Protein AF-0000000077098714 (afdb_homodimer)

Structure (mmCIF, N/CA/C/O backbone):
data_AF-0000000077098714-model_v1
#
loop_
_entity.id
_entity.type
_entity.pdbx_description
1 polymer 'Putative ornithine cyclodeaminase'
#
loop_
_atom_site.group_PDB
_atom_site.id
_atom_site.type_symbol
_atom_site.label_atom_id
_atom_site.label_alt_id
_atom_site.label_comp_id
_atom_site.label_asym_id
_atom_site.label_entity_id
_atom_site.label_seq_id
_atom_site.pdbx_PDB_ins_code
_atom_site.Cartn_x
_atom_site.Cartn_y
_atom_site.Cartn_z
_atom_site.occupancy
_atom_site.B_iso_or_equiv
_atom_site.auth_seq_id
_atom_site.auth_comp_id
_atom_site.auth_asym_id
_atom_site.auth_atom_id
_atom_site.pdbx_PDB_model_num
ATOM 1 N N . MET A 1 1 ? -32.031 -8.695 -12.969 1 40.44 1 MET A N 1
ATOM 2 C CA . MET A 1 1 ? -30.672 -9.18 -13.102 1 40.44 1 MET A CA 1
ATOM 3 C C . MET A 1 1 ? -29.688 -8.211 -12.461 1 40.44 1 MET A C 1
ATOM 5 O O . MET A 1 1 ? -29.719 -7.004 -12.734 1 40.44 1 MET A O 1
ATOM 9 N N . SER A 1 2 ? -29.078 -8.422 -11.266 1 58.56 2 SER A N 1
ATOM 10 C CA . SER A 1 2 ? -28.297 -7.48 -10.469 1 58.56 2 SER A CA 1
ATOM 11 C C . SER A 1 2 ? -27.25 -6.762 -11.312 1 58.56 2 SER A C 1
ATOM 13 O O . SER A 1 2 ? -26.578 -7.387 -12.141 1 58.56 2 SER A O 1
ATOM 15 N N . ASN A 1 3 ? -27.391 -5.523 -11.531 1 78.31 3 ASN A N 1
ATOM 16 C CA . ASN A 1 3 ? -26.5 -4.699 -12.344 1 78.31 3 ASN A CA 1
ATOM 17 C C . ASN A 1 3 ? -25.062 -4.754 -11.828 1 78.31 3 ASN A C 1
ATOM 19 O O . ASN A 1 3 ? -24.75 -4.195 -10.781 1 78.31 3 ASN A O 1
ATOM 23 N N . SER A 1 4 ? -24.219 -5.613 -12.445 1 92.69 4 SER A N 1
ATOM 24 C CA . SER A 1 4 ? -22.828 -5.84 -12.039 1 92.69 4 SER A CA 1
ATOM 25 C C . SER A 1 4 ? -21.891 -4.855 -12.711 1 92.69 4 SER A C 1
ATOM 27 O O . SER A 1 4 ? -20.672 -4.957 -12.57 1 92.69 4 SER A O 1
ATOM 29 N N . LYS A 1 5 ? -22.609 -3.936 -13.484 1 97.06 5 LYS A N 1
ATOM 30 C CA . LYS A 1 5 ? -21.781 -2.938 -14.172 1 97.06 5 LYS A CA 1
ATOM 31 C C . LYS A 1 5 ? -21.016 -2.082 -13.172 1 97.06 5 LYS A C 1
ATOM 33 O O . LYS A 1 5 ? -21.562 -1.672 -12.148 1 97.06 5 LYS A O 1
ATOM 38 N N . VAL A 1 6 ? -19.688 -1.83 -13.414 1 98.25 6 VAL A N 1
ATOM 39 C CA . VAL A 1 6 ? -18.875 -0.954 -12.57 1 98.25 6 VAL A CA 1
ATOM 40 C C . VAL A 1 6 ? -18.281 0.167 -13.422 1 98.25 6 VAL A C 1
ATOM 42 O O . VAL A 1 6 ? -17.484 -0.09 -14.336 1 98.25 6 VAL A O 1
ATOM 45 N N . ASP A 1 7 ? -18.703 1.357 -13.156 1 98.56 7 ASP A N 1
ATOM 46 C CA . ASP A 1 7 ? -18.094 2.588 -13.656 1 98.56 7 ASP A CA 1
ATOM 47 C C . ASP A 1 7 ? -17.469 3.393 -12.523 1 98.56 7 ASP A C 1
ATOM 49 O O . ASP A 1 7 ? -17.844 3.234 -11.359 1 98.56 7 ASP A O 1
ATOM 53 N N . PHE A 1 8 ? -16.5 4.164 -12.789 1 98.81 8 PHE A N 1
ATOM 54 C CA . PHE A 1 8 ? -15.938 5.074 -11.797 1 98.81 8 PHE A CA 1
ATOM 55 C C . PHE A 1 8 ? -15.484 6.371 -12.453 1 98.81 8 PHE A C 1
ATOM 57 O O . PHE A 1 8 ? -15.445 6.473 -13.688 1 98.81 8 PHE A O 1
ATOM 64 N N . LEU A 1 9 ? -15.188 7.352 -11.648 1 98.94 9 LEU A N 1
ATOM 65 C CA . LEU A 1 9 ? -14.914 8.703 -12.125 1 98.94 9 LEU A CA 1
ATOM 66 C C . LEU A 1 9 ? -13.422 9.008 -12.07 1 98.94 9 LEU A C 1
ATOM 68 O O . LEU A 1 9 ? -12.766 8.719 -11.062 1 98.94 9 LEU A O 1
ATOM 72 N N . TYR A 1 10 ? -12.891 9.523 -13.18 1 98.94 10 TYR A N 1
ATOM 73 C CA . TYR A 1 10 ? -11.539 10.062 -13.18 1 98.94 10 TYR A CA 1
ATOM 74 C C . TYR A 1 10 ? -11.547 11.578 -13.07 1 98.94 10 TYR A C 1
ATOM 76 O O . TYR A 1 10 ? -12.344 12.25 -13.734 1 98.94 10 TYR A O 1
ATOM 84 N N . LEU A 1 11 ? -10.695 12.156 -12.219 1 98.94 11 LEU A N 1
ATOM 85 C CA . LEU A 1 11 ? -10.562 13.594 -12.031 1 98.94 11 LEU A CA 1
ATOM 86 C C . LEU A 1 11 ? -9.109 14.031 -12.203 1 98.94 11 LEU A C 1
ATOM 88 O O . LEU A 1 11 ? -8.25 13.664 -11.398 1 98.94 11 LEU A O 1
ATOM 92 N N . ASN A 1 12 ? -8.805 14.828 -13.234 1 98.88 12 ASN A N 1
ATOM 93 C CA . ASN A 1 12 ? -7.445 15.344 -13.414 1 98.88 12 ASN A CA 1
ATOM 94 C C . ASN A 1 12 ? -7.176 16.547 -12.508 1 98.88 12 ASN A C 1
ATOM 96 O O . ASN A 1 12 ? -8.023 16.922 -11.703 1 98.88 12 ASN A O 1
ATOM 100 N N . GLU A 1 13 ? -5.98 17.078 -12.586 1 98.75 13 GLU A N 1
ATOM 101 C CA . GLU A 1 13 ? -5.594 18.125 -11.641 1 98.75 13 GLU A CA 1
ATOM 102 C C . GLU A 1 13 ? -6.445 19.375 -11.828 1 98.75 13 GLU A C 1
ATOM 104 O O . GLU A 1 13 ? -6.871 20 -10.852 1 98.75 13 GLU A O 1
ATOM 109 N N . GLU A 1 14 ? -6.723 19.781 -13.055 1 98.75 14 GLU A N 1
ATOM 110 C CA . GLU A 1 14 ? -7.527 20.969 -13.312 1 98.75 14 GLU A CA 1
ATOM 111 C C . GLU A 1 14 ? -8.945 20.797 -12.781 1 98.75 14 GLU A C 1
ATOM 113 O O . GLU A 1 14 ? -9.539 21.75 -12.258 1 98.75 14 GLU A O 1
ATOM 118 N N . GLU A 1 15 ? -9.492 19.641 -13.031 1 98.94 15 GLU A N 1
ATOM 119 C CA . GLU A 1 15 ? -10.828 19.359 -12.516 1 98.94 15 GLU A CA 1
ATOM 120 C C . GLU A 1 15 ? -10.844 19.375 -10.984 1 98.94 15 GLU A C 1
ATOM 122 O O . GLU A 1 15 ? -11.805 19.859 -10.383 1 98.94 15 GLU A O 1
ATOM 127 N N . MET A 1 16 ? -9.789 18.875 -10.312 1 98.88 16 MET A N 1
ATOM 128 C CA . MET A 1 16 ? -9.672 18.953 -8.867 1 98.88 16 MET A CA 1
ATOM 129 C C . MET A 1 16 ? -9.688 20.406 -8.398 1 98.88 16 MET A C 1
ATOM 131 O O . MET A 1 16 ? -10.297 20.734 -7.375 1 98.88 16 MET A O 1
ATOM 135 N N . VAL A 1 17 ? -9 21.234 -9.117 1 98.75 17 VAL A N 1
ATOM 136 C CA . VAL A 1 17 ? -8.977 22.656 -8.773 1 98.75 17 VAL A CA 1
ATOM 137 C C . VAL A 1 17 ? -10.383 23.234 -8.883 1 98.75 17 VAL A C 1
ATOM 139 O O . VAL A 1 17 ? -10.836 23.953 -7.992 1 98.75 17 VAL A O 1
ATOM 142 N N . LYS A 1 18 ? -11.062 22.922 -9.969 1 98.75 18 LYS A N 1
ATOM 143 C CA . LYS A 1 18 ? -12.43 23.391 -10.164 1 98.75 18 LYS A CA 1
ATOM 144 C C . LYS A 1 18 ? -13.336 22.938 -9.023 1 98.75 18 LYS A C 1
ATOM 146 O O . LYS A 1 18 ? -14.273 23.656 -8.641 1 98.75 18 LYS A O 1
ATOM 151 N N . LEU A 1 19 ? -13.031 21.828 -8.469 1 98.81 19 LEU A N 1
ATOM 152 C CA . LEU A 1 19 ? -13.875 21.219 -7.43 1 98.81 19 LEU A CA 1
ATOM 153 C C . LEU A 1 19 ? -13.531 21.797 -6.059 1 98.81 19 LEU A C 1
ATOM 155 O O . LEU A 1 19 ? -14.219 21.531 -5.078 1 98.81 19 LEU A O 1
ATOM 159 N N . GLY A 1 20 ? -12.461 22.547 -5.934 1 98.75 20 GLY A N 1
ATOM 160 C CA . GLY A 1 20 ? -12.133 23.219 -4.691 1 98.75 20 GLY A CA 1
ATOM 161 C C . GLY A 1 20 ? -11.086 22.5 -3.869 1 98.75 20 GLY A C 1
ATOM 162 O O . GLY A 1 20 ? -11.102 22.562 -2.639 1 98.75 20 GLY A O 1
ATOM 163 N N . VAL A 1 21 ? -10.195 21.812 -4.547 1 98.75 21 VAL A N 1
ATOM 164 C CA . VAL A 1 21 ? -9.156 21.078 -3.824 1 98.75 21 VAL A CA 1
ATOM 165 C C . VAL A 1 21 ? -8.281 22.062 -3.047 1 98.75 21 VAL A C 1
ATOM 167 O O . VAL A 1 21 ? -7.684 21.688 -2.031 1 98.75 21 VAL A O 1
ATOM 170 N N . THR A 1 22 ? -8.273 23.359 -3.389 1 98.19 22 THR A N 1
ATOM 171 C CA . THR A 1 22 ? -7.395 24.344 -2.775 1 98.19 22 THR A CA 1
ATOM 172 C C . THR A 1 22 ? -8.141 25.156 -1.724 1 98.19 22 THR A C 1
ATOM 174 O O . THR A 1 22 ? -7.645 26.172 -1.244 1 98.19 22 THR A O 1
ATOM 177 N N . ASP A 1 23 ? -9.352 24.766 -1.376 1 98.56 23 ASP A N 1
ATOM 178 C CA . ASP A 1 23 ? -10.117 25.406 -0.316 1 98.56 23 ASP A CA 1
ATOM 179 C C . ASP A 1 23 ? -9.602 25 1.062 1 98.56 23 ASP A C 1
ATOM 181 O O . ASP A 1 23 ? -10.109 24.047 1.666 1 98.56 23 ASP A O 1
ATOM 185 N N . MET A 1 24 ? -8.734 25.797 1.585 1 98.38 24 MET A N 1
ATOM 186 C CA . MET A 1 24 ? -8.047 25.438 2.822 1 98.38 24 MET A CA 1
ATOM 187 C C . MET A 1 24 ? -9.023 25.422 3.998 1 98.38 24 MET A C 1
ATOM 189 O O . MET A 1 24 ? -8.961 24.531 4.852 1 98.38 24 MET A O 1
ATOM 193 N N . LYS A 1 25 ? -9.836 26.406 4.066 1 98.25 25 LYS A N 1
ATOM 194 C CA . LYS A 1 25 ? -10.797 26.438 5.16 1 98.25 25 LYS A CA 1
ATOM 195 C C . LYS A 1 25 ? -11.641 25.172 5.207 1 98.25 25 LYS A C 1
ATOM 197 O O . LYS A 1 25 ? -11.797 24.562 6.266 1 98.25 25 LYS A O 1
ATOM 202 N N . GLY A 1 26 ? -12.211 24.781 4.023 1 98.62 26 GLY A N 1
ATOM 203 C CA . GLY A 1 26 ? -12.969 23.547 3.938 1 98.62 26 GLY A CA 1
ATOM 204 C C . GLY A 1 26 ? -12.148 22.328 4.281 1 98.62 26 GLY A C 1
ATOM 205 O O . GLY A 1 26 ? -12.641 21.406 4.934 1 98.62 26 GLY A O 1
ATOM 206 N N . CYS A 1 27 ? -10.914 22.328 3.883 1 98.81 27 CYS A N 1
ATOM 207 C CA . CYS A 1 27 ? -10.023 21.203 4.148 1 98.81 27 CYS A CA 1
ATOM 208 C C . CYS A 1 27 ? -9.734 21.078 5.637 1 98.81 27 CYS A C 1
ATOM 210 O O . CYS A 1 27 ? -9.695 19.969 6.18 1 98.81 27 CYS A O 1
ATOM 212 N N . VAL A 1 28 ? -9.484 22.219 6.352 1 98.81 28 VAL A N 1
ATOM 213 C CA . VAL A 1 28 ? -9.25 22.203 7.793 1 98.81 28 VAL A CA 1
ATOM 214 C C . VAL A 1 28 ? -10.461 21.594 8.5 1 98.81 28 VAL A C 1
ATOM 216 O O . VAL A 1 28 ? -10.305 20.766 9.406 1 98.81 28 VAL A O 1
ATOM 219 N N . GLU A 1 29 ? -11.641 21.984 8.07 1 98.69 29 GLU A N 1
ATOM 220 C CA . GLU A 1 29 ? -12.859 21.438 8.656 1 98.69 29 GLU A CA 1
ATOM 221 C C . GLU A 1 29 ? -12.953 19.938 8.438 1 98.69 29 GLU A C 1
ATOM 223 O O . GLU A 1 29 ? -13.336 19.188 9.344 1 98.69 29 GLU A O 1
ATOM 228 N N . SER A 1 30 ? -12.617 19.516 7.254 1 98.75 30 SER A N 1
ATOM 229 C CA . SER A 1 30 ? -12.633 18.094 6.934 1 98.75 30 SER A CA 1
ATOM 230 C C . SER A 1 30 ? -11.641 17.312 7.789 1 98.75 30 SER A C 1
ATOM 232 O O . SER A 1 30 ? -11.953 16.234 8.297 1 98.75 30 SER A O 1
ATOM 234 N N . MET A 1 31 ? -10.438 17.844 7.941 1 98.88 31 MET A N 1
ATOM 235 C CA . MET A 1 31 ? -9.414 17.203 8.758 1 98.88 31 MET A CA 1
ATOM 236 C C . MET A 1 31 ? -9.844 17.125 10.219 1 98.88 31 MET A C 1
ATOM 238 O O . MET A 1 31 ? -9.578 16.141 10.898 1 98.88 31 MET A O 1
ATOM 242 N N . GLU A 1 32 ? -10.453 18.203 10.688 1 98.81 32 GLU A N 1
ATOM 243 C CA . GLU A 1 32 ? -10.945 18.203 12.055 1 98.81 32 GLU A CA 1
ATOM 244 C C . GLU A 1 32 ? -11.945 17.078 12.289 1 98.81 32 GLU A C 1
ATOM 246 O O . GLU A 1 32 ? -11.859 16.359 13.281 1 98.81 32 GLU A O 1
ATOM 251 N N . GLU A 1 33 ? -12.891 16.938 11.344 1 98.81 33 GLU A N 1
ATOM 252 C CA . GLU A 1 33 ? -13.867 15.867 11.445 1 98.81 33 GLU A CA 1
ATOM 253 C C . GLU A 1 33 ? -13.188 14.5 11.383 1 98.81 33 GLU A C 1
ATOM 255 O O . GLU A 1 33 ? -13.57 13.578 12.102 1 98.81 33 GLU A O 1
ATOM 260 N N . MET A 1 34 ? -12.258 14.383 10.547 1 98.88 34 MET A N 1
ATOM 261 C CA . MET A 1 34 ? -11.5 13.141 10.43 1 98.88 34 MET A CA 1
ATOM 262 C C . MET A 1 34 ? -10.844 12.781 11.766 1 98.88 34 MET A C 1
ATOM 264 O O . MET A 1 34 ? -10.922 11.633 12.211 1 98.88 34 MET A O 1
ATOM 268 N N . PHE A 1 35 ? -10.25 13.75 12.453 1 98.88 35 PHE A N 1
ATOM 269 C CA . PHE A 1 35 ? -9.594 13.484 13.734 1 98.88 35 PHE A CA 1
ATOM 270 C C . PHE A 1 35 ? -10.617 13.086 14.789 1 98.88 35 PHE A C 1
ATOM 272 O O . PHE A 1 35 ? -10.32 12.273 15.672 1 98.88 35 PHE A O 1
ATOM 279 N N . ARG A 1 36 ? -11.867 13.656 14.711 1 98.75 36 ARG A N 1
ATOM 280 C CA . ARG A 1 36 ? -12.93 13.219 15.609 1 98.75 36 ARG A CA 1
ATOM 281 C C . ARG A 1 36 ? -13.195 11.727 15.461 1 98.75 36 ARG A C 1
ATOM 283 O O . ARG A 1 36 ? -13.352 11.016 16.453 1 98.75 36 ARG A O 1
ATOM 290 N N . LEU A 1 37 ? -13.227 11.289 14.234 1 98.75 37 LEU A N 1
ATOM 291 C CA . LEU A 1 37 ? -13.484 9.875 13.953 1 98.75 37 LEU A CA 1
ATOM 292 C C . LEU A 1 37 ? -12.336 9.008 14.445 1 98.75 37 LEU A C 1
ATOM 294 O O . LEU A 1 37 ? -12.562 7.906 14.953 1 98.75 37 LEU A O 1
ATOM 298 N N . LEU A 1 38 ? -11.078 9.484 14.281 1 98.56 38 LEU A N 1
ATOM 299 C CA . LEU A 1 38 ? -9.93 8.734 14.766 1 98.56 38 LEU A CA 1
ATOM 300 C C . LEU A 1 38 ? -10.016 8.523 16.266 1 98.56 38 LEU A C 1
ATOM 302 O O . LEU A 1 38 ? -9.766 7.422 16.766 1 98.56 38 LEU A O 1
ATOM 306 N N . SER A 1 39 ? -10.336 9.586 16.953 1 98.31 39 SER A N 1
ATOM 307 C CA . SER A 1 39 ? -10.469 9.516 18.391 1 98.31 39 SER A CA 1
ATOM 308 C C . SER A 1 39 ? -11.516 8.484 18.812 1 98.31 39 SER A C 1
ATOM 310 O O . SER A 1 39 ? -11.359 7.801 19.828 1 98.31 39 SER A O 1
ATOM 312 N N . ARG A 1 40 ? -12.562 8.344 18.016 1 97.75 40 ARG A N 1
ATOM 313 C CA . ARG A 1 40 ? -13.656 7.426 18.328 1 97.75 40 ARG A CA 1
ATOM 314 C C . ARG A 1 40 ? -13.312 6.004 17.891 1 97.75 40 ARG A C 1
ATOM 316 O O . ARG A 1 40 ? -13.961 5.047 18.312 1 97.75 40 ARG A O 1
ATOM 323 N N . GLY A 1 41 ? -12.352 5.879 17.016 1 98 41 GLY A N 1
ATOM 324 C CA . GLY A 1 41 ? -11.945 4.57 16.531 1 98 41 GLY A CA 1
ATOM 325 C C . GLY A 1 41 ? -12.656 4.152 15.258 1 98 41 GLY A C 1
ATOM 326 O O . GLY A 1 41 ? -12.586 2.99 14.859 1 98 41 GLY A O 1
ATOM 327 N N . ASP A 1 42 ? -13.336 5.082 14.562 1 98.56 42 ASP A N 1
ATOM 328 C CA . ASP A 1 42 ? -14.125 4.762 13.383 1 98.56 42 ASP A CA 1
ATOM 329 C C . ASP A 1 42 ? -13.297 4.918 12.109 1 98.56 42 ASP A C 1
ATOM 331 O O . ASP A 1 42 ? -13.641 5.711 11.227 1 98.56 42 ASP A O 1
ATOM 335 N N . TYR A 1 43 ? -12.258 4.18 12.039 1 98.69 43 TYR A N 1
ATOM 336 C CA . TYR A 1 43 ? -11.328 4.148 10.922 1 98.69 43 TYR A CA 1
ATOM 337 C C . TYR A 1 43 ? -10.523 2.854 10.914 1 98.69 43 TYR A C 1
ATOM 339 O O . TYR A 1 43 ? -10.555 2.09 11.883 1 98.69 43 TYR A O 1
ATOM 347 N N . ALA A 1 44 ? -9.859 2.551 9.805 1 98.56 44 ALA A N 1
ATOM 348 C CA . ALA A 1 44 ? -8.891 1.465 9.695 1 98.56 44 ALA A CA 1
ATOM 349 C C . ALA A 1 44 ? -7.785 1.817 8.703 1 98.56 44 ALA A C 1
ATOM 351 O O . ALA A 1 44 ? -8.062 2.242 7.582 1 98.56 44 ALA A O 1
ATOM 352 N N . MET A 1 45 ? -6.594 1.761 9.141 1 98.69 45 MET A N 1
ATOM 353 C CA . MET A 1 45 ? -5.438 1.875 8.258 1 98.69 45 MET A CA 1
ATOM 354 C C . MET A 1 45 ? -4.688 0.551 8.172 1 98.69 45 MET A C 1
ATOM 356 O O . MET A 1 45 ? -5.18 -0.479 8.633 1 98.69 45 MET A O 1
ATOM 360 N N . GLY A 1 46 ? -3.645 0.545 7.418 1 97.44 46 GLY A N 1
ATOM 361 C CA . GLY A 1 46 ? -2.945 -0.705 7.168 1 97.44 46 GLY A CA 1
ATOM 362 C C . GLY A 1 46 ? -2.199 -1.224 8.383 1 97.44 46 GLY A C 1
ATOM 363 O O . GLY A 1 46 ? -2.049 -0.51 9.375 1 97.44 46 GLY A O 1
ATOM 364 N N . GLY A 1 47 ? -1.725 -2.496 8.219 1 93.75 47 GLY A N 1
ATOM 365 C CA . GLY A 1 47 ? -0.87 -3.09 9.234 1 93.75 47 GLY A CA 1
ATOM 366 C C . GLY A 1 47 ? -1.645 -3.807 10.328 1 93.75 47 GLY A C 1
ATOM 367 O O . GLY A 1 47 ? -2.865 -3.666 10.422 1 93.75 47 GLY A O 1
ATOM 368 N N . SER A 1 48 ? -0.971 -4.504 11.18 1 88.19 48 SER A N 1
ATOM 369 C CA . SER A 1 48 ? -1.563 -5.391 12.172 1 88.19 48 SER A CA 1
ATOM 370 C C . SER A 1 48 ? -2.342 -4.602 13.227 1 88.19 48 SER A C 1
ATOM 372 O O . SER A 1 48 ? -3.35 -5.082 13.742 1 88.19 48 SER A O 1
ATOM 374 N N . ASN A 1 49 ? -1.864 -3.363 13.484 1 92.62 49 ASN A N 1
ATOM 375 C CA . ASN A 1 49 ? -2.574 -2.602 14.508 1 92.62 49 ASN A CA 1
ATOM 376 C C . ASN A 1 49 ? -3.562 -1.619 13.883 1 92.62 49 ASN A C 1
ATOM 378 O O . ASN A 1 49 ? -4.148 -0.793 14.594 1 92.62 49 ASN A O 1
ATOM 382 N N . GLY A 1 50 ? -3.637 -1.637 12.57 1 96.31 50 GLY A N 1
ATOM 383 C CA . GLY A 1 50 ? -4.613 -0.802 11.883 1 96.31 50 GLY A CA 1
ATOM 384 C C . GLY A 1 50 ? -4.203 0.657 11.812 1 96.31 50 GLY A C 1
ATOM 385 O O . GLY A 1 50 ? -5.055 1.538 11.656 1 96.31 50 GLY A O 1
ATOM 386 N N . ASN A 1 51 ? -2.873 0.975 11.984 1 98.12 51 ASN A N 1
ATOM 387 C CA . ASN A 1 51 ? -2.443 2.367 12.039 1 98.12 51 ASN A CA 1
ATOM 388 C C . ASN A 1 51 ? -1.186 2.602 11.211 1 98.12 51 ASN A C 1
ATOM 390 O O . ASN A 1 51 ? -0.495 3.605 11.391 1 98.12 51 ASN A O 1
ATOM 394 N N . SER A 1 52 ? -0.879 1.644 10.328 1 96.94 52 SER A N 1
ATOM 395 C CA . SER A 1 52 ? 0.327 1.775 9.516 1 96.94 52 SER A CA 1
ATOM 396 C C . SER A 1 52 ? 0.235 2.975 8.578 1 96.94 52 SER A C 1
ATOM 398 O O . SER A 1 52 ? -0.83 3.258 8.023 1 96.94 52 SER A O 1
ATOM 400 N N . HIS A 1 53 ? 1.393 3.613 8.43 1 96.62 53 HIS A N 1
ATOM 401 C CA . HIS A 1 53 ? 1.52 4.711 7.484 1 96.62 53 HIS A CA 1
ATOM 402 C C . HIS A 1 53 ? 1.323 4.227 6.051 1 96.62 53 HIS A C 1
ATOM 404 O O . HIS A 1 53 ? 0.819 4.969 5.203 1 96.62 53 HIS A O 1
ATOM 410 N N . GLY A 1 54 ? 1.737 3.066 5.77 1 97.81 54 GLY A N 1
ATOM 411 C CA . GLY A 1 54 ? 1.651 2.518 4.426 1 97.81 54 GLY A CA 1
ATOM 412 C C . GLY A 1 54 ? 2.766 1.538 4.109 1 97.81 54 GLY A C 1
ATOM 413 O O . GLY A 1 54 ? 3.393 0.988 5.016 1 97.81 54 GLY A O 1
ATOM 414 N N . CYS A 1 55 ? 2.91 1.183 2.842 1 98 55 CYS A N 1
ATOM 415 C CA . CYS A 1 55 ? 3.916 0.254 2.336 1 98 55 CYS A CA 1
ATOM 416 C C . CYS A 1 55 ? 4.883 0.958 1.391 1 98 55 CYS A C 1
ATOM 418 O O . CYS A 1 55 ? 4.484 1.418 0.319 1 98 55 CYS A O 1
ATOM 420 N N . MET A 1 56 ? 6.156 0.973 1.786 1 97.5 56 MET A N 1
ATOM 421 C CA . MET A 1 56 ? 7.172 1.744 1.075 1 97.5 56 MET A CA 1
ATOM 422 C C . MET A 1 56 ? 8.055 0.833 0.234 1 97.5 56 MET A C 1
ATOM 424 O O . MET A 1 56 ? 8.453 -0.246 0.683 1 97.5 56 MET A O 1
ATOM 428 N N . VAL A 1 57 ? 8.281 1.175 -0.975 1 98.56 57 VAL A N 1
ATOM 429 C CA . VAL A 1 57 ? 9.336 0.579 -1.797 1 98.56 57 VAL A CA 1
ATOM 430 C C . VAL A 1 57 ? 10.555 1.493 -1.816 1 98.56 57 VAL A C 1
ATOM 432 O O . VAL A 1 57 ? 10.469 2.648 -2.236 1 98.56 57 VAL A O 1
ATOM 435 N N . SER A 1 58 ? 11.648 0.973 -1.404 1 96.94 58 SER A N 1
ATOM 436 C CA . SER A 1 58 ? 12.906 1.708 -1.379 1 96.94 58 SER A CA 1
ATOM 437 C C . SER A 1 58 ? 13.93 1.08 -2.316 1 96.94 58 SER A C 1
ATOM 439 O O . SER A 1 58 ? 13.766 -0.063 -2.748 1 96.94 58 SER A O 1
ATOM 441 N N . PHE A 1 59 ? 14.906 1.789 -2.619 1 97.38 59 PHE A N 1
ATOM 442 C CA . PHE A 1 59 ? 15.953 1.332 -3.52 1 97.38 59 PHE A CA 1
ATOM 443 C C . PHE A 1 59 ? 17.297 1.311 -2.811 1 97.38 59 PHE A C 1
ATOM 445 O O . PHE A 1 59 ? 17.5 2.025 -1.827 1 97.38 59 PHE A O 1
ATOM 452 N N . PRO A 1 60 ? 18.219 0.517 -3.309 1 96.44 60 PRO A N 1
ATOM 453 C CA . PRO A 1 60 ? 19.516 0.423 -2.652 1 96.44 60 PRO A CA 1
ATOM 454 C C . PRO A 1 60 ? 20.422 1.624 -2.945 1 96.44 60 PRO A C 1
ATOM 456 O O . PRO A 1 60 ? 20.203 2.336 -3.93 1 96.44 60 PRO A O 1
ATOM 459 N N . ASP A 1 61 ? 21.422 1.849 -2.1 1 95.06 61 ASP A N 1
ATOM 460 C CA . ASP A 1 61 ? 22.375 2.947 -2.297 1 95.06 61 ASP A CA 1
ATOM 461 C C . ASP A 1 61 ? 23.188 2.742 -3.562 1 95.06 61 ASP A C 1
ATOM 463 O O . ASP A 1 61 ? 23.594 3.711 -4.215 1 95.06 61 ASP A O 1
ATOM 467 N N . ILE A 1 62 ? 23.5 1.45 -3.805 1 96.56 62 ILE A N 1
ATOM 468 C CA . ILE A 1 62 ? 24.219 1.043 -5.008 1 96.56 62 ILE A CA 1
ATOM 469 C C . ILE A 1 62 ? 23.531 -0.164 -5.637 1 96.56 62 ILE A C 1
ATOM 471 O O . ILE A 1 62 ? 23 -1.029 -4.93 1 96.56 62 ILE A O 1
ATOM 475 N N . SER A 1 63 ? 23.531 -0.185 -6.938 1 96.06 63 SER A N 1
ATOM 476 C CA . SER A 1 63 ? 22.906 -1.298 -7.648 1 96.06 63 SER A CA 1
ATOM 477 C C . SER A 1 63 ? 23.781 -1.762 -8.812 1 96.06 63 SER A C 1
ATOM 479 O O . SER A 1 63 ? 24.281 -0.942 -9.586 1 96.06 63 SER A O 1
ATOM 481 N N . PRO A 1 64 ? 24 -3.082 -8.883 1 95.94 64 PRO A N 1
ATOM 482 C CA . PRO A 1 64 ? 24.75 -3.57 -10.047 1 95.94 64 PRO A CA 1
ATOM 483 C C . PRO A 1 64 ? 23.906 -3.623 -11.312 1 95.94 64 PRO A C 1
ATOM 485 O O . PRO A 1 64 ? 24.406 -3.994 -12.375 1 95.94 64 PRO A O 1
ATOM 488 N N . PHE A 1 65 ? 22.656 -3.342 -11.188 1 97.75 65 PHE A N 1
ATOM 489 C CA . PHE A 1 65 ? 21.734 -3.396 -12.32 1 97.75 65 PHE A CA 1
ATOM 490 C C . PHE A 1 65 ? 21.578 -2.021 -12.953 1 97.75 65 PHE A C 1
ATOM 492 O O . PHE A 1 65 ? 21.203 -1.06 -12.281 1 97.75 65 PHE A O 1
ATOM 499 N N . PRO A 1 66 ? 21.781 -1.953 -14.188 1 94.38 66 PRO A N 1
ATOM 500 C CA . PRO A 1 66 ? 21.828 -0.646 -14.844 1 94.38 66 PRO A CA 1
ATOM 501 C C . PRO A 1 66 ? 20.5 0.103 -14.773 1 94.38 66 PRO A C 1
ATOM 503 O O . PRO A 1 66 ? 20.484 1.335 -14.703 1 94.38 66 PRO A O 1
ATOM 506 N N . ASN A 1 67 ? 19.391 -0.581 -14.781 1 95.38 67 ASN A N 1
ATOM 507 C CA . ASN A 1 67 ? 18.094 0.074 -14.852 1 95.38 67 ASN A CA 1
ATOM 508 C C . ASN A 1 67 ? 17.531 0.369 -13.461 1 95.38 67 ASN A C 1
ATOM 510 O O . ASN A 1 67 ? 16.641 1.203 -13.312 1 95.38 67 ASN A O 1
ATOM 514 N N . MET A 1 68 ? 17.969 -0.315 -12.445 1 97.5 68 MET A N 1
ATOM 515 C CA . MET A 1 68 ? 17.375 -0.16 -11.117 1 97.5 68 MET A CA 1
ATOM 516 C C . MET A 1 68 ? 17.719 1.208 -10.531 1 97.5 68 MET A C 1
ATOM 518 O O . MET A 1 68 ? 18.891 1.578 -10.43 1 97.5 68 MET A O 1
ATOM 522 N N . PRO A 1 69 ? 16.656 1.977 -10.164 1 97.44 69 PRO A N 1
ATOM 523 C CA . PRO A 1 69 ? 16.969 3.227 -9.469 1 97.44 69 PRO A CA 1
ATOM 524 C C . PRO A 1 69 ? 17.797 3.008 -8.203 1 97.44 69 PRO A C 1
ATOM 526 O O . PRO A 1 69 ? 17.828 1.898 -7.664 1 97.44 69 PRO A O 1
ATOM 529 N N . VAL A 1 70 ? 18.469 4.035 -7.801 1 96.31 70 VAL A N 1
ATOM 530 C CA . VAL A 1 70 ? 19.25 3.979 -6.574 1 96.31 70 VAL A CA 1
ATOM 531 C C . VAL A 1 70 ? 18.672 4.949 -5.547 1 96.31 70 VAL A C 1
ATOM 533 O O . VAL A 1 70 ? 17.953 5.883 -5.902 1 96.31 70 VAL A O 1
ATOM 536 N N . ASN A 1 71 ? 19.031 4.641 -4.348 1 93.62 71 ASN A N 1
ATOM 537 C CA . ASN A 1 71 ? 18.594 5.48 -3.236 1 93.62 71 ASN A CA 1
ATOM 538 C C . ASN A 1 71 ? 19.016 6.93 -3.426 1 93.62 71 ASN A C 1
ATOM 540 O O . ASN A 1 71 ? 19.984 7.207 -4.145 1 93.62 71 ASN A O 1
ATOM 544 N N . GLY A 1 72 ? 18.203 7.809 -2.936 1 88.44 72 GLY A N 1
ATOM 545 C CA . GLY A 1 72 ? 18.422 9.25 -2.912 1 88.44 72 GLY A CA 1
ATOM 546 C C . GLY A 1 72 ? 17.5 9.961 -1.937 1 88.44 72 GLY A C 1
ATOM 547 O O . GLY A 1 72 ? 16.703 9.328 -1.24 1 88.44 72 GLY A O 1
ATOM 548 N N . PRO A 1 73 ? 17.734 11.297 -1.868 1 83 73 PRO A N 1
ATOM 549 C CA . PRO A 1 73 ? 16.859 12.031 -0.96 1 83 73 PRO A CA 1
ATOM 550 C C . PRO A 1 73 ? 15.375 11.859 -1.299 1 83 73 PRO A C 1
ATOM 552 O O . PRO A 1 73 ? 14.938 12.242 -2.387 1 83 73 PRO A O 1
ATOM 555 N N . ASP A 1 74 ? 14.688 11.258 -0.378 1 83.31 74 ASP A N 1
ATOM 556 C CA . ASP A 1 74 ? 13.242 11.07 -0.474 1 83.31 74 ASP A CA 1
ATOM 557 C C . ASP A 1 74 ? 12.875 10.242 -1.701 1 83.31 74 ASP A C 1
ATOM 559 O O . ASP A 1 74 ? 11.859 10.492 -2.344 1 83.31 74 ASP A O 1
ATOM 563 N N . ARG A 1 75 ? 13.805 9.367 -2.123 1 93.88 75 ARG A N 1
ATOM 564 C CA . ARG A 1 75 ? 13.516 8.484 -3.246 1 93.88 75 ARG A CA 1
ATOM 565 C C . ARG A 1 75 ? 12.781 7.234 -2.779 1 93.88 75 ARG A C 1
ATOM 567 O O . ARG A 1 75 ? 13.305 6.457 -1.979 1 93.88 75 ARG A O 1
ATOM 574 N N . ARG A 1 76 ? 11.531 7.086 -3.223 1 96.69 76 ARG A N 1
ATOM 575 C CA . ARG A 1 76 ? 10.727 5.949 -2.785 1 96.69 76 ARG A CA 1
ATOM 576 C C . ARG A 1 76 ? 9.422 5.867 -3.578 1 96.69 76 ARG A C 1
ATOM 578 O O . ARG A 1 76 ? 9.086 6.789 -4.324 1 96.69 76 ARG A O 1
ATOM 585 N N . PHE A 1 77 ? 8.789 4.785 -3.506 1 98.62 77 PHE A N 1
ATOM 586 C CA . PHE A 1 77 ? 7.363 4.664 -3.764 1 98.62 77 PHE A CA 1
ATOM 587 C C . PHE A 1 77 ? 6.605 4.34 -2.479 1 98.62 77 PHE A C 1
ATOM 589 O O . PHE A 1 77 ? 7.156 3.719 -1.567 1 98.62 77 PHE A O 1
ATOM 596 N N . MET A 1 78 ? 5.379 4.805 -2.361 1 98.5 78 MET A N 1
ATOM 597 C CA . MET A 1 78 ? 4.605 4.602 -1.14 1 98.5 78 MET A CA 1
ATOM 598 C C . MET A 1 78 ? 3.141 4.32 -1.464 1 98.5 78 MET A C 1
ATOM 600 O O . MET A 1 78 ? 2.521 5.047 -2.24 1 98.5 78 MET A O 1
ATOM 604 N N . ALA A 1 79 ? 2.621 3.215 -0.968 1 98.88 79 ALA A N 1
ATOM 605 C CA . ALA A 1 79 ? 1.194 2.9 -0.986 1 98.88 79 ALA A CA 1
ATOM 606 C C . ALA A 1 79 ? 0.57 3.104 0.392 1 98.88 79 ALA A C 1
ATOM 608 O O . ALA A 1 79 ? 1.045 2.545 1.384 1 98.88 79 ALA A O 1
ATOM 609 N N . MET A 1 80 ? -0.477 3.898 0.458 1 98.88 80 MET A N 1
ATOM 610 C CA . MET A 1 80 ? -1.067 4.305 1.73 1 98.88 80 MET A CA 1
ATOM 611 C C . MET A 1 80 ? -2.568 4.039 1.742 1 98.88 80 MET A C 1
ATOM 613 O O . MET A 1 80 ? -3.363 4.926 1.426 1 98.88 80 MET A O 1
ATOM 617 N N . PRO A 1 81 ? -3.039 2.871 2.189 1 98.94 81 PRO A N 1
ATOM 618 C CA . PRO A 1 81 ? -4.461 2.527 2.182 1 98.94 81 PRO A CA 1
ATOM 619 C C . PRO A 1 81 ? -5.156 2.863 3.5 1 98.94 81 PRO A C 1
ATOM 621 O O . PRO A 1 81 ? -4.52 2.867 4.555 1 98.94 81 PRO A O 1
ATOM 624 N N . ALA A 1 82 ? -6.477 3.09 3.434 1 98.94 82 ALA A N 1
ATOM 625 C CA . ALA A 1 82 ? -7.25 3.332 4.648 1 98.94 82 ALA A CA 1
ATOM 626 C C . ALA A 1 82 ? -8.742 3.201 4.383 1 98.94 82 ALA A C 1
ATOM 628 O O . ALA A 1 82 ? -9.188 3.254 3.232 1 98.94 82 ALA A O 1
ATOM 629 N N . TYR A 1 83 ? -9.477 3 5.402 1 98.88 83 TYR A N 1
ATOM 630 C CA . TYR A 1 83 ? -10.922 3.201 5.52 1 98.88 83 TYR A CA 1
ATOM 631 C C . TYR A 1 83 ? -11.234 4.293 6.531 1 98.88 83 TYR A C 1
ATOM 633 O O . TYR A 1 83 ? -10.625 4.352 7.605 1 98.88 83 TYR A O 1
ATOM 641 N N . LEU A 1 84 ? -12.078 5.152 6.141 1 98.94 84 LEU A N 1
ATOM 642 C CA . LEU A 1 84 ? -12.586 6.172 7.051 1 98.94 84 LEU A CA 1
ATOM 643 C C . LEU A 1 84 ? -14.102 6.09 7.176 1 98.94 84 LEU A C 1
ATOM 645 O O . LEU A 1 84 ? -14.812 6.059 6.168 1 98.94 84 LEU A O 1
ATOM 649 N N . GLY A 1 85 ? -14.594 6.012 8.461 1 98.69 85 GLY A N 1
ATOM 650 C CA . GLY A 1 85 ? -16.016 5.852 8.727 1 98.69 85 GLY A CA 1
ATOM 651 C C . GLY A 1 85 ? -16.75 7.172 8.797 1 98.69 85 GLY A C 1
ATOM 652 O O . GLY A 1 85 ? -16.484 8.094 8.023 1 98.69 85 GLY A O 1
ATOM 653 N N . GLY A 1 86 ? -17.766 7.242 9.688 1 98.25 86 GLY A N 1
ATOM 654 C CA . GLY A 1 86 ? -18.578 8.438 9.82 1 98.25 86 GLY A CA 1
ATOM 655 C C . GLY A 1 86 ? -19.234 8.859 8.516 1 98.25 86 GLY A C 1
ATOM 656 O O . GLY A 1 86 ? -19.734 8.016 7.766 1 98.25 86 GLY A O 1
ATOM 657 N N . GLU A 1 87 ? -19.297 10.133 8.281 1 97.44 87 GLU A N 1
ATOM 658 C CA . GLU A 1 87 ? -19.984 10.664 7.109 1 97.44 87 GLU A CA 1
ATOM 659 C C . GLU A 1 87 ? -19.188 10.375 5.832 1 97.44 87 GLU A C 1
ATOM 661 O O . GLU A 1 87 ? -19.734 10.445 4.73 1 97.44 87 GLU A O 1
ATOM 666 N N . TYR A 1 88 ? -17.922 10.086 5.977 1 98.44 88 TYR A N 1
ATOM 667 C CA . TYR A 1 88 ? -17.125 9.82 4.781 1 98.44 88 TYR A CA 1
ATOM 668 C C . TYR A 1 88 ? -17.438 8.43 4.223 1 98.44 88 TYR A C 1
ATOM 670 O O . TYR A 1 88 ? -17.734 8.281 3.035 1 98.44 88 TYR A O 1
ATOM 678 N N . ASP A 1 89 ? -17.344 7.348 5.121 1 98.62 89 ASP A N 1
ATOM 679 C CA . ASP A 1 89 ? -17.766 5.988 4.777 1 98.62 89 ASP A CA 1
ATOM 680 C C . ASP A 1 89 ? -17.141 5.543 3.453 1 98.62 89 ASP A C 1
ATOM 682 O O . ASP A 1 89 ? -17.859 5.129 2.539 1 98.62 89 ASP A O 1
ATOM 686 N N . MET A 1 90 ? -15.812 5.559 3.426 1 98.88 90 MET A N 1
ATOM 687 C CA . MET A 1 90 ? -15.078 5.398 2.176 1 98.88 90 MET A CA 1
ATOM 688 C C . MET A 1 90 ? -13.742 4.707 2.418 1 98.88 90 MET A C 1
ATOM 690 O O . MET A 1 90 ? -13.07 4.973 3.418 1 98.88 90 MET A O 1
ATOM 694 N N . ALA A 1 91 ? -13.398 3.723 1.592 1 98.88 91 ALA A N 1
ATOM 695 C CA . ALA A 1 91 ? -12.039 3.203 1.524 1 98.88 91 ALA A CA 1
ATOM 696 C C . ALA A 1 91 ? -11.234 3.92 0.447 1 98.88 91 ALA A C 1
ATOM 698 O O . ALA A 1 91 ? -11.797 4.465 -0.503 1 98.88 91 ALA A O 1
ATOM 699 N N . GLY A 1 92 ? -9.945 3.967 0.649 1 98.94 92 GLY A N 1
ATOM 700 C CA . GLY A 1 92 ? -9.109 4.594 -0.359 1 98.94 92 GLY A CA 1
ATOM 701 C C . GLY A 1 92 ? -7.648 4.203 -0.246 1 98.94 92 GLY A C 1
ATOM 702 O O . GLY A 1 92 ? -7.246 3.562 0.727 1 98.94 92 GLY A O 1
ATOM 703 N N . MET A 1 93 ? -6.898 4.551 -1.265 1 98.94 93 MET A N 1
ATOM 704 C CA . MET A 1 93 ? -5.473 4.242 -1.353 1 98.94 93 MET A CA 1
ATOM 705 C C . MET A 1 93 ? -4.723 5.34 -2.1 1 98.94 93 MET A C 1
ATOM 707 O O . MET A 1 93 ? -4.996 5.594 -3.275 1 98.94 93 MET A O 1
ATOM 711 N N . LYS A 1 94 ? -3.869 6.02 -1.391 1 98.94 94 LYS A N 1
ATOM 712 C CA . LYS A 1 94 ? -2.934 6.93 -2.047 1 98.94 94 LYS A CA 1
ATOM 713 C C . LYS A 1 94 ? -1.675 6.191 -2.496 1 98.94 94 LYS A C 1
ATOM 715 O O . LYS A 1 94 ? -1.133 5.367 -1.756 1 98.94 94 LYS A O 1
ATOM 720 N N . TRP A 1 95 ? -1.291 6.43 -3.686 1 98.88 95 TRP A N 1
ATOM 721 C CA . TRP A 1 95 ? -0.108 5.828 -4.293 1 98.88 95 TRP A CA 1
ATOM 722 C C . TRP A 1 95 ? 0.761 6.891 -4.961 1 98.88 95 TRP A C 1
ATOM 724 O O . TRP A 1 95 ? 0.259 7.727 -5.711 1 98.88 95 TRP A O 1
ATOM 734 N N . TYR A 1 96 ? 2.107 6.855 -4.629 1 98.69 96 TYR A N 1
ATOM 735 C CA . TYR A 1 96 ? 2.947 7.855 -5.277 1 98.69 96 TYR A CA 1
ATOM 736 C C . TYR A 1 96 ? 4.395 7.391 -5.352 1 98.69 96 TYR A C 1
ATOM 738 O O . TYR A 1 96 ? 4.812 6.516 -4.586 1 98.69 96 TYR A O 1
ATOM 746 N N . GLY A 1 97 ? 5.113 7.934 -6.266 1 98.19 97 GLY A N 1
ATOM 747 C CA . GLY A 1 97 ? 6.562 7.91 -6.324 1 98.19 97 GLY A CA 1
ATOM 748 C C . GLY A 1 97 ? 7.191 9.273 -6.078 1 98.19 97 GLY A C 1
ATOM 749 O O . GLY A 1 97 ? 6.648 10.297 -6.488 1 98.19 97 GLY A O 1
ATOM 750 N N . SER A 1 98 ? 8.297 9.234 -5.379 1 96.5 98 SER A N 1
ATOM 751 C CA . SER A 1 98 ? 9.016 10.469 -5.066 1 96.5 98 SER A CA 1
ATOM 752 C C . SER A 1 98 ? 10.445 10.422 -5.594 1 96.5 98 SER A C 1
ATOM 754 O O . SER A 1 98 ? 11.102 9.383 -5.527 1 96.5 98 SER A O 1
ATOM 756 N N . ASN A 1 99 ? 10.836 11.477 -6.168 1 95.5 99 ASN A N 1
ATOM 757 C CA . ASN A 1 99 ? 12.195 11.688 -6.652 1 95.5 99 ASN A CA 1
ATOM 758 C C . ASN A 1 99 ? 12.547 13.172 -6.719 1 95.5 99 ASN A C 1
ATOM 760 O O . ASN A 1 99 ? 11.984 13.914 -7.531 1 95.5 99 ASN A O 1
ATOM 764 N N . VAL A 1 100 ? 13.477 13.641 -5.961 1 90.94 100 VAL A N 1
ATOM 765 C CA . VAL A 1 100 ? 13.844 15.047 -5.887 1 90.94 100 VAL A CA 1
ATOM 766 C C . VAL A 1 100 ? 14.328 15.531 -7.254 1 90.94 100 VAL A C 1
ATOM 768 O O . VAL A 1 100 ? 14.117 16.688 -7.625 1 90.94 100 VAL A O 1
ATOM 771 N N . GLU A 1 101 ? 14.875 14.656 -8.086 1 93.06 101 GLU A N 1
ATOM 772 C CA . GLU A 1 101 ? 15.43 15 -9.391 1 93.06 101 GLU A CA 1
ATOM 773 C C . GLU A 1 101 ? 14.328 15.328 -10.398 1 93.06 101 GLU A C 1
ATOM 775 O O . GLU A 1 101 ? 14.594 15.875 -11.461 1 93.06 101 GLU A O 1
ATOM 780 N N . ASN A 1 102 ? 13.117 15.055 -9.977 1 94.75 102 ASN A N 1
ATOM 781 C CA . ASN A 1 102 ? 11.992 15.414 -10.836 1 94.75 102 ASN A CA 1
ATOM 782 C C . ASN A 1 102 ? 11.977 16.906 -11.148 1 94.75 102 ASN A C 1
ATOM 784 O O . ASN A 1 102 ? 11.547 17.312 -12.227 1 94.75 102 ASN A O 1
ATOM 788 N N . LYS A 1 103 ? 12.438 17.719 -10.203 1 88.81 103 LYS A N 1
ATOM 789 C CA . LYS A 1 103 ? 12.445 19.156 -10.367 1 88.81 103 LYS A CA 1
ATOM 790 C C . LYS A 1 103 ? 13.234 19.578 -11.609 1 88.81 103 LYS A C 1
ATOM 792 O O . LYS A 1 103 ? 12.891 20.562 -12.266 1 88.81 103 LYS A O 1
ATOM 797 N N . ASP A 1 104 ? 14.281 18.797 -11.898 1 91.88 104 ASP A N 1
ATOM 798 C CA . ASP A 1 104 ? 15.117 19.078 -13.062 1 91.88 104 ASP A CA 1
ATOM 799 C C . ASP A 1 104 ? 14.359 18.844 -14.359 1 91.88 104 ASP A C 1
ATOM 801 O O . ASP A 1 104 ? 14.789 19.281 -15.43 1 91.88 104 ASP A O 1
ATOM 805 N N . LYS A 1 105 ? 13.203 18.188 -14.234 1 92.12 105 LYS A N 1
ATOM 806 C CA . LYS A 1 105 ? 12.383 17.875 -15.406 1 92.12 105 LYS A CA 1
ATOM 807 C C . LYS A 1 105 ? 11.117 18.734 -15.43 1 92.12 105 LYS A C 1
ATOM 809 O O . LYS A 1 105 ? 10.195 18.469 -16.203 1 92.12 105 LYS A O 1
ATOM 814 N N . GLY A 1 106 ? 11.023 19.641 -14.461 1 92.31 106 GLY A N 1
ATOM 815 C CA . GLY A 1 106 ? 9.836 20.469 -14.367 1 92.31 106 GLY A CA 1
ATOM 816 C C . GLY A 1 106 ? 8.664 19.75 -13.719 1 92.31 106 GLY A C 1
ATOM 817 O O . GLY A 1 106 ? 7.512 20.156 -13.875 1 92.31 106 GLY A O 1
ATOM 818 N N . LEU A 1 107 ? 8.891 18.641 -13.125 1 95.5 107 LEU A N 1
ATOM 819 C CA . LEU A 1 107 ? 7.871 17.844 -12.445 1 95.5 107 LEU A CA 1
ATOM 820 C C . LEU A 1 107 ? 7.941 18.031 -10.938 1 95.5 107 LEU A C 1
ATOM 822 O O . LEU A 1 107 ? 8.984 18.422 -10.406 1 95.5 107 LEU A O 1
ATOM 826 N N . PRO A 1 108 ? 6.844 17.891 -10.273 1 93.69 108 PRO A N 1
ATOM 827 C CA . PRO A 1 108 ? 6.914 17.891 -8.812 1 93.69 108 PRO A CA 1
ATOM 828 C C . PRO A 1 108 ? 7.758 16.75 -8.258 1 93.69 108 PRO A C 1
ATOM 830 O O . PRO A 1 108 ? 7.871 15.695 -8.891 1 93.69 108 PRO A O 1
ATOM 833 N N . ARG A 1 109 ? 8.312 16.953 -7.129 1 92 109 ARG A N 1
ATOM 834 C CA . ARG A 1 109 ? 9.133 15.938 -6.48 1 92 109 ARG A CA 1
ATOM 835 C C . ARG A 1 109 ? 8.414 14.602 -6.434 1 92 109 ARG A C 1
ATOM 837 O O . ARG A 1 109 ? 9.023 13.547 -6.645 1 92 109 ARG A O 1
ATOM 844 N N . SER A 1 110 ? 7.117 14.664 -6.062 1 95.75 110 SER A N 1
ATOM 845 C CA . SER A 1 110 ? 6.297 13.461 -6.004 1 95.75 110 SER A CA 1
ATOM 846 C C . SER A 1 110 ? 5.105 13.555 -6.949 1 95.75 110 SER A C 1
ATOM 848 O O . SER A 1 110 ? 4.562 14.641 -7.164 1 95.75 110 SER A O 1
ATOM 850 N N . ILE A 1 111 ? 4.766 12.531 -7.531 1 98.19 111 ILE A N 1
ATOM 851 C CA . ILE A 1 111 ? 3.561 12.453 -8.344 1 98.19 111 ILE A CA 1
ATOM 852 C C . ILE A 1 111 ? 2.576 11.469 -7.719 1 98.19 111 ILE A C 1
ATOM 854 O O . ILE A 1 111 ? 2.9 10.297 -7.527 1 98.19 111 ILE A O 1
ATOM 858 N N . LEU A 1 112 ? 1.408 11.984 -7.387 1 98.5 112 LEU A N 1
ATOM 859 C CA . LEU A 1 112 ? 0.493 11.258 -6.512 1 98.5 112 LEU A CA 1
ATOM 860 C C . LEU A 1 112 ? -0.844 11.016 -7.203 1 98.5 112 LEU A C 1
ATOM 862 O O . LEU A 1 112 ? -1.359 11.898 -7.895 1 98.5 112 LEU A O 1
ATOM 866 N N . MET A 1 113 ? -1.41 9.828 -6.977 1 98.94 113 MET A N 1
ATOM 867 C CA . MET A 1 113 ? -2.789 9.477 -7.309 1 98.94 113 MET A CA 1
ATOM 868 C C . MET A 1 113 ? -3.527 8.961 -6.078 1 98.94 113 MET A C 1
ATOM 870 O O . MET A 1 113 ? -2.914 8.398 -5.168 1 98.94 113 MET A O 1
ATOM 874 N N . LEU A 1 114 ? -4.82 9.188 -6.027 1 98.94 114 LEU A N 1
ATOM 875 C CA . LEU A 1 114 ? -5.695 8.602 -5.016 1 98.94 114 LEU A CA 1
ATOM 876 C C . LEU A 1 114 ? -6.824 7.812 -5.668 1 98.94 114 LEU A C 1
ATOM 878 O O . LEU A 1 114 ? -7.5 8.312 -6.57 1 98.94 114 LEU A O 1
ATOM 882 N N . MET A 1 115 ? -7.004 6.609 -5.25 1 98.94 115 MET A N 1
ATOM 883 C CA . MET A 1 115 ? -8.172 5.812 -5.613 1 98.94 115 MET A CA 1
ATOM 884 C C . MET A 1 115 ? -9.133 5.688 -4.438 1 98.94 115 MET A C 1
ATOM 886 O O . MET A 1 115 ? -8.727 5.316 -3.334 1 98.94 115 MET A O 1
ATOM 890 N N . LEU A 1 116 ? -10.383 6.07 -4.66 1 98.94 116 LEU A N 1
ATOM 891 C CA . LEU A 1 116 ? -11.453 5.812 -3.697 1 98.94 116 LEU A CA 1
ATOM 892 C C . LEU A 1 116 ? -12.25 4.574 -4.086 1 98.94 116 LEU A C 1
ATOM 894 O O . LEU A 1 116 ? -12.477 4.324 -5.273 1 98.94 116 LEU A O 1
ATOM 898 N N . ASN A 1 117 ? -12.727 3.854 -3.092 1 98.94 117 ASN A N 1
ATOM 899 C CA . ASN A 1 117 ? -13.43 2.598 -3.336 1 98.94 117 ASN A CA 1
ATOM 900 C C . ASN A 1 117 ? -14.664 2.467 -2.449 1 98.94 117 ASN A C 1
ATOM 902 O O . ASN A 1 117 ? -14.688 2.992 -1.334 1 98.94 117 ASN A O 1
ATOM 906 N N . ASP A 1 118 ? -15.617 1.744 -3.016 1 98.69 118 ASP A N 1
ATOM 907 C CA . ASP A 1 118 ? -16.703 1.268 -2.16 1 98.69 118 ASP A CA 1
ATOM 908 C C . ASP A 1 118 ? -16.172 0.359 -1.055 1 98.69 118 ASP A C 1
ATOM 910 O O . ASP A 1 118 ? -15.508 -0.643 -1.332 1 98.69 118 ASP A O 1
ATOM 914 N N . LYS A 1 119 ? -16.5 0.68 0.2 1 98.12 119 LYS A N 1
ATOM 915 C CA . LYS A 1 119 ? -15.922 -0.017 1.342 1 98.12 119 LYS A CA 1
ATOM 916 C C . LYS A 1 119 ? -16.438 -1.452 1.431 1 98.12 119 LYS A C 1
ATOM 918 O O . LYS A 1 119 ? -15.812 -2.299 2.078 1 98.12 119 LYS A O 1
ATOM 923 N N . GLU A 1 120 ? -17.516 -1.727 0.829 1 96.81 120 GLU A N 1
ATOM 924 C CA . GLU A 1 120 ? -18.109 -3.055 0.93 1 96.81 120 GLU A CA 1
ATOM 925 C C . GLU A 1 120 ? -17.625 -3.965 -0.197 1 96.81 120 GLU A C 1
ATOM 927 O O . GLU A 1 120 ? -17.141 -5.066 0.054 1 96.81 120 GLU A O 1
ATOM 932 N N . THR A 1 121 ? -17.672 -3.467 -1.428 1 97.25 121 THR A N 1
ATOM 933 C CA . THR A 1 121 ? -17.422 -4.336 -2.57 1 97.25 121 THR A CA 1
ATOM 934 C C . THR A 1 121 ? -15.969 -4.242 -3.012 1 97.25 121 THR A C 1
ATOM 936 O O . THR A 1 121 ? -15.453 -5.141 -3.684 1 97.25 121 THR A O 1
ATOM 939 N N . GLY A 1 122 ? -15.336 -3.094 -2.689 1 98.31 122 GLY A N 1
ATOM 940 C CA . GLY A 1 122 ? -14 -2.84 -3.205 1 98.31 122 GLY A CA 1
ATOM 941 C C . GLY A 1 122 ? -14 -2.201 -4.582 1 98.31 122 GLY A C 1
ATOM 942 O O . GLY A 1 122 ? -12.945 -1.867 -5.117 1 98.31 122 GLY A O 1
ATOM 943 N N . ALA A 1 123 ? -15.156 -1.959 -5.18 1 98.69 123 ALA A N 1
ATOM 944 C CA . ALA A 1 123 ? -15.234 -1.363 -6.512 1 98.69 123 ALA A CA 1
ATOM 945 C C . ALA A 1 123 ? -14.695 0.064 -6.508 1 98.69 123 ALA A C 1
ATOM 947 O O . ALA A 1 123 ? -14.945 0.825 -5.57 1 98.69 123 ALA A O 1
ATOM 948 N N . PRO A 1 124 ? -13.93 0.413 -7.527 1 98.88 124 PRO A N 1
ATOM 949 C CA . PRO A 1 124 ? -13.477 1.805 -7.582 1 98.88 124 PRO A CA 1
ATOM 950 C C . PRO A 1 124 ? -14.625 2.793 -7.75 1 98.88 124 PRO A C 1
ATOM 952 O O . PRO A 1 124 ? -15.586 2.512 -8.477 1 98.88 124 PRO A O 1
ATOM 955 N N . ARG A 1 125 ? -14.539 3.871 -7.008 1 98.88 125 ARG A N 1
ATOM 95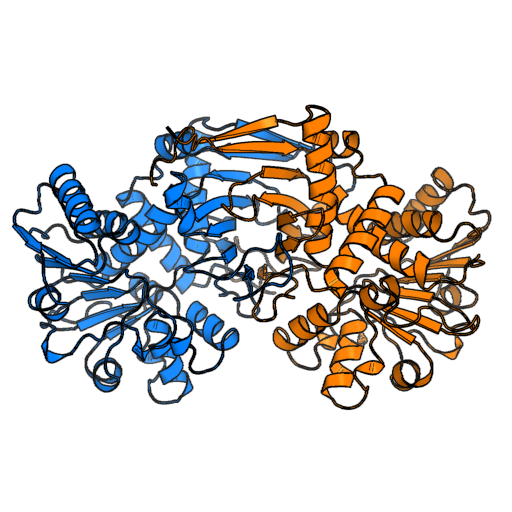6 C CA . ARG A 1 125 ? -15.492 4.969 -7.145 1 98.88 125 ARG A CA 1
ATOM 957 C C . ARG A 1 125 ? -14.883 6.125 -7.926 1 98.88 125 ARG A C 1
ATOM 959 O O . ARG A 1 125 ? -15.562 6.777 -8.719 1 98.88 125 ARG A O 1
ATOM 966 N N . SER A 1 126 ? -13.57 6.344 -7.676 1 98.94 126 SER A N 1
ATOM 967 C CA . SER A 1 126 ? -12.914 7.469 -8.328 1 98.94 126 SER A CA 1
ATOM 968 C C . SER A 1 126 ? -11.398 7.312 -8.297 1 98.94 126 SER A C 1
ATOM 970 O O . SER A 1 126 ? -10.828 6.883 -7.289 1 98.94 126 SER A O 1
ATOM 972 N N . LEU A 1 127 ? -10.766 7.574 -9.398 1 98.94 127 LEU A N 1
ATOM 973 C CA . LEU A 1 127 ? -9.344 7.879 -9.469 1 98.94 127 LEU A CA 1
ATOM 974 C C . LEU A 1 127 ? -9.109 9.375 -9.633 1 98.94 127 LEU A C 1
ATOM 976 O O . LEU A 1 127 ? -9.719 10.008 -10.5 1 98.94 127 LEU A O 1
ATOM 980 N N . MET A 1 128 ? -8.211 9.969 -8.844 1 98.94 128 MET A N 1
ATOM 981 C CA . MET A 1 128 ? -8.078 11.422 -8.938 1 98.94 128 MET A CA 1
ATOM 982 C C . MET A 1 128 ? -6.625 11.852 -8.773 1 98.94 128 MET A C 1
ATOM 984 O O . MET A 1 128 ? -5.844 11.172 -8.102 1 98.94 128 MET A O 1
ATOM 988 N N . SER A 1 129 ? -6.305 12.977 -9.461 1 98.88 129 SER A N 1
ATOM 989 C CA . SER A 1 129 ? -5.035 13.641 -9.195 1 98.88 129 SER A CA 1
ATOM 990 C C . SER A 1 129 ? -4.902 14.023 -7.727 1 98.88 129 SER A C 1
ATOM 992 O O . SER A 1 129 ? -5.828 14.602 -7.145 1 98.88 129 SER A O 1
ATOM 994 N N . ALA A 1 130 ? -3.672 13.719 -7.164 1 98.75 130 ALA A N 1
ATOM 995 C CA . ALA A 1 130 ? -3.678 13.844 -5.707 1 98.75 130 ALA A CA 1
ATOM 996 C C . ALA A 1 130 ? -2.537 14.742 -5.234 1 98.75 130 ALA A C 1
ATOM 998 O O . ALA A 1 130 ? -2.305 14.875 -4.027 1 98.75 130 ALA A O 1
ATOM 999 N N . ASN A 1 131 ? -1.758 15.375 -6.148 1 97.88 131 ASN A N 1
ATOM 1000 C CA . ASN A 1 131 ? -0.683 16.25 -5.699 1 97.88 131 ASN A CA 1
ATOM 1001 C C . ASN A 1 131 ? -1.218 17.406 -4.855 1 97.88 131 ASN A C 1
ATOM 1003 O O . ASN A 1 131 ? -0.768 17.625 -3.73 1 97.88 131 ASN A O 1
ATOM 1007 N N . LEU A 1 132 ? -2.188 18.109 -5.391 1 98.12 132 LEU A N 1
ATOM 1008 C CA . LEU A 1 132 ? -2.773 19.219 -4.648 1 98.12 132 LEU A CA 1
ATOM 1009 C C . LEU A 1 132 ? -3.586 18.719 -3.461 1 98.12 132 LEU A C 1
ATOM 1011 O O . LEU A 1 132 ? -3.553 19.297 -2.381 1 98.12 132 LEU A O 1
ATOM 1015 N N . LEU A 1 133 ? -4.266 17.625 -3.67 1 98.75 133 LEU A N 1
ATOM 1016 C CA . LEU A 1 133 ? -5.039 17.016 -2.59 1 98.75 133 LEU A CA 1
ATOM 1017 C C . LEU A 1 133 ? -4.152 16.734 -1.381 1 98.75 133 LEU A C 1
ATOM 1019 O O . LEU A 1 133 ? -4.477 17.141 -0.262 1 98.75 133 LEU A O 1
ATOM 1023 N N . SER A 1 134 ? -3.064 16.094 -1.613 1 98 134 SER A N 1
ATOM 1024 C CA . SER A 1 134 ? -2.137 15.727 -0.547 1 98 134 SER A CA 1
ATOM 1025 C C . SER A 1 134 ? -1.513 16.969 0.091 1 98 134 SER A C 1
ATOM 1027 O O . SER A 1 134 ? -1.37 17.031 1.313 1 98 134 SER A O 1
ATOM 1029 N N . ALA A 1 135 ? -1.131 17.906 -0.729 1 96.81 135 ALA A N 1
ATOM 1030 C CA . ALA A 1 135 ? -0.517 19.125 -0.211 1 96.81 135 ALA A CA 1
ATOM 1031 C C . ALA A 1 135 ? -1.469 19.859 0.725 1 96.81 135 ALA A C 1
ATOM 1033 O O . ALA A 1 135 ? -1.076 20.281 1.818 1 96.81 135 ALA A O 1
ATOM 1034 N N . TYR A 1 136 ? -2.686 20 0.351 1 98.31 136 TYR A N 1
ATOM 1035 C CA . TYR A 1 136 ? -3.633 20.797 1.111 1 98.31 136 TYR A CA 1
ATOM 1036 C C . TYR A 1 136 ? -4.066 20.078 2.381 1 98.31 136 TYR A C 1
ATOM 1038 O O . TYR A 1 136 ? -4.133 20.688 3.455 1 98.31 136 TYR A O 1
ATOM 1046 N N . ARG A 1 137 ? -4.355 18.781 2.244 1 98.75 137 ARG A N 1
ATOM 1047 C CA . ARG A 1 137 ? -4.73 18.109 3.484 1 98.75 137 ARG A CA 1
ATOM 1048 C C . ARG A 1 137 ? -3.564 18.078 4.465 1 98.75 137 ARG A C 1
ATOM 1050 O O . ARG A 1 137 ? -3.764 18.156 5.676 1 98.75 137 ARG A O 1
ATOM 1057 N N . THR A 1 138 ? -2.305 17.969 3.975 1 97.81 138 THR A N 1
ATOM 1058 C CA . THR A 1 138 ? -1.119 18.016 4.824 1 97.81 138 THR A CA 1
ATOM 1059 C C . THR A 1 138 ? -1.007 19.359 5.523 1 97.81 138 THR A C 1
ATOM 1061 O O . THR A 1 138 ? -0.724 19.422 6.723 1 97.81 138 THR A O 1
ATOM 1064 N N . GLY A 1 139 ? -1.242 20.391 4.836 1 97.75 139 GLY A N 1
ATOM 1065 C CA . GLY A 1 139 ? -1.199 21.734 5.398 1 97.75 139 GLY A CA 1
ATOM 1066 C C . GLY A 1 139 ? -2.354 22.031 6.34 1 97.75 139 GLY A C 1
ATOM 1067 O O . GLY A 1 139 ? -2.219 22.812 7.273 1 97.75 139 GLY A O 1
ATOM 1068 N N . ALA A 1 140 ? -3.461 21.375 6.105 1 98.75 140 ALA A N 1
ATOM 1069 C CA . ALA A 1 140 ? -4.656 21.594 6.914 1 98.75 140 ALA A CA 1
ATOM 1070 C C . ALA A 1 140 ? -4.473 21.062 8.328 1 98.75 140 ALA A C 1
ATOM 1072 O O . ALA A 1 140 ? -5.051 21.578 9.281 1 98.75 140 ALA A O 1
ATOM 1073 N N . VAL A 1 141 ? -3.67 20.047 8.5 1 98.81 141 VAL A N 1
ATOM 1074 C CA . VAL A 1 141 ? -3.5 19.406 9.797 1 98.81 141 VAL A CA 1
ATOM 1075 C C . VAL A 1 141 ? -2.82 20.359 10.773 1 98.81 141 VAL A C 1
ATOM 1077 O O . VAL A 1 141 ? -3.266 20.516 11.906 1 98.81 141 VAL A O 1
ATOM 1080 N N . PRO A 1 142 ? -1.75 21.016 10.344 1 98.56 142 PRO A N 1
ATOM 1081 C CA . PRO A 1 142 ? -1.218 22.094 11.18 1 98.56 142 PRO A CA 1
ATOM 1082 C C . PRO A 1 142 ? -2.281 23.125 11.578 1 98.56 142 PRO A C 1
ATOM 1084 O O . PRO A 1 142 ? -2.281 23.609 12.703 1 98.56 142 PRO A O 1
ATOM 1087 N N . GLY A 1 143 ? -3.156 23.438 10.664 1 98.5 143 GLY A N 1
ATOM 1088 C CA . GLY A 1 143 ? -4.25 24.359 10.953 1 98.5 143 GLY A CA 1
ATOM 1089 C C . GLY A 1 143 ? -5.188 23.844 12.031 1 98.5 143 GLY A C 1
ATOM 1090 O O . GLY A 1 143 ? -5.594 24.594 12.922 1 98.5 143 GLY A O 1
ATOM 1091 N N . VAL A 1 144 ? -5.547 22.594 11.969 1 98.81 144 VAL A N 1
ATOM 1092 C CA . VAL A 1 144 ? -6.367 21.969 13.008 1 98.81 144 VAL A CA 1
ATOM 1093 C C . VAL A 1 144 ? -5.668 22.109 14.359 1 98.81 144 VAL A C 1
ATOM 1095 O O . VAL A 1 144 ? -6.293 22.469 15.359 1 98.81 144 VAL A O 1
ATOM 1098 N N . GLY A 1 145 ? -4.371 21.766 14.383 1 98.75 145 GLY A N 1
ATOM 1099 C CA . GLY A 1 145 ? -3.594 21.922 15.602 1 98.75 145 GLY A CA 1
ATOM 1100 C C . GLY A 1 145 ? -3.639 23.344 16.156 1 98.75 145 GLY A C 1
ATOM 1101 O O . GLY A 1 145 ? -3.92 23.531 17.344 1 98.75 145 GLY A O 1
ATOM 1102 N N . ALA A 1 146 ? -3.41 24.312 15.289 1 98.62 146 ALA A N 1
ATOM 1103 C CA . ALA A 1 146 ? -3.398 25.719 15.727 1 98.62 146 ALA A CA 1
ATOM 1104 C C . ALA A 1 146 ? -4.762 26.125 16.266 1 98.62 146 ALA A C 1
ATOM 1106 O O . ALA A 1 146 ? -4.844 26.828 17.281 1 98.62 146 ALA A O 1
ATOM 1107 N N . LYS A 1 147 ? -5.789 25.703 15.602 1 97.88 147 LYS A N 1
ATOM 1108 C CA . LYS A 1 147 ? -7.156 26.031 16 1 97.88 147 LYS A CA 1
ATOM 1109 C C . LYS A 1 147 ? -7.418 25.625 17.453 1 97.88 147 LYS A C 1
ATOM 1111 O O . LYS A 1 147 ? -8.109 26.328 18.188 1 97.88 147 LYS A O 1
ATOM 1116 N N . HIS A 1 148 ? -6.836 24.547 17.891 1 97.94 148 HIS A N 1
ATOM 1117 C CA . HIS A 1 148 ? -7.195 23.984 19.188 1 97.94 148 HIS A CA 1
ATOM 1118 C C . HIS A 1 148 ? -6.102 24.219 20.219 1 97.94 148 HIS A C 1
ATOM 1120 O O . HIS A 1 148 ? -6.344 24.125 21.422 1 97.94 148 HIS A O 1
ATOM 1126 N N . LEU A 1 149 ? -4.863 24.547 19.719 1 98.56 149 LEU A N 1
ATOM 1127 C CA . LEU A 1 149 ? -3.748 24.484 20.656 1 98.56 149 LEU A CA 1
ATOM 1128 C C . LEU A 1 149 ? -3.004 25.812 20.703 1 98.56 149 LEU A C 1
ATOM 1130 O O . LEU A 1 149 ? -2.285 26.094 21.672 1 98.56 149 LEU A O 1
ATOM 1134 N N . ALA A 1 150 ? -3.064 26.594 19.672 1 98.5 150 ALA A N 1
ATOM 1135 C CA . ALA A 1 150 ? -2.371 27.891 19.672 1 98.5 150 ALA A CA 1
ATOM 1136 C C . ALA A 1 150 ? -3.143 28.922 20.484 1 98.5 150 ALA A C 1
ATOM 1138 O O . ALA A 1 150 ? -4.348 28.781 20.703 1 98.5 150 ALA A O 1
ATOM 1139 N N . ARG A 1 151 ? -2.422 29.938 20.953 1 97.75 151 ARG A N 1
ATOM 1140 C CA . ARG A 1 151 ? -3.111 31.078 21.562 1 97.75 151 ARG A CA 1
ATOM 1141 C C . ARG A 1 151 ? -3.973 31.797 20.531 1 97.75 151 ARG A C 1
ATOM 1143 O O . ARG A 1 151 ? -3.559 31.984 19.391 1 97.75 151 ARG A O 1
ATOM 1150 N N . ARG A 1 152 ? -5.055 32.281 20.938 1 92.44 152 ARG A N 1
ATOM 1151 C CA . ARG A 1 152 ? -5.988 32.938 20.047 1 92.44 152 ARG A CA 1
ATOM 1152 C C . ARG A 1 152 ? -5.441 34.281 19.578 1 92.44 152 ARG A C 1
ATOM 1154 O O . ARG A 1 152 ? -5.801 34.75 18.5 1 92.44 152 ARG A O 1
ATOM 1161 N N . ASP A 1 153 ? -4.605 34.75 20.375 1 97.12 153 ASP A N 1
ATOM 1162 C CA . ASP A 1 153 ? -4.094 36.094 20.062 1 97.12 153 ASP A CA 1
ATOM 1163 C C . ASP A 1 153 ? -2.686 36 19.484 1 97.12 153 ASP A C 1
ATOM 1165 O O . ASP A 1 153 ? -1.933 37 19.531 1 97.12 153 ASP A O 1
ATOM 1169 N N . SER A 1 154 ? -2.289 34.875 19 1 98.38 154 SER A N 1
ATOM 1170 C CA . SER A 1 154 ? -0.983 34.719 18.375 1 98.38 154 SER A CA 1
ATOM 1171 C C . SER A 1 154 ? -0.785 35.75 17.266 1 98.38 154 SER A C 1
ATOM 1173 O O . SER A 1 154 ? -1.676 35.938 16.438 1 98.38 154 SER A O 1
ATOM 1175 N N . LYS A 1 155 ? 0.416 36.312 17.172 1 98.56 155 LYS A N 1
ATOM 1176 C CA . LYS A 1 155 ? 0.667 37.375 16.219 1 98.56 155 LYS A CA 1
ATOM 1177 C C . LYS A 1 155 ? 1.873 37.062 15.336 1 98.56 155 LYS A C 1
ATOM 1179 O O . LYS A 1 155 ? 1.949 37.5 14.188 1 98.56 155 LYS A O 1
ATOM 1184 N N . VAL A 1 156 ? 2.768 36.312 15.875 1 98.81 156 VAL A N 1
ATOM 1185 C CA . VAL A 1 156 ? 4.039 36.094 15.195 1 98.81 156 VAL A CA 1
ATOM 1186 C C . VAL A 1 156 ? 4.148 34.625 14.773 1 98.81 156 VAL A C 1
ATOM 1188 O O . VAL A 1 156 ? 4.047 33.719 15.602 1 98.81 156 VAL A O 1
ATOM 1191 N N . LEU A 1 157 ? 4.344 34.406 13.484 1 98.88 157 LEU A N 1
ATOM 1192 C CA . LEU A 1 157 ? 4.492 33.094 12.906 1 98.88 157 LEU A CA 1
ATOM 1193 C C . LEU A 1 157 ? 5.93 32.844 12.453 1 98.88 157 LEU A C 1
ATOM 1195 O O . LEU A 1 157 ? 6.492 33.656 11.719 1 98.88 157 LEU A O 1
ATOM 1199 N N . GLY A 1 158 ? 6.543 31.797 12.938 1 98.81 158 GLY A N 1
ATOM 1200 C CA . GLY A 1 158 ? 7.84 31.344 12.453 1 98.81 158 GLY A CA 1
ATOM 1201 C C . GLY A 1 158 ? 7.746 30.203 11.469 1 98.81 158 GLY A C 1
ATOM 1202 O O . GLY A 1 158 ? 7.117 29.172 11.766 1 98.81 158 GLY A O 1
ATOM 1203 N N . ILE A 1 159 ? 8.352 30.359 10.32 1 98.75 159 ILE A N 1
ATOM 1204 C CA . ILE A 1 159 ? 8.391 29.344 9.273 1 98.75 159 ILE A CA 1
ATOM 1205 C C . ILE A 1 159 ? 9.828 28.844 9.094 1 98.75 159 ILE A C 1
ATOM 1207 O O . ILE A 1 159 ? 10.68 29.562 8.562 1 98.75 159 ILE A O 1
ATOM 1211 N N . TYR A 1 160 ? 10.047 27.672 9.57 1 98.31 160 TYR A N 1
ATOM 1212 C CA . TYR A 1 160 ? 11.312 26.984 9.328 1 98.31 160 TYR A CA 1
ATOM 1213 C C . TYR A 1 160 ? 11.195 26.016 8.156 1 98.31 160 TYR A C 1
ATOM 1215 O O . TYR A 1 160 ? 10.586 24.953 8.289 1 98.31 160 TYR A O 1
ATOM 1223 N N . GLY A 1 161 ? 11.758 26.312 7 1 96 161 GLY A N 1
ATOM 1224 C CA . GLY A 1 161 ? 11.594 25.531 5.773 1 96 161 GLY A CA 1
ATOM 1225 C C . GLY A 1 161 ? 10.477 26.062 4.887 1 96 161 GLY A C 1
ATOM 1226 O O . GLY A 1 161 ? 9.383 25.5 4.863 1 96 161 GLY A O 1
ATOM 1227 N N . PRO A 1 162 ? 10.797 27.109 4.145 1 95.56 162 PRO A N 1
ATOM 1228 C CA . PRO A 1 162 ? 9.773 27.766 3.322 1 95.56 162 PRO A CA 1
ATOM 1229 C C . PRO A 1 162 ? 9.523 27.047 2.004 1 95.56 162 PRO A C 1
ATOM 1231 O O . PRO A 1 162 ? 9.633 27.641 0.931 1 95.56 162 PRO A O 1
ATOM 1234 N N . GLY A 1 163 ? 9.031 25.75 2.082 1 89.44 163 GLY A N 1
ATOM 1235 C CA . GLY A 1 163 ? 8.672 24.938 0.935 1 89.44 163 GLY A CA 1
ATOM 1236 C C . GLY A 1 163 ? 7.168 24.766 0.774 1 89.44 163 GLY A C 1
ATOM 1237 O O . GLY A 1 163 ? 6.391 25.531 1.335 1 89.44 163 GLY A O 1
ATOM 1238 N N . VAL A 1 164 ? 6.82 23.75 -0.015 1 87.06 164 VAL A N 1
ATOM 1239 C CA . VAL A 1 164 ? 5.426 23.516 -0.367 1 87.06 164 VAL A CA 1
ATOM 1240 C C . VAL A 1 164 ? 4.617 23.219 0.894 1 87.06 164 VAL A C 1
ATOM 1242 O O . VAL A 1 164 ? 3.5 23.719 1.056 1 87.06 164 VAL A O 1
ATOM 1245 N N . MET A 1 165 ? 5.184 22.469 1.792 1 92.75 165 MET A N 1
ATOM 1246 C CA . MET A 1 165 ? 4.461 22.094 3.004 1 92.75 165 MET A CA 1
ATOM 1247 C C . MET A 1 165 ? 4.105 23.312 3.832 1 92.75 165 MET A C 1
ATOM 1249 O O . MET A 1 165 ? 2.977 23.438 4.312 1 92.75 165 MET A O 1
ATOM 1253 N N . ASN A 1 166 ? 5.02 24.203 3.955 1 96.44 166 ASN A N 1
ATOM 1254 C CA . ASN A 1 166 ? 4.75 25.375 4.789 1 96.44 166 ASN A CA 1
ATOM 1255 C C . ASN A 1 166 ? 3.977 26.453 4.027 1 96.44 166 ASN A C 1
ATOM 1257 O O . ASN A 1 166 ? 3.412 27.359 4.629 1 96.44 166 ASN A O 1
ATOM 1261 N N . LYS A 1 167 ? 3.924 26.359 2.689 1 95.69 167 LYS A N 1
ATOM 1262 C CA . LYS A 1 167 ? 2.998 27.219 1.966 1 95.69 167 LYS A CA 1
ATOM 1263 C C . LYS A 1 167 ? 1.55 26.891 2.301 1 95.69 167 LYS A C 1
ATOM 1265 O O . LYS A 1 167 ? 0.756 27.766 2.623 1 95.69 167 LYS A O 1
ATOM 1270 N N . THR A 1 168 ? 1.267 25.594 2.26 1 96.88 168 THR A N 1
ATOM 1271 C CA . THR A 1 168 ? -0.101 25.188 2.564 1 96.88 168 THR A CA 1
ATOM 1272 C C . THR A 1 168 ? -0.383 25.312 4.059 1 96.88 168 THR A C 1
ATOM 1274 O O . THR A 1 168 ? -1.489 25.688 4.457 1 96.88 168 THR A O 1
ATOM 1277 N N . ALA A 1 169 ? 0.588 25.062 4.91 1 98.38 169 ALA A N 1
ATOM 1278 C CA . ALA A 1 169 ? 0.392 25.25 6.344 1 98.38 169 ALA A CA 1
ATOM 1279 C C . ALA A 1 169 ? 0.102 26.703 6.668 1 98.38 169 ALA A C 1
ATOM 1281 O O . ALA A 1 169 ? -0.736 27.016 7.523 1 98.38 169 ALA A O 1
ATOM 1282 N N . LEU A 1 170 ? 0.813 27.594 6 1 98.44 170 LEU A N 1
ATOM 1283 C CA . LEU A 1 170 ? 0.594 29.031 6.188 1 98.44 170 LEU A CA 1
ATOM 1284 C C . LEU A 1 170 ? -0.859 29.391 5.91 1 98.44 170 LEU A C 1
ATOM 1286 O O . LEU A 1 170 ? -1.479 30.125 6.688 1 98.44 170 LEU A O 1
ATOM 1290 N N . GLU A 1 171 ? -1.365 28.859 4.848 1 98.06 171 GLU A N 1
ATOM 1291 C CA . GLU A 1 171 ? -2.768 29.109 4.531 1 98.06 171 GLU A CA 1
ATOM 1292 C C . GLU A 1 171 ? -3.682 28.656 5.664 1 98.06 171 GLU A C 1
ATOM 1294 O O . GLU A 1 171 ? -4.645 29.344 6.008 1 98.06 171 GLU A O 1
ATOM 1299 N N . ALA A 1 172 ? -3.379 27.547 6.203 1 98.62 172 ALA A N 1
ATOM 1300 C CA . ALA A 1 172 ? -4.191 27 7.285 1 98.62 172 ALA A CA 1
ATOM 1301 C C . ALA A 1 172 ? -4.051 27.828 8.555 1 98.62 172 ALA A C 1
ATOM 1303 O O . ALA A 1 172 ? -5.035 28.078 9.258 1 98.62 172 ALA A O 1
ATOM 1304 N N . PHE A 1 173 ? -2.809 28.312 8.883 1 98.5 173 PHE A N 1
ATOM 1305 C CA . PHE A 1 173 ? -2.588 29.141 10.062 1 98.5 173 PHE A CA 1
ATOM 1306 C C . PHE A 1 173 ? -3.346 30.453 9.945 1 98.5 173 PHE A C 1
ATOM 1308 O O . PHE A 1 173 ? -3.902 30.953 10.93 1 98.5 173 PHE A O 1
ATOM 1315 N N . VAL A 1 174 ? -3.336 30.969 8.758 1 97.38 174 VAL A N 1
ATOM 1316 C CA . VAL A 1 174 ? -4.055 32.219 8.531 1 97.38 174 VAL A CA 1
ATOM 1317 C C . VAL A 1 174 ? -5.543 32 8.781 1 97.38 174 VAL A C 1
ATOM 1319 O O . VAL A 1 174 ? -6.211 32.875 9.336 1 97.38 174 VAL A O 1
ATOM 1322 N N . CYS A 1 175 ? -6.059 30.844 8.445 1 95.94 175 CYS A N 1
ATOM 1323 C CA . CYS A 1 175 ? -7.465 30.516 8.641 1 95.94 175 CYS A CA 1
ATOM 1324 C C . CYS A 1 175 ? -7.789 30.328 10.117 1 95.94 175 CYS A C 1
ATOM 1326 O O . CYS A 1 175 ? -8.906 30.609 10.555 1 95.94 175 CYS A O 1
ATOM 1328 N N . THR A 1 176 ? -6.809 29.938 10.914 1 97.56 176 THR A N 1
ATOM 1329 C CA . THR A 1 176 ? -7.133 29.453 12.25 1 97.56 176 THR A CA 1
ATOM 1330 C C . THR A 1 176 ? -6.562 30.391 13.312 1 97.56 176 THR A C 1
ATOM 1332 O O . THR A 1 176 ? -6.965 30.344 14.477 1 97.56 176 THR A O 1
ATOM 1335 N N . CYS A 1 177 ? -5.605 31.234 12.953 1 97.38 177 CYS A N 1
ATOM 1336 C CA . CYS A 1 177 ? -5.039 32.281 13.797 1 97.38 177 CYS A CA 1
ATOM 1337 C C . CYS A 1 177 ? -5.176 33.656 13.141 1 97.38 177 CYS A C 1
ATOM 1339 O O . CYS A 1 177 ? -4.199 34.188 12.625 1 97.38 177 CYS A O 1
ATOM 1341 N N . PRO A 1 178 ? -6.262 34.25 13.289 1 95.5 178 PRO A N 1
ATOM 1342 C CA . PRO A 1 178 ? -6.598 35.438 12.492 1 95.5 178 PRO A CA 1
ATOM 1343 C C . PRO A 1 178 ? -5.766 36.656 12.875 1 95.5 178 PRO A C 1
ATOM 1345 O O . PRO A 1 178 ? -5.719 37.656 12.125 1 95.5 178 PRO A O 1
ATOM 1348 N N . CYS A 1 179 ? -5.055 36.656 14.023 1 97.81 179 CYS A N 1
ATOM 1349 C CA . CYS A 1 179 ? -4.352 37.844 14.484 1 97.81 179 CYS A CA 1
ATOM 1350 C C . CYS A 1 179 ? -2.908 37.875 13.992 1 97.81 179 CYS A C 1
ATOM 1352 O O . CYS A 1 179 ? -2.17 38.812 14.234 1 97.81 179 CYS A O 1
ATOM 1354 N N . LEU A 1 180 ? -2.51 36.844 13.25 1 98.5 180 LEU A N 1
ATOM 1355 C CA . LEU A 1 180 ? -1.146 36.812 12.742 1 98.5 180 LEU A CA 1
ATOM 1356 C C . LEU A 1 180 ? -0.856 38 11.844 1 98.5 180 LEU A C 1
ATOM 1358 O O . LEU A 1 180 ? -1.606 38.281 10.906 1 98.5 180 LEU A O 1
ATOM 1362 N N . ASP A 1 181 ? 0.237 38.688 12.109 1 98.5 181 ASP A N 1
ATOM 1363 C CA . ASP A 1 181 ? 0.552 39.875 11.289 1 98.5 181 ASP A CA 1
ATOM 1364 C C . ASP A 1 181 ? 2.055 39.969 11.047 1 98.5 181 ASP A C 1
ATOM 1366 O O . ASP A 1 181 ? 2.504 40.844 10.289 1 98.5 181 ASP A O 1
ATOM 1370 N N . THR A 1 182 ? 2.85 39.188 11.727 1 98.75 182 THR A N 1
ATOM 1371 C CA . THR A 1 182 ? 4.297 39.094 11.562 1 98.75 182 THR A CA 1
ATOM 1372 C C . THR A 1 182 ? 4.73 37.688 11.195 1 98.75 182 THR A C 1
ATOM 1374 O O . THR A 1 182 ? 4.223 36.719 11.766 1 98.75 182 THR A O 1
ATOM 1377 N N . ILE A 1 183 ? 5.598 37.562 10.203 1 98.75 183 ILE A N 1
ATOM 1378 C CA . ILE A 1 183 ? 6.094 36.25 9.812 1 98.75 183 ILE A CA 1
ATOM 1379 C C . ILE A 1 183 ? 7.621 36.25 9.758 1 98.75 183 ILE A C 1
ATOM 1381 O O . ILE A 1 183 ? 8.219 37.188 9.219 1 98.75 183 ILE A O 1
ATOM 1385 N N . LYS A 1 184 ? 8.219 35.312 10.469 1 98.75 184 LYS A N 1
ATOM 1386 C CA . LYS A 1 184 ? 9.648 35.062 10.406 1 98.75 184 LYS A CA 1
ATOM 1387 C C . LYS A 1 184 ? 9.945 33.812 9.547 1 98.75 184 LYS A C 1
ATOM 1389 O O . LYS A 1 184 ? 9.266 32.781 9.672 1 98.75 184 LYS A O 1
ATOM 1394 N N . ILE A 1 185 ? 10.938 33.969 8.633 1 98.69 185 ILE A N 1
ATOM 1395 C CA . ILE A 1 185 ? 11.211 32.875 7.684 1 98.69 185 ILE A CA 1
ATOM 1396 C C . ILE A 1 185 ? 12.688 32.5 7.77 1 98.69 185 ILE A C 1
ATOM 1398 O O . ILE A 1 185 ? 13.57 33.344 7.742 1 98.69 185 ILE A O 1
ATOM 1402 N N . LYS A 1 186 ? 12.945 31.281 7.957 1 98.12 186 LYS A N 1
ATOM 1403 C CA . LYS A 1 186 ? 14.289 30.719 7.805 1 98.12 186 LYS A CA 1
ATOM 1404 C C . LYS A 1 186 ? 14.297 29.562 6.816 1 98.12 186 LYS A C 1
ATOM 1406 O O . LYS A 1 186 ? 13.469 28.641 6.918 1 98.12 186 LYS A O 1
ATOM 1411 N N . GLY A 1 187 ? 15.109 29.594 5.848 1 94.19 187 GLY A N 1
ATOM 1412 C CA . GLY A 1 187 ? 15.281 28.547 4.855 1 94.19 187 GLY A CA 1
ATOM 1413 C C . GLY A 1 187 ? 16.734 28.328 4.477 1 94.19 187 GLY A C 1
ATOM 1414 O O . GLY A 1 187 ? 17.625 29 5 1 94.19 187 GLY A O 1
ATOM 1415 N N . ARG A 1 188 ? 17.062 27.375 3.645 1 86.5 188 ARG A N 1
ATOM 1416 C CA . ARG A 1 188 ? 18.406 26.984 3.25 1 86.5 188 ARG A CA 1
ATOM 1417 C C . ARG A 1 188 ? 18.906 27.828 2.076 1 86.5 188 ARG A C 1
ATOM 1419 O O . ARG A 1 188 ? 20.047 28.281 2.062 1 86.5 188 ARG A O 1
ATOM 1426 N N . SER A 1 189 ? 17.953 28.062 1.122 1 88.62 189 SER A N 1
ATOM 1427 C CA . SER A 1 189 ? 18.375 28.781 -0.076 1 88.62 189 SER A CA 1
ATOM 1428 C C . SER A 1 189 ? 17.688 30.125 -0.199 1 88.62 189 SER A C 1
ATOM 1430 O O . SER A 1 189 ? 16.516 30.266 0.17 1 88.62 189 SER A O 1
ATOM 1432 N N . ARG A 1 190 ? 18.391 31.016 -0.842 1 92.44 190 ARG A N 1
ATOM 1433 C CA . ARG A 1 190 ? 17.844 32.344 -1.083 1 92.44 190 ARG A CA 1
ATOM 1434 C C . ARG A 1 190 ? 16.641 32.281 -2.014 1 92.44 190 ARG A C 1
ATOM 1436 O O . ARG A 1 190 ? 15.648 33 -1.816 1 92.44 190 ARG A O 1
ATOM 1443 N N . GLY A 1 191 ? 16.734 31.422 -2.889 1 91.69 191 GLY A N 1
ATOM 1444 C CA . GLY A 1 191 ? 15.648 31.25 -3.844 1 91.69 191 GLY A CA 1
ATOM 1445 C C . GLY A 1 191 ? 14.344 30.828 -3.197 1 91.69 191 GLY A C 1
ATOM 1446 O O . GLY A 1 191 ? 13.281 31.375 -3.494 1 91.69 191 GLY A O 1
ATOM 1447 N N . SER A 1 192 ? 14.398 29.875 -2.359 1 90.31 192 SER A N 1
ATOM 1448 C CA . SER A 1 192 ? 13.203 29.391 -1.685 1 90.31 192 SER A CA 1
ATOM 1449 C C . SER A 1 192 ? 12.617 30.453 -0.76 1 90.31 192 SER A C 1
ATOM 1451 O O . SER A 1 192 ? 11.398 30.578 -0.652 1 90.31 192 SER A O 1
ATOM 1453 N N . ILE A 1 193 ? 13.5 31.203 -0.101 1 96.19 193 ILE A N 1
ATOM 1454 C CA . ILE A 1 193 ? 13.062 32.25 0.808 1 96.19 193 ILE A CA 1
ATOM 1455 C C . ILE A 1 193 ? 12.336 33.344 0.023 1 96.19 193 ILE A C 1
ATOM 1457 O O . ILE A 1 193 ? 11.234 33.75 0.394 1 96.19 193 ILE A O 1
ATOM 1461 N N . GLU A 1 194 ? 12.898 33.719 -1.076 1 96.69 194 GLU A N 1
ATOM 1462 C CA . GLU A 1 194 ? 12.32 34.781 -1.89 1 96.69 194 GLU A CA 1
ATOM 1463 C C . GLU A 1 194 ? 10.984 34.344 -2.496 1 96.69 194 GLU A C 1
ATOM 1465 O O . GLU A 1 194 ? 10.023 35.094 -2.52 1 96.69 194 GLU A O 1
ATOM 1470 N N . SER A 1 195 ? 11 33.156 -2.98 1 94 195 SER A N 1
ATOM 1471 C CA . SER A 1 195 ? 9.766 32.625 -3.529 1 94 195 SER A CA 1
ATOM 1472 C C . SER A 1 195 ? 8.656 32.594 -2.482 1 94 195 SER A C 1
ATOM 1474 O O . SER A 1 195 ? 7.496 32.875 -2.795 1 94 195 SER A O 1
ATOM 1476 N N . PHE A 1 196 ? 9.016 32.25 -1.325 1 96.31 196 PHE A N 1
ATOM 1477 C CA . PHE A 1 196 ? 8.047 32.188 -0.238 1 96.31 196 PHE A CA 1
ATOM 1478 C C . PHE A 1 196 ? 7.574 33.594 0.134 1 96.31 196 PHE A C 1
ATOM 1480 O O . PHE A 1 196 ? 6.383 33.812 0.379 1 96.31 196 PHE A O 1
ATOM 1487 N N . ILE A 1 197 ? 8.477 34.5 0.209 1 97.69 197 ILE A N 1
ATOM 1488 C CA . ILE A 1 197 ? 8.141 35.906 0.521 1 97.69 197 ILE A CA 1
ATOM 1489 C C . ILE A 1 197 ? 7.164 36.438 -0.525 1 97.69 197 ILE A C 1
ATOM 1491 O O . ILE A 1 197 ? 6.176 37.094 -0.184 1 97.69 197 ILE A O 1
ATOM 1495 N N . GLU A 1 198 ? 7.414 36.125 -1.737 1 97.06 198 GLU A N 1
ATOM 1496 C CA . GLU A 1 198 ? 6.52 36.562 -2.809 1 97.06 198 GLU A CA 1
ATOM 1497 C C . GLU A 1 198 ? 5.133 35.938 -2.645 1 97.06 198 GLU A C 1
ATOM 1499 O O . GLU A 1 198 ? 4.121 36.625 -2.861 1 97.06 198 GLU A O 1
ATOM 1504 N N . TYR A 1 199 ? 5.164 34.719 -2.303 1 95.81 199 TYR A N 1
ATOM 1505 C CA . TYR A 1 199 ? 3.912 34.031 -2.045 1 95.81 199 TYR A CA 1
ATOM 1506 C C . TYR A 1 199 ? 3.129 34.688 -0.926 1 95.81 199 TYR A C 1
ATOM 1508 O O . TYR A 1 199 ? 1.925 34.938 -1.058 1 95.81 199 TYR A O 1
ATOM 1516 N N . VAL A 1 200 ? 3.758 35.062 0.192 1 97.75 200 VAL A N 1
ATOM 1517 C CA . VAL A 1 200 ? 3.139 35.688 1.352 1 97.75 200 VAL A CA 1
ATOM 1518 C C . VAL A 1 200 ? 2.58 37.062 0.958 1 97.75 200 VAL A C 1
ATOM 1520 O O . VAL A 1 200 ? 1.414 37.375 1.229 1 97.75 200 VAL A O 1
ATOM 1523 N N . LYS A 1 201 ? 3.385 37.844 0.335 1 97.44 201 LYS A N 1
ATOM 1524 C CA . LYS A 1 201 ? 2.996 39.188 -0.039 1 97.44 201 LYS A CA 1
ATOM 1525 C C . LYS A 1 201 ? 1.809 39.188 -0.996 1 97.44 201 LYS A C 1
ATOM 1527 O O . LYS A 1 201 ? 0.948 40.062 -0.937 1 97.44 201 LYS A O 1
ATOM 1532 N N . GLY A 1 202 ? 1.806 38.25 -1.814 1 96.81 202 GLY A N 1
ATOM 1533 C CA . GLY A 1 202 ? 0.762 38.156 -2.824 1 96.81 202 GLY A CA 1
ATOM 1534 C C . GLY A 1 202 ? -0.568 37.688 -2.271 1 96.81 202 GLY A C 1
ATOM 1535 O O . GLY A 1 202 ? -1.627 38.156 -2.713 1 96.81 202 GLY A O 1
ATOM 1536 N N . LYS A 1 203 ? -0.539 36.875 -1.3 1 96.19 203 LYS A N 1
ATOM 1537 C CA . LYS A 1 203 ? -1.762 36.188 -0.916 1 96.19 203 LYS A CA 1
ATOM 1538 C C . LYS A 1 203 ? -2.252 36.656 0.454 1 96.19 203 LYS A C 1
ATOM 1540 O O . LYS A 1 203 ? -3.439 36.531 0.763 1 96.19 203 LYS A O 1
ATOM 1545 N N . PHE A 1 204 ? -1.302 37.156 1.243 1 97.62 204 PHE A N 1
ATOM 1546 C CA . PHE A 1 204 ? -1.679 37.406 2.629 1 97.62 204 PHE A CA 1
ATOM 1547 C C . PHE A 1 204 ? -1.258 38.812 3.057 1 97.62 204 PHE A C 1
ATOM 1549 O O . PHE A 1 204 ? -0.32 38.969 3.84 1 97.62 204 PHE A O 1
ATOM 1556 N N . PRO A 1 205 ? -2.043 39.781 2.754 1 96.12 205 PRO A N 1
ATOM 1557 C CA . PRO A 1 205 ? -1.701 41.156 3.07 1 96.12 205 PRO A CA 1
ATOM 1558 C C . PRO A 1 205 ? -1.687 41.438 4.57 1 96.12 205 PRO A C 1
ATOM 1560 O O . PRO A 1 205 ? -1.174 42.469 5.008 1 96.12 205 PRO A O 1
ATOM 1563 N N . GLN A 1 206 ? -2.188 40.594 5.32 1 96.81 206 GLN A N 1
ATOM 1564 C CA . GLN A 1 206 ? -2.229 40.781 6.766 1 96.81 206 GLN A CA 1
ATOM 1565 C C . GLN A 1 206 ? -0.826 40.75 7.367 1 96.81 206 GLN A C 1
ATOM 1567 O O . GLN A 1 206 ? -0.604 41.25 8.469 1 96.81 206 GLN A O 1
ATOM 1572 N N . PHE A 1 207 ? 0.05 40.094 6.664 1 98.12 207 PHE A N 1
ATOM 1573 C CA . PHE A 1 207 ? 1.417 40.062 7.168 1 98.12 207 PHE A CA 1
ATOM 1574 C C . PHE A 1 207 ? 2.139 41.375 6.859 1 98.12 207 PHE A C 1
ATOM 1576 O O . PHE A 1 207 ? 2.783 41.5 5.816 1 98.12 207 PHE A O 1
ATOM 1583 N N . GLN A 1 208 ? 2.172 42.219 7.836 1 97.12 208 GLN A N 1
ATOM 1584 C CA . GLN A 1 208 ? 2.752 43.531 7.707 1 97.12 208 GLN A CA 1
ATOM 1585 C C . GLN A 1 208 ? 4.266 43.5 7.879 1 97.12 208 GLN A C 1
ATOM 1587 O O . GLN A 1 208 ? 4.977 44.375 7.371 1 97.12 208 GLN A O 1
ATOM 1592 N N . THR A 1 209 ? 4.688 42.562 8.625 1 98.38 209 THR A N 1
ATOM 1593 C CA . THR A 1 209 ? 6.117 42.406 8.891 1 98.38 209 THR A CA 1
ATOM 1594 C C . THR A 1 209 ? 6.605 41.031 8.445 1 98.38 209 THR A C 1
ATOM 1596 O O . THR A 1 209 ? 6.055 40 8.852 1 98.38 209 THR A O 1
ATOM 1599 N N . ILE A 1 210 ? 7.566 41.031 7.555 1 98.44 210 ILE A N 1
ATOM 1600 C CA . ILE A 1 210 ? 8.242 39.812 7.109 1 98.44 210 ILE A CA 1
ATOM 1601 C C . ILE A 1 210 ? 9.727 39.906 7.441 1 98.44 210 ILE A C 1
ATOM 1603 O O . ILE A 1 210 ? 10.422 40.844 7.008 1 98.44 210 ILE A O 1
ATOM 1607 N N . GLU A 1 211 ? 10.156 39 8.234 1 98.25 211 GLU A N 1
ATOM 1608 C CA . GLU A 1 211 ? 11.555 38.969 8.656 1 98.25 211 GLU A CA 1
ATOM 1609 C C . GLU A 1 211 ? 12.227 37.688 8.203 1 98.25 211 GLU A C 1
ATOM 1611 O O . GLU A 1 211 ? 11.617 36.594 8.25 1 98.25 211 GLU A O 1
ATOM 1616 N N . VAL A 1 212 ? 13.422 37.812 7.727 1 98.38 212 VAL A N 1
ATOM 1617 C CA . VAL A 1 212 ? 14.227 36.625 7.41 1 98.38 212 VAL A CA 1
ATOM 1618 C C . VAL A 1 212 ? 15.227 36.375 8.539 1 98.38 212 VAL A C 1
ATOM 1620 O O . VAL A 1 212 ? 16.047 37.219 8.859 1 98.38 212 VAL A O 1
ATOM 1623 N N . ALA A 1 213 ? 15.07 35.25 9.156 1 98.19 213 ALA A N 1
ATOM 1624 C CA . ALA A 1 213 ? 15.961 34.875 10.258 1 98.19 213 ALA A CA 1
ATOM 1625 C C . ALA A 1 213 ? 17.188 34.125 9.734 1 98.19 213 ALA A C 1
ATOM 1627 O O . ALA A 1 213 ? 17.094 33.312 8.805 1 98.19 213 ALA A O 1
ATOM 1628 N N . ASP A 1 214 ? 18.328 34.344 10.344 1 97 214 ASP A N 1
ATOM 1629 C CA . ASP A 1 214 ? 19.578 33.688 9.961 1 97 214 ASP A CA 1
ATOM 1630 C C . ASP A 1 214 ? 19.719 32.344 10.688 1 97 214 ASP A C 1
ATOM 1632 O O . ASP A 1 214 ? 20.344 31.422 10.172 1 97 214 ASP A O 1
ATOM 1636 N N . THR A 1 215 ? 19.203 32.312 11.898 1 97.94 215 THR A N 1
ATOM 1637 C CA . THR A 1 215 ? 19.359 31.125 12.711 1 97.94 215 THR A CA 1
ATOM 1638 C C . THR A 1 215 ? 18 30.625 13.195 1 97.94 215 THR A C 1
ATOM 1640 O O . THR A 1 215 ? 17 31.359 13.172 1 97.94 215 THR A O 1
ATOM 1643 N N . LEU A 1 216 ? 18.016 29.359 13.57 1 98.38 216 LEU A N 1
ATOM 1644 C CA . LEU A 1 216 ? 16.812 28.797 14.164 1 98.38 216 LEU A CA 1
ATOM 1645 C C . LEU A 1 216 ? 16.438 29.516 15.453 1 98.38 216 LEU A C 1
ATOM 1647 O O . LEU A 1 216 ? 15.258 29.719 15.727 1 98.38 216 LEU A O 1
ATOM 1651 N N . GLU A 1 217 ? 17.438 29.938 16.25 1 98.75 217 GLU A N 1
ATOM 1652 C CA . GLU A 1 217 ? 17.188 30.688 17.469 1 98.75 217 GLU A CA 1
ATOM 1653 C C . GLU A 1 217 ? 16.438 32 17.188 1 98.75 217 GLU A C 1
ATOM 1655 O O . GLU A 1 217 ? 15.461 32.312 17.859 1 98.75 217 GLU A O 1
ATOM 1660 N N . GLU A 1 218 ? 16.922 32.688 16.219 1 98.69 218 GLU A N 1
ATOM 1661 C CA . GLU A 1 218 ? 16.297 33.969 15.844 1 98.69 218 GLU A CA 1
ATOM 1662 C C . GLU A 1 218 ? 14.844 33.75 15.422 1 98.69 218 GLU A C 1
ATOM 1664 O O . GLU A 1 218 ? 13.984 34.594 15.703 1 98.69 218 GLU A O 1
ATOM 1669 N N . LEU A 1 219 ? 14.625 32.656 14.758 1 98.81 219 LEU A N 1
ATOM 1670 C CA . LEU A 1 219 ? 13.273 32.344 14.305 1 98.81 219 LEU A CA 1
ATOM 1671 C C . LEU A 1 219 ? 12.367 32.062 15.492 1 98.81 219 LEU A C 1
ATOM 1673 O O . LEU A 1 219 ? 11.242 32.562 15.555 1 98.81 219 LEU A O 1
ATOM 1677 N N . VAL A 1 220 ? 12.859 31.266 16.406 1 98.88 220 VAL A N 1
ATOM 1678 C CA . VAL A 1 220 ? 12.047 30.75 17.5 1 98.88 220 VAL A CA 1
ATOM 1679 C C . VAL A 1 220 ? 11.766 31.859 18.516 1 98.88 220 VAL A C 1
ATOM 1681 O O . VAL A 1 220 ? 10.641 32 19 1 98.88 220 VAL A O 1
ATOM 1684 N N . ARG A 1 221 ? 12.773 32.719 18.812 1 98.81 221 ARG A N 1
ATOM 1685 C CA . ARG A 1 221 ? 12.609 33.75 19.812 1 98.81 221 ARG A CA 1
ATOM 1686 C C . ARG A 1 221 ? 11.508 34.75 19.406 1 98.81 221 ARG A C 1
ATOM 1688 O O . ARG A 1 221 ? 11.539 35.312 18.297 1 98.81 221 ARG A O 1
ATOM 1695 N N . GLY A 1 222 ? 10.539 34.812 20.234 1 98.5 222 GLY A N 1
ATOM 1696 C CA . GLY A 1 222 ? 9.477 35.781 20.031 1 98.5 222 GLY A CA 1
ATOM 1697 C C . GLY A 1 222 ? 8.336 35.25 19.172 1 98.5 222 GLY A C 1
ATOM 1698 O O . GLY A 1 222 ? 7.316 35.938 19 1 98.5 222 GLY A O 1
ATOM 1699 N N . SER A 1 223 ? 8.438 34.094 18.594 1 98.88 223 SER A N 1
ATOM 1700 C CA . SER A 1 223 ? 7.387 33.531 17.766 1 98.88 223 SER A CA 1
ATOM 1701 C C . SER A 1 223 ? 6.297 32.875 18.609 1 98.88 223 SER A C 1
ATOM 1703 O O . SER A 1 223 ? 6.586 32.219 19.625 1 98.88 223 SER A O 1
ATOM 1705 N N . ASP A 1 224 ? 4.98 33.125 18.25 1 98.81 224 ASP A N 1
ATOM 1706 C CA . ASP A 1 224 ? 3.828 32.5 18.906 1 98.81 224 ASP A CA 1
ATOM 1707 C C . ASP A 1 224 ? 3.537 31.125 18.359 1 98.81 224 ASP A C 1
ATOM 1709 O O . ASP A 1 224 ? 3.188 30.203 19.094 1 98.81 224 ASP A O 1
ATOM 1713 N N . VAL A 1 225 ? 3.588 31.016 17.047 1 98.88 225 VAL A N 1
ATOM 1714 C CA . VAL A 1 225 ? 3.395 29.781 16.281 1 98.88 225 VAL A CA 1
ATOM 1715 C C . VAL A 1 225 ? 4.641 29.5 15.445 1 98.88 225 VAL A C 1
ATOM 1717 O O . VAL A 1 225 ? 5.164 30.391 14.773 1 98.88 225 VAL A O 1
ATOM 1720 N N . ILE A 1 226 ? 5.176 28.281 15.523 1 98.88 226 ILE A N 1
ATOM 1721 C CA . ILE A 1 226 ? 6.352 27.891 14.758 1 98.88 226 ILE A CA 1
ATOM 1722 C C . ILE A 1 226 ? 6.039 26.625 13.953 1 98.88 226 ILE A C 1
ATOM 1724 O O . ILE A 1 226 ? 5.566 25.625 14.508 1 98.88 226 ILE A O 1
ATOM 1728 N N . SER A 1 227 ? 6.195 26.672 12.688 1 98.81 227 SER A N 1
ATOM 1729 C CA . SER A 1 227 ? 6.055 25.5 11.82 1 98.81 227 SER A CA 1
ATOM 1730 C C . SER A 1 227 ? 7.402 25.078 11.258 1 98.81 227 SER A C 1
ATOM 1732 O O . SER A 1 227 ? 8.07 25.844 10.555 1 98.81 227 SER A O 1
ATOM 1734 N N . MET A 1 228 ? 7.789 23.891 11.586 1 98.25 228 MET A N 1
ATOM 1735 C CA . MET A 1 228 ? 9.062 23.359 11.102 1 98.25 228 MET A CA 1
ATOM 1736 C C . MET A 1 228 ? 8.836 22.219 10.117 1 98.25 228 MET A C 1
ATOM 1738 O O . MET A 1 228 ? 8.344 21.156 10.5 1 98.25 228 MET A O 1
ATOM 1742 N N . ALA A 1 229 ? 9.141 22.438 8.867 1 95 229 ALA A N 1
ATOM 1743 C CA . ALA A 1 229 ? 8.938 21.453 7.812 1 95 229 ALA A CA 1
ATOM 1744 C C . ALA A 1 229 ? 10.164 21.359 6.902 1 95 229 ALA A C 1
ATOM 1746 O O . ALA A 1 229 ? 10.086 21.688 5.715 1 95 229 ALA A O 1
ATOM 1747 N N . THR A 1 230 ? 11.25 20.906 7.434 1 89.69 230 THR A N 1
ATOM 1748 C CA . THR A 1 230 ? 12.477 20.719 6.668 1 89.69 230 THR A CA 1
ATOM 1749 C C . THR A 1 230 ? 12.844 19.234 6.59 1 89.69 230 THR A C 1
ATOM 1751 O O . THR A 1 230 ? 12.555 18.469 7.512 1 89.69 230 THR A O 1
ATOM 1754 N N . SER A 1 231 ? 13.422 18.875 5.457 1 83.81 231 SER A N 1
ATOM 1755 C CA . SER A 1 231 ? 13.969 17.531 5.328 1 83.81 231 SER A CA 1
ATOM 1756 C C . SER A 1 231 ? 15.344 17.422 5.977 1 83.81 231 SER A C 1
ATOM 1758 O O . SER A 1 231 ? 16.109 18.391 5.973 1 83.81 231 SER A O 1
ATOM 1760 N N . CYS A 1 232 ? 15.609 16.297 6.621 1 88.25 232 CYS A N 1
ATOM 1761 C CA . CYS A 1 232 ? 16.906 16.062 7.238 1 88.25 232 CYS A CA 1
ATOM 1762 C C . CYS A 1 232 ? 17.375 14.633 6.969 1 88.25 232 CYS A C 1
ATOM 1764 O O . CYS A 1 232 ? 16.562 13.742 6.723 1 88.25 232 CYS A O 1
ATOM 1766 N N . PRO A 1 233 ? 18.734 14.469 6.957 1 87.19 233 PRO A N 1
ATOM 1767 C CA . PRO A 1 233 ? 19.203 13.078 6.938 1 87.19 233 PRO A CA 1
ATOM 1768 C C . PRO A 1 233 ? 18.781 12.289 8.172 1 87.19 233 PRO A C 1
ATOM 1770 O O . PRO A 1 233 ? 18.562 12.875 9.242 1 87.19 233 PRO A O 1
ATOM 1773 N N . GLU A 1 234 ? 18.719 11.016 7.91 1 88.12 234 GLU A N 1
ATOM 1774 C CA . GLU A 1 234 ? 18.375 10.148 9.039 1 88.12 234 GLU A CA 1
ATOM 1775 C C . GLU A 1 234 ? 19.422 10.258 10.148 1 88.12 234 GLU A C 1
ATOM 1777 O O . GLU A 1 234 ? 20.609 10.43 9.875 1 88.12 234 GLU A O 1
ATOM 1782 N N . GLY A 1 235 ? 18.938 10.086 11.32 1 94.06 235 GLY A N 1
ATOM 1783 C CA . GLY A 1 235 ? 19.797 10.219 12.484 1 94.06 235 GLY A CA 1
ATOM 1784 C C . GLY A 1 235 ? 19.5 11.469 13.305 1 94.06 235 GLY A C 1
ATOM 1785 O O . GLY A 1 235 ? 19.625 12.586 12.805 1 94.06 235 GLY A O 1
ATOM 1786 N N . SER A 1 236 ? 19.219 11.305 14.57 1 96.38 236 SER A N 1
ATOM 1787 C CA . SER A 1 236 ? 18.734 12.391 15.414 1 96.38 236 SER A CA 1
ATOM 1788 C C . SER A 1 236 ? 19.797 13.477 15.562 1 96.38 236 SER A C 1
ATOM 1790 O O . SER A 1 236 ? 19.469 14.625 15.875 1 96.38 236 SER A O 1
ATOM 1792 N N . GLU A 1 237 ? 21.078 13.133 15.32 1 96.19 237 GLU A N 1
ATOM 1793 C CA . GLU A 1 237 ? 22.141 14.133 15.383 1 96.19 237 GLU A CA 1
ATOM 1794 C C . GLU A 1 237 ? 21.984 15.18 14.281 1 96.19 237 GLU A C 1
ATOM 1796 O O . GLU A 1 237 ? 22.516 16.281 14.391 1 96.19 237 GLU A O 1
ATOM 1801 N N . ASN A 1 238 ? 21.203 14.812 13.258 1 95.81 238 ASN A N 1
ATOM 1802 C CA . ASN A 1 238 ? 21.016 15.703 12.125 1 95.81 238 ASN A CA 1
ATOM 1803 C C . ASN A 1 238 ? 19.75 16.531 12.266 1 95.81 238 ASN A C 1
ATOM 1805 O O . ASN A 1 238 ? 19.484 17.422 11.461 1 95.81 238 ASN A O 1
ATOM 1809 N N . TYR A 1 239 ? 18.953 16.297 13.25 1 97.62 239 TYR A N 1
ATOM 1810 C CA . TYR A 1 239 ? 17.688 16.984 13.414 1 97.62 239 TYR A CA 1
ATOM 1811 C C . TYR A 1 239 ? 17.875 18.328 14.109 1 97.62 239 TYR A C 1
ATOM 1813 O O . TYR A 1 239 ? 18.609 18.422 15.102 1 97.62 239 TYR A O 1
ATOM 1821 N N . PRO A 1 240 ? 17.281 19.375 13.562 1 97.75 240 PRO A N 1
ATOM 1822 C CA . PRO A 1 240 ? 17.438 20.688 14.211 1 97.75 240 PRO A CA 1
ATOM 1823 C C . PRO A 1 240 ? 17.016 20.672 15.68 1 97.75 240 PRO A C 1
ATOM 1825 O O . PRO A 1 240 ? 15.891 20.266 16 1 97.75 240 PRO A O 1
ATOM 1828 N N . MET A 1 241 ? 17.875 21.156 16.531 1 98.38 241 MET A N 1
ATOM 1829 C CA . MET A 1 241 ? 17.656 21.188 17.969 1 98.38 241 MET A CA 1
ATOM 1830 C C . MET A 1 241 ? 17.094 22.547 18.406 1 98.38 241 MET A C 1
ATOM 1832 O O . MET A 1 241 ? 17.719 23.578 18.156 1 98.38 241 MET A O 1
ATOM 1836 N N . VAL A 1 242 ? 15.945 22.547 18.969 1 98.75 242 VAL A N 1
ATOM 1837 C CA . VAL A 1 242 ? 15.375 23.75 19.562 1 98.75 242 VAL A CA 1
ATOM 1838 C C . VAL A 1 242 ? 15.68 23.766 21.062 1 98.75 242 VAL A C 1
ATOM 1840 O O . VAL A 1 242 ? 15.344 22.828 21.781 1 98.75 242 VAL A O 1
ATOM 1843 N N . LYS A 1 243 ? 16.203 24.859 21.5 1 98.56 243 LYS A N 1
ATOM 1844 C CA . LYS A 1 243 ? 16.531 24.969 22.922 1 98.56 243 LYS A CA 1
ATOM 1845 C C . LYS A 1 243 ? 15.383 25.625 23.703 1 98.56 243 LYS A C 1
ATOM 1847 O O . LYS A 1 243 ? 14.75 26.562 23.203 1 98.56 243 LYS A O 1
ATOM 1852 N N . GLU A 1 244 ? 15.18 25.109 24.875 1 98.31 244 GLU A N 1
ATOM 1853 C CA . GLU A 1 244 ? 14.102 25.594 25.734 1 98.31 244 GLU A CA 1
ATOM 1854 C C . GLU A 1 244 ? 14.211 27.109 25.953 1 98.31 244 GLU A C 1
ATOM 1856 O O . GLU A 1 244 ? 13.203 27.812 25.938 1 98.31 244 GLU A O 1
ATOM 1861 N N . GLU A 1 245 ? 15.43 27.609 26.141 1 98.25 245 GLU A N 1
ATOM 1862 C CA . GLU A 1 245 ? 15.633 29.016 26.484 1 98.25 245 GLU A CA 1
ATOM 1863 C C . GLU A 1 245 ? 15.25 29.938 25.344 1 98.25 245 GLU A C 1
ATOM 1865 O O . GLU A 1 245 ? 15.117 31.141 25.516 1 98.25 245 GLU A O 1
ATOM 1870 N N . TRP A 1 246 ? 15.109 29.328 24.125 1 98.81 246 TRP A N 1
ATOM 1871 C CA . TRP A 1 246 ? 14.703 30.141 22.969 1 98.81 246 TRP A CA 1
ATOM 1872 C C . TRP A 1 246 ? 13.195 30.359 22.969 1 98.81 246 TRP A C 1
ATOM 1874 O O . TRP A 1 246 ? 12.695 31.281 22.297 1 98.81 246 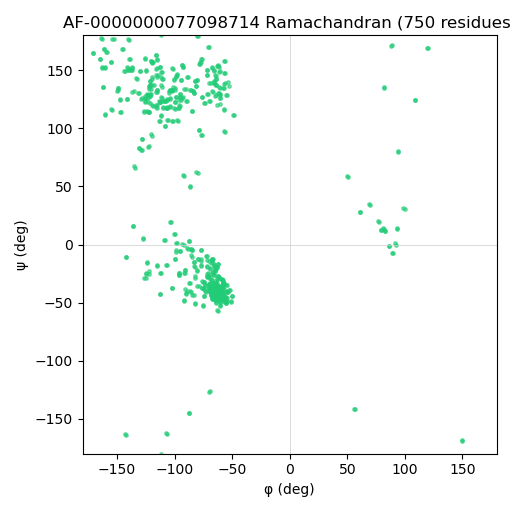TRP A O 1
ATOM 1884 N N . ILE A 1 247 ? 12.461 29.516 23.609 1 98.88 247 ILE A N 1
ATOM 1885 C CA . ILE A 1 247 ? 11.016 29.406 23.438 1 98.88 247 ILE A CA 1
ATOM 1886 C C . ILE A 1 247 ? 10.297 30.344 24.406 1 98.88 247 ILE A C 1
ATOM 1888 O O . ILE A 1 247 ? 10.508 30.281 25.625 1 98.88 247 ILE A O 1
ATOM 1892 N N . LYS A 1 248 ? 9.492 31.203 23.969 1 98.31 248 LYS A N 1
ATOM 1893 C CA . LYS A 1 248 ? 8.719 32.062 24.859 1 98.31 248 LYS A CA 1
ATOM 1894 C C . LYS A 1 248 ? 7.527 31.297 25.438 1 98.31 248 LYS A C 1
ATOM 1896 O O . LYS A 1 248 ? 7.016 30.375 24.828 1 98.31 248 LYS A O 1
ATOM 1901 N N . PRO A 1 249 ? 7.023 31.703 26.578 1 98.31 249 PRO A N 1
ATOM 1902 C CA . PRO A 1 249 ? 5.797 31.109 27.094 1 98.31 249 PRO A CA 1
ATOM 1903 C C . PRO A 1 249 ? 4.621 31.219 26.125 1 98.31 249 PRO A C 1
ATOM 1905 O O . PRO A 1 249 ? 4.457 32.25 25.469 1 98.31 249 PRO A O 1
ATOM 1908 N N . GLY A 1 250 ? 3.871 30.141 26.016 1 98.56 250 GLY A N 1
ATOM 1909 C CA . GLY A 1 250 ? 2.656 30.156 25.219 1 98.56 250 GLY A CA 1
ATOM 1910 C C . GLY A 1 250 ? 2.879 29.703 23.781 1 98.56 250 GLY A C 1
ATOM 1911 O O . GLY A 1 250 ? 1.923 29.531 23.031 1 98.56 250 GLY A O 1
ATOM 1912 N N . ALA A 1 251 ? 4.105 29.359 23.406 1 98.81 251 ALA A N 1
ATOM 1913 C CA . ALA A 1 251 ? 4.449 29.016 22.031 1 98.81 251 ALA A CA 1
ATOM 1914 C C . ALA A 1 251 ? 3.797 27.703 21.625 1 98.81 251 ALA A C 1
ATOM 1916 O O . ALA A 1 251 ? 3.691 26.781 22.422 1 98.81 251 ALA A O 1
ATOM 1917 N N . PHE A 1 252 ? 3.303 27.688 20.391 1 98.88 252 PHE A N 1
ATOM 1918 C CA . PHE A 1 252 ? 2.785 26.484 19.75 1 98.88 252 PHE A CA 1
ATOM 1919 C C . PHE A 1 252 ? 3.691 26.047 18.594 1 98.88 252 PHE A C 1
ATOM 1921 O O . PHE A 1 252 ? 3.988 26.844 17.703 1 98.88 252 PHE A O 1
ATOM 1928 N N . PHE A 1 253 ? 4.133 24.766 18.609 1 98.94 253 PHE A N 1
ATOM 1929 C CA . PHE A 1 253 ? 4.949 24.203 17.547 1 98.94 253 PHE A CA 1
ATOM 1930 C C . PHE A 1 253 ? 4.145 23.219 16.719 1 98.94 253 PHE A C 1
ATOM 1932 O O . PHE A 1 253 ? 3.533 22.297 17.25 1 98.94 253 PHE A O 1
ATOM 1939 N N . SER A 1 254 ? 4.086 23.453 15.445 1 98.81 254 SER A N 1
ATOM 1940 C CA . SER A 1 254 ? 3.623 22.484 14.461 1 98.81 254 SER A CA 1
ATOM 1941 C C . SER A 1 254 ? 4.797 21.75 13.82 1 98.81 254 SER A C 1
ATOM 1943 O O . SER A 1 254 ? 5.613 22.359 13.125 1 98.81 254 SER A O 1
ATOM 1945 N N . LEU A 1 255 ? 4.844 20.422 14.023 1 98.69 255 LEU A N 1
ATOM 1946 C CA . LEU A 1 255 ? 6.078 19.703 13.734 1 98.69 255 LEU A CA 1
ATOM 1947 C C . LEU A 1 255 ? 5.805 18.5 12.836 1 98.69 255 LEU A C 1
ATOM 1949 O O . LEU A 1 255 ? 5.805 17.359 13.297 1 98.69 255 LEU A O 1
ATOM 1953 N N . PRO A 1 256 ? 5.691 18.734 11.531 1 97.62 256 PRO A N 1
ATOM 1954 C CA . PRO A 1 256 ? 5.434 17.641 10.586 1 97.62 256 PRO A CA 1
ATOM 1955 C C . PRO A 1 256 ? 6.715 17 10.07 1 97.62 256 PRO A C 1
ATOM 1957 O O . PRO A 1 256 ? 6.66 16.062 9.258 1 97.62 256 PRO A O 1
ATOM 1960 N N . ALA A 1 257 ? 7.863 17.516 10.461 1 96 257 ALA A N 1
ATOM 1961 C CA . ALA A 1 257 ? 9.156 17.047 9.969 1 96 257 ALA A CA 1
ATOM 1962 C C . ALA A 1 257 ? 10.203 17.062 11.078 1 96 257 ALA A C 1
ATOM 1964 O O . ALA A 1 257 ? 9.859 17.047 12.266 1 96 257 ALA A O 1
ATOM 1965 N N . CYS A 1 258 ? 11.461 16.984 10.695 1 95.56 258 CYS A N 1
ATOM 1966 C CA . CYS A 1 258 ? 12.547 16.766 11.648 1 95.56 258 CYS A CA 1
ATOM 1967 C C . CYS A 1 258 ? 12.672 17.938 12.617 1 95.56 258 CYS A C 1
ATOM 1969 O O . CYS A 1 258 ? 12.703 19.094 12.195 1 95.56 258 CYS A O 1
ATOM 1971 N N . ALA A 1 259 ? 12.688 17.672 13.812 1 98.12 259 ALA A N 1
ATOM 1972 C CA . ALA A 1 259 ? 12.922 18.562 14.938 1 98.12 259 ALA A CA 1
ATOM 1973 C C . ALA A 1 259 ? 13.32 17.797 16.188 1 98.12 259 ALA A C 1
ATOM 1975 O O . ALA A 1 259 ? 12.992 16.609 16.328 1 98.12 259 ALA A O 1
ATOM 1976 N N . ASN A 1 260 ? 14.016 18.406 16.969 1 98.62 260 ASN A N 1
ATOM 1977 C CA . ASN A 1 260 ? 14.422 17.766 18.203 1 98.62 260 ASN A CA 1
ATOM 1978 C C . ASN A 1 260 ? 14.375 18.734 19.391 1 98.62 260 ASN A C 1
ATOM 1980 O O . ASN A 1 260 ? 14.438 19.953 19.203 1 98.62 260 ASN A O 1
ATOM 1984 N N . PHE A 1 261 ? 14.125 18.188 20.547 1 98.69 261 PHE A N 1
ATOM 1985 C CA . PHE A 1 261 ? 14.062 18.875 21.828 1 98.69 261 PHE A CA 1
ATOM 1986 C C . PHE A 1 261 ? 14.727 18.062 22.922 1 98.69 261 PHE A C 1
ATOM 1988 O O . PHE A 1 261 ? 14.859 16.844 22.781 1 98.69 261 PHE A O 1
ATOM 1995 N N . GLU A 1 262 ? 15.102 18.734 24 1 98.06 262 GLU A N 1
ATOM 1996 C CA . GLU A 1 262 ? 15.703 18.016 25.125 1 98.06 262 GLU A CA 1
ATOM 1997 C C . GLU A 1 262 ? 14.664 17.188 25.859 1 98.06 262 GLU A C 1
ATOM 1999 O O . GLU A 1 262 ? 13.516 17.609 26.016 1 98.06 262 GLU A O 1
ATOM 2004 N N . ASP A 1 263 ? 15.156 16.047 26.453 1 97.94 263 ASP A N 1
ATOM 2005 C CA . ASP A 1 263 ? 14.266 15.117 27.125 1 97.94 263 ASP A CA 1
ATOM 2006 C C . ASP A 1 263 ? 13.555 15.789 28.312 1 97.94 263 ASP A C 1
ATOM 2008 O O . ASP A 1 263 ? 12.352 15.609 28.5 1 97.94 263 ASP A O 1
ATOM 2012 N N . ASP A 1 264 ? 14.297 16.484 29.031 1 98.06 264 ASP A N 1
ATOM 2013 C CA . ASP A 1 264 ? 13.727 17.125 30.203 1 98.06 264 ASP A CA 1
ATOM 2014 C C . ASP A 1 264 ? 12.633 18.109 29.812 1 98.06 264 ASP A C 1
ATOM 2016 O O . ASP A 1 264 ? 11.609 18.219 30.5 1 98.06 264 ASP A O 1
ATOM 2020 N N . PHE A 1 265 ? 12.828 18.828 28.781 1 98.62 265 PHE A N 1
ATOM 2021 C CA . PHE A 1 265 ? 11.836 19.781 28.281 1 98.62 265 PHE A CA 1
ATOM 2022 C C . PHE A 1 265 ? 10.562 19.047 27.875 1 98.62 265 PHE A C 1
ATOM 2024 O O . PHE A 1 265 ? 9.461 19.469 28.234 1 98.62 265 PHE A O 1
ATOM 2031 N N . LEU A 1 266 ? 10.688 17.969 27.125 1 98.62 266 LEU A N 1
ATOM 2032 C CA . LEU A 1 266 ? 9.547 17.188 26.672 1 98.62 266 LEU A CA 1
ATOM 2033 C C . LEU A 1 266 ? 8.766 16.625 27.859 1 98.62 266 LEU A C 1
ATOM 2035 O O . LEU A 1 266 ? 7.531 16.594 27.828 1 98.62 266 LEU A O 1
ATOM 2039 N N . LEU A 1 267 ? 9.469 16.219 28.859 1 97.75 267 LEU A N 1
ATOM 2040 C CA . LEU A 1 267 ? 8.875 15.516 29.984 1 97.75 267 LEU A CA 1
ATOM 2041 C C . LEU A 1 267 ? 8.188 16.484 30.938 1 97.75 267 LEU A C 1
ATOM 2043 O O . LEU A 1 267 ? 7.113 16.188 31.469 1 97.75 267 LEU A O 1
ATOM 2047 N N . ASN A 1 268 ? 8.789 17.641 31.078 1 97.12 268 ASN A N 1
ATOM 2048 C CA . ASN A 1 268 ? 8.391 18.406 32.25 1 97.12 268 ASN A CA 1
ATOM 2049 C C . ASN A 1 268 ? 7.887 19.797 31.875 1 97.12 268 ASN A C 1
ATOM 2051 O O . ASN A 1 268 ? 7.25 20.469 32.688 1 97.12 268 ASN A O 1
ATOM 2055 N N . LYS A 1 269 ? 8.164 20.203 30.688 1 97.56 269 LYS A N 1
ATOM 2056 C CA . LYS A 1 269 ? 7.941 21.625 30.422 1 97.56 269 LYS A CA 1
ATOM 2057 C C . LYS A 1 269 ? 6.977 21.828 29.266 1 97.56 269 LYS A C 1
ATOM 2059 O O . LYS A 1 269 ? 6.355 22.891 29.141 1 97.56 269 LYS A O 1
ATOM 2064 N N . ALA A 1 270 ? 6.848 20.859 28.406 1 98.44 270 ALA A N 1
ATOM 2065 C CA . ALA A 1 270 ? 6.008 21 27.219 1 98.44 270 ALA A CA 1
ATOM 2066 C C . ALA A 1 270 ? 4.82 20.031 27.281 1 98.44 270 ALA A C 1
ATOM 2068 O O . ALA A 1 270 ? 4.918 18.953 27.844 1 98.44 270 ALA A O 1
ATOM 2069 N N . LYS A 1 271 ? 3.658 20.516 26.766 1 98.56 271 LYS A N 1
ATOM 2070 C CA . LYS A 1 271 ? 2.592 19.594 26.391 1 98.56 271 LYS A CA 1
ATOM 2071 C C . LYS A 1 271 ? 2.912 18.891 25.062 1 98.56 271 LYS A C 1
ATOM 2073 O O . LYS A 1 271 ? 3.268 19.547 24.078 1 98.56 271 LYS A O 1
ATOM 2078 N N . THR A 1 272 ? 2.861 17.516 25.047 1 98.88 272 THR A N 1
ATOM 2079 C CA . THR A 1 272 ? 3.17 16.75 23.859 1 98.88 272 THR A CA 1
ATOM 2080 C C . THR A 1 272 ? 1.898 16.172 23.234 1 98.88 272 THR A C 1
ATOM 2082 O O . THR A 1 272 ? 1.168 15.43 23.891 1 98.88 272 THR A O 1
ATOM 2085 N N . VAL A 1 273 ? 1.593 16.578 22 1 98.94 273 VAL A N 1
ATOM 2086 C CA . VAL A 1 273 ? 0.392 16.172 21.281 1 98.94 273 VAL A CA 1
ATOM 2087 C C . VAL A 1 273 ? 0.784 15.492 19.969 1 98.94 273 VAL A C 1
ATOM 2089 O O . VAL A 1 273 ? 1.725 15.914 19.297 1 98.94 273 VAL A O 1
ATOM 2092 N N . VAL A 1 274 ? 0.111 14.398 19.656 1 98.88 274 VAL A N 1
ATOM 2093 C CA . VAL A 1 274 ? 0.344 13.695 18.391 1 98.88 274 VAL A CA 1
ATOM 2094 C C . VAL A 1 274 ? -0.943 13.656 17.578 1 98.88 274 VAL A C 1
ATOM 2096 O O . VAL A 1 274 ? -2.037 13.828 18.125 1 98.88 274 VAL A O 1
ATOM 2099 N N . ASP A 1 275 ? -0.745 13.484 16.281 1 98.75 275 ASP A N 1
ATOM 2100 C CA . ASP A 1 275 ? -1.92 13.367 15.43 1 98.75 275 ASP A CA 1
ATOM 2101 C C . ASP A 1 275 ? -2.645 12.039 15.672 1 98.75 275 ASP A C 1
ATOM 2103 O O . ASP A 1 275 ? -3.875 11.984 15.641 1 98.75 275 ASP A O 1
ATOM 2107 N N . ASN A 1 276 ? -1.89 11.008 15.891 1 98.62 276 ASN A N 1
ATOM 2108 C CA . ASN A 1 276 ? -2.445 9.703 16.234 1 98.62 276 ASN A CA 1
ATOM 2109 C C . ASN A 1 276 ? -1.401 8.812 16.891 1 98.62 276 ASN A C 1
ATOM 2111 O O . ASN A 1 276 ? -0.462 8.352 16.234 1 98.62 276 ASN A O 1
ATOM 2115 N N . PHE A 1 277 ? -1.595 8.531 18.141 1 98.56 277 PHE A N 1
ATOM 2116 C CA . PHE A 1 277 ? -0.64 7.715 18.891 1 98.56 277 PHE A CA 1
ATOM 2117 C C . PHE A 1 277 ? -0.409 6.383 18.172 1 98.56 277 PHE A C 1
ATOM 2119 O O . PHE A 1 277 ? 0.72 5.895 18.125 1 98.56 277 PHE A O 1
ATOM 2126 N N . GLY A 1 278 ? -1.493 5.801 17.641 1 98.12 278 GLY A N 1
ATOM 2127 C CA . GLY A 1 278 ? -1.424 4.504 16.984 1 98.12 278 GLY A CA 1
ATOM 2128 C C . GLY A 1 278 ? -0.451 4.48 15.812 1 98.12 278 GLY A C 1
ATOM 2129 O O . GLY A 1 278 ? 0.167 3.449 15.539 1 98.12 278 GLY A O 1
ATOM 2130 N N . LEU A 1 279 ? -0.346 5.547 15.102 1 98.31 279 LEU A N 1
ATOM 2131 C CA . LEU A 1 279 ? 0.6 5.664 14 1 98.31 279 LEU A CA 1
ATOM 2132 C C . LEU A 1 279 ? 2.033 5.496 14.492 1 98.31 279 LEU A C 1
ATOM 2134 O O . LEU A 1 279 ? 2.83 4.793 13.867 1 98.31 279 LEU A O 1
ATOM 2138 N N . TYR A 1 280 ? 2.369 6.152 15.562 1 98.31 280 TYR A N 1
ATOM 2139 C CA . TYR A 1 280 ? 3.727 6.109 16.094 1 98.31 280 TYR A CA 1
ATOM 2140 C C . TYR A 1 280 ? 4.039 4.738 16.688 1 98.31 280 TYR A C 1
ATOM 2142 O O . TYR A 1 280 ? 5.184 4.277 16.625 1 98.31 280 TYR A O 1
ATOM 2150 N N . GLU A 1 281 ? 3.002 4.102 17.281 1 97.81 281 GLU A N 1
ATOM 2151 C CA . GLU A 1 281 ? 3.162 2.711 17.688 1 97.81 281 GLU A CA 1
ATOM 2152 C C . GLU A 1 281 ? 3.473 1.816 16.484 1 97.81 281 GLU A C 1
ATOM 2154 O O . GLU A 1 281 ? 4.305 0.911 16.578 1 97.81 281 GLU A O 1
ATOM 2159 N N . ALA A 1 282 ? 2.783 2.084 15.422 1 96.62 282 ALA A N 1
ATOM 2160 C CA . ALA A 1 282 ? 3.049 1.323 14.203 1 96.62 282 ALA A CA 1
ATOM 2161 C C . ALA A 1 282 ? 4.496 1.497 13.75 1 96.62 282 ALA A C 1
ATOM 2163 O O . ALA A 1 282 ? 5.156 0.526 13.375 1 96.62 282 ALA A O 1
ATOM 2164 N N . TRP A 1 283 ? 4.977 2.689 13.797 1 96.19 283 TRP A N 1
ATOM 2165 C CA . TRP A 1 283 ? 6.359 2.947 13.406 1 96.19 283 TRP A CA 1
ATOM 2166 C C . TRP A 1 283 ? 7.332 2.24 14.352 1 96.19 283 TRP A C 1
ATOM 2168 O O . TRP A 1 283 ? 8.375 1.744 13.914 1 96.19 283 TRP A O 1
ATOM 2178 N N . THR A 1 284 ? 6.996 2.217 15.641 1 95.44 284 THR A N 1
ATOM 2179 C CA . THR A 1 284 ? 7.82 1.489 16.594 1 95.44 284 THR A CA 1
ATOM 2180 C C . THR A 1 284 ? 7.918 0.014 16.219 1 95.44 284 THR A C 1
ATOM 2182 O O . THR A 1 284 ? 8.969 -0.61 16.391 1 95.44 284 THR A O 1
ATOM 2185 N N . GLU A 1 285 ? 6.84 -0.522 15.711 1 91.25 285 GLU A N 1
ATOM 2186 C CA . GLU A 1 285 ? 6.797 -1.927 15.312 1 91.25 285 GLU A CA 1
ATOM 2187 C C . GLU A 1 285 ? 7.559 -2.154 14.008 1 91.25 285 GLU A C 1
ATOM 2189 O O . GLU A 1 285 ? 8.164 -3.211 13.812 1 91.25 285 GLU A O 1
ATOM 2194 N N . GLU A 1 286 ? 7.555 -1.201 13.172 1 91.25 286 GLU A N 1
ATOM 2195 C CA . GLU A 1 286 ? 8.031 -1.371 11.805 1 91.25 286 GLU A CA 1
ATOM 2196 C C . GLU A 1 286 ? 9.516 -1.034 11.695 1 91.25 286 GLU A C 1
ATOM 2198 O O . GLU A 1 286 ? 10.188 -1.466 10.75 1 91.25 286 GLU A O 1
ATOM 2203 N N . TYR A 1 287 ? 10.016 -0.196 12.609 1 92.19 287 TYR A N 1
ATOM 2204 C CA . TYR A 1 287 ? 11.398 0.264 12.516 1 92.19 287 TYR A CA 1
ATOM 2205 C C . TYR A 1 287 ? 12.18 -0.122 13.766 1 92.19 287 TYR A C 1
ATOM 2207 O O . TYR A 1 287 ? 11.594 -0.33 14.836 1 92.19 287 TYR A O 1
ATOM 2215 N N . PRO A 1 288 ? 13.516 -0.184 13.68 1 92.38 288 PRO A N 1
ATOM 2216 C CA . PRO A 1 288 ? 14.328 -0.533 14.852 1 92.38 288 PRO A CA 1
ATOM 2217 C C . PRO A 1 288 ? 14.25 0.52 15.953 1 92.38 288 PRO A C 1
ATOM 2219 O O . PRO A 1 288 ? 14.125 1.713 15.664 1 92.38 288 PRO A O 1
ATOM 2222 N N . HIS A 1 289 ? 14.383 0.125 17.172 1 96.19 289 HIS A N 1
ATOM 2223 C CA . HIS A 1 289 ? 14.445 1.016 18.328 1 96.19 289 HIS A CA 1
ATOM 2224 C C . HIS A 1 289 ? 15.852 1.581 18.516 1 96.19 289 HIS A C 1
ATOM 2226 O O . HIS A 1 289 ? 16.828 0.845 18.438 1 96.19 289 HIS A O 1
ATOM 2232 N N . PRO A 1 290 ? 15.984 2.885 18.891 1 97.38 290 PRO A N 1
ATOM 2233 C CA . PRO A 1 290 ? 14.922 3.891 18.922 1 97.38 290 PRO A CA 1
ATOM 2234 C C . PRO A 1 290 ? 14.484 4.328 17.516 1 97.38 290 PRO A C 1
ATOM 2236 O O . PRO A 1 290 ? 15.32 4.648 16.672 1 97.38 290 PRO A O 1
ATOM 2239 N N . SER A 1 291 ? 13.211 4.301 17.266 1 97.25 291 SER A N 1
ATOM 2240 C CA . SER A 1 291 ? 12.648 4.559 15.953 1 97.25 291 SER A CA 1
ATOM 2241 C C . SER A 1 291 ? 12.898 5.996 15.508 1 97.25 291 SER A C 1
ATOM 2243 O O . SER A 1 291 ? 12.906 6.293 14.312 1 97.25 291 SER A O 1
ATOM 2245 N N . PHE A 1 292 ? 13.133 6.906 16.484 1 98.06 292 PHE A N 1
ATOM 2246 C CA . PHE A 1 292 ? 13.375 8.32 16.203 1 98.06 292 PHE A CA 1
ATOM 2247 C C . PHE A 1 292 ? 14.633 8.5 15.367 1 98.06 292 PHE A C 1
ATOM 2249 O O . PHE A 1 292 ? 14.797 9.516 14.688 1 98.06 292 PHE A O 1
ATOM 2256 N N . GLU A 1 293 ? 15.508 7.523 15.281 1 96.75 293 GLU A N 1
ATOM 2257 C CA . GLU A 1 293 ? 16.719 7.574 14.477 1 96.75 293 GLU A CA 1
ATOM 2258 C C . GLU A 1 293 ? 16.422 7.371 12.992 1 96.75 293 GLU A C 1
ATOM 2260 O O . GLU A 1 293 ? 17.219 7.75 12.133 1 96.75 293 GLU A O 1
ATOM 2265 N N . THR A 1 294 ? 15.234 6.824 12.727 1 93.5 294 THR A N 1
ATOM 2266 C CA . THR A 1 294 ? 14.867 6.496 11.352 1 93.5 294 THR A CA 1
ATOM 2267 C C . THR A 1 294 ? 13.719 7.379 10.875 1 93.5 294 THR A C 1
ATOM 2269 O O . THR A 1 294 ? 13.711 7.84 9.734 1 93.5 294 THR A O 1
ATOM 2272 N N . VAL A 1 295 ? 12.773 7.555 11.719 1 94.56 295 VAL A N 1
ATOM 2273 C CA . VAL A 1 295 ? 11.609 8.383 11.422 1 94.56 295 VAL A CA 1
ATOM 2274 C C . VAL A 1 295 ? 11.758 9.742 12.094 1 94.56 295 VAL A C 1
ATOM 2276 O O . VAL A 1 295 ? 11.477 9.883 13.289 1 94.56 295 VAL A O 1
ATOM 2279 N N . PRO A 1 296 ? 12.031 10.727 11.336 1 94.44 296 PRO A N 1
ATOM 2280 C CA . PRO A 1 296 ? 12.414 12.008 11.93 1 94.44 296 PRO A CA 1
ATOM 2281 C C . PRO A 1 296 ? 11.211 12.891 12.273 1 94.44 296 PRO A C 1
ATOM 2283 O O . PRO A 1 296 ? 11.195 14.078 11.938 1 94.44 296 PRO A O 1
ATOM 2286 N N . ILE A 1 297 ? 10.242 12.383 12.945 1 97.62 297 ILE A N 1
ATOM 2287 C CA . ILE A 1 297 ? 9.078 13.086 13.461 1 97.62 297 ILE A CA 1
ATOM 2288 C C . ILE A 1 297 ? 9.086 13.039 14.992 1 97.62 297 ILE A C 1
ATOM 2290 O O . ILE A 1 297 ? 9.195 11.969 15.586 1 97.62 297 ILE A O 1
ATOM 2294 N N . ILE A 1 298 ? 8.914 14.086 15.609 1 98.69 298 ILE A N 1
ATOM 2295 C CA . ILE A 1 298 ? 9.219 14.25 17.031 1 98.69 298 ILE A CA 1
ATOM 2296 C C . ILE A 1 298 ? 8.336 13.312 17.859 1 98.69 298 ILE A C 1
ATOM 2298 O O . ILE A 1 298 ? 8.758 12.844 18.906 1 98.69 298 ILE A O 1
ATOM 2302 N N . GLY A 1 299 ? 7.172 13.008 17.391 1 98.75 299 GLY A N 1
ATOM 2303 C CA . GLY A 1 299 ? 6.312 12.062 18.094 1 98.75 299 GLY A CA 1
ATOM 2304 C C . GLY A 1 299 ? 6.941 10.695 18.266 1 98.75 299 GLY A C 1
ATOM 2305 O O . GLY A 1 299 ? 6.613 9.969 19.203 1 98.75 299 GLY A O 1
ATOM 2306 N N . THR A 1 300 ? 7.789 10.328 17.344 1 98.62 300 THR A N 1
ATOM 2307 C CA . THR A 1 300 ? 8.508 9.062 17.469 1 98.62 300 THR A CA 1
ATOM 2308 C C . THR A 1 300 ? 9.406 9.07 18.703 1 98.62 300 THR A C 1
ATOM 2310 O O . THR A 1 300 ? 9.547 8.047 19.375 1 98.62 300 THR A O 1
ATOM 2313 N N . LYS A 1 301 ? 9.961 10.211 18.969 1 98.62 301 LYS A N 1
ATOM 2314 C CA . LYS A 1 301 ? 10.766 10.359 20.172 1 98.62 301 LYS A CA 1
ATOM 2315 C C . LYS A 1 301 ? 9.898 10.219 21.422 1 98.62 301 LYS A C 1
ATOM 2317 O O . LYS A 1 301 ? 10.297 9.555 22.391 1 98.62 301 LYS A O 1
ATOM 2322 N N . PHE A 1 302 ? 8.703 10.891 21.406 1 98.88 302 PHE A N 1
ATOM 2323 C CA . PHE A 1 302 ? 7.773 10.719 22.516 1 98.88 302 PHE A CA 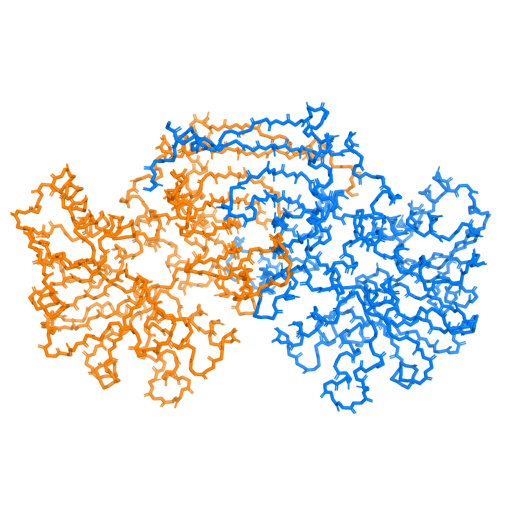1
ATOM 2324 C C . PHE A 1 302 ? 7.527 9.242 22.812 1 98.88 302 PHE A C 1
ATOM 2326 O O . PHE A 1 302 ? 7.637 8.805 23.953 1 98.88 302 PHE A O 1
ATOM 2333 N N . VAL A 1 303 ? 7.238 8.5 21.797 1 98.62 303 VAL A N 1
ATOM 2334 C CA . VAL A 1 303 ? 6.809 7.117 21.953 1 98.62 303 VAL A CA 1
ATOM 2335 C C . VAL A 1 303 ? 8 6.242 22.312 1 98.62 303 VAL A C 1
ATOM 2337 O O . VAL A 1 303 ? 7.863 5.289 23.094 1 98.62 303 VAL A O 1
ATOM 2340 N N . ASP A 1 304 ? 9.188 6.539 21.703 1 98.62 304 ASP A N 1
ATOM 2341 C CA . ASP A 1 304 ? 10.391 5.852 22.156 1 98.62 304 ASP A CA 1
ATOM 2342 C C . ASP A 1 304 ? 10.594 6.027 23.656 1 98.62 304 ASP A C 1
ATOM 2344 O O . ASP A 1 304 ? 10.906 5.062 24.359 1 98.62 304 ASP A O 1
ATOM 2348 N N . MET A 1 305 ? 10.438 7.242 24.156 1 98.69 305 MET A N 1
ATOM 2349 C CA . MET A 1 305 ? 10.586 7.527 25.578 1 98.69 305 MET A CA 1
ATOM 2350 C C . MET A 1 305 ? 9.547 6.773 26.406 1 98.69 305 MET A C 1
ATOM 2352 O O . MET A 1 305 ? 9.836 6.316 27.5 1 98.69 305 MET A O 1
ATOM 2356 N N . TYR A 1 306 ? 8.359 6.668 25.891 1 98.56 306 TYR A N 1
ATOM 2357 C CA . TYR A 1 306 ? 7.316 5.875 26.531 1 98.56 306 TYR A CA 1
ATOM 2358 C C . TYR A 1 306 ? 7.734 4.414 26.641 1 98.56 306 TYR A C 1
ATOM 2360 O O . TYR A 1 306 ? 7.645 3.822 27.719 1 98.56 306 TYR A O 1
ATOM 2368 N N . HIS A 1 307 ? 8.203 3.855 25.547 1 98.06 307 HIS A N 1
ATOM 2369 C CA . HIS A 1 307 ? 8.594 2.451 25.516 1 98.06 307 HIS A CA 1
ATOM 2370 C C . HIS A 1 307 ? 9.797 2.197 26.422 1 98.06 307 HIS A C 1
ATOM 2372 O O . HIS A 1 307 ? 9.961 1.097 26.938 1 98.06 307 HIS A O 1
ATOM 2378 N N . ASP A 1 308 ? 10.578 3.203 26.625 1 98.25 308 ASP A N 1
ATOM 2379 C CA . ASP A 1 308 ? 11.742 3.1 27.484 1 98.25 308 ASP A CA 1
ATOM 2380 C C . ASP A 1 308 ? 11.359 3.318 28.953 1 98.25 308 ASP A C 1
ATOM 2382 O O . ASP A 1 308 ? 12.219 3.264 29.844 1 98.25 308 ASP A O 1
ATOM 2386 N N . GLY A 1 309 ? 10.156 3.639 29.203 1 98.06 309 GLY A N 1
ATOM 2387 C CA . GLY A 1 309 ? 9.688 3.863 30.562 1 98.06 309 GLY A CA 1
ATOM 2388 C C . GLY A 1 309 ? 10.016 5.25 31.078 1 98.06 309 GLY A C 1
ATOM 2389 O O . GLY A 1 309 ? 9.906 5.508 32.281 1 98.06 309 GLY A O 1
ATOM 2390 N N . ILE A 1 310 ? 10.391 6.117 30.234 1 98.19 310 ILE A N 1
ATOM 2391 C CA . ILE A 1 310 ? 10.812 7.457 30.625 1 98.19 310 ILE A CA 1
ATOM 2392 C C . ILE A 1 310 ? 9.609 8.398 30.641 1 98.19 310 ILE A C 1
ATOM 2394 O O . ILE A 1 310 ? 9.477 9.227 31.547 1 98.19 310 ILE A O 1
ATOM 2398 N N . MET A 1 311 ? 8.758 8.336 29.719 1 98.12 311 MET A N 1
ATOM 2399 C CA . MET A 1 311 ? 7.578 9.18 29.562 1 98.12 311 MET A CA 1
ATOM 2400 C C . MET A 1 311 ? 6.301 8.359 29.75 1 98.12 311 MET A C 1
ATOM 2402 O O . MET A 1 311 ? 6.133 7.316 29.109 1 98.12 311 MET A O 1
ATOM 2406 N N . PRO A 1 312 ? 5.441 8.742 30.688 1 98.19 312 PRO A N 1
ATOM 2407 C CA . PRO A 1 312 ? 4.18 8.008 30.812 1 98.19 312 PRO A CA 1
ATOM 2408 C C . PRO A 1 312 ? 3.258 8.211 29.609 1 98.19 312 PRO A C 1
ATOM 2410 O O . PRO A 1 312 ? 3.277 9.273 28.984 1 98.19 312 PRO A O 1
ATOM 2413 N N . ARG A 1 313 ? 2.428 7.277 29.344 1 97.94 313 ARG A N 1
ATOM 2414 C CA . ARG A 1 313 ? 1.517 7.305 28.203 1 97.94 313 ARG A CA 1
ATOM 2415 C C . ARG A 1 313 ? 0.61 8.531 28.25 1 97.94 313 ARG A C 1
ATOM 2417 O O . ARG A 1 313 ? 0.313 9.133 27.219 1 97.94 313 ARG A O 1
ATOM 2424 N N . LYS A 1 314 ? 0.188 8.906 29.406 1 97.06 314 LYS A N 1
ATOM 2425 C CA . LYS A 1 314 ? -0.774 9.992 29.578 1 97.06 314 LYS A CA 1
ATOM 2426 C C . LYS A 1 314 ? -0.178 11.328 29.156 1 97.06 314 LYS A C 1
ATOM 2428 O O . LYS A 1 314 ? -0.906 12.305 28.953 1 97.06 314 LYS A O 1
ATOM 2433 N N . LYS A 1 315 ? 1.177 11.398 29.047 1 97.69 315 LYS A N 1
ATOM 2434 C CA . LYS A 1 315 ? 1.881 12.617 28.672 1 97.69 315 LYS A CA 1
ATOM 2435 C C . LYS A 1 315 ? 1.832 12.828 27.156 1 97.69 315 LYS A C 1
ATOM 2437 O O . LYS A 1 315 ? 2.15 13.914 26.672 1 97.69 315 LYS A O 1
ATOM 2442 N N . ILE A 1 316 ? 1.422 11.844 26.391 1 98.69 316 ILE A N 1
ATOM 2443 C CA . ILE A 1 316 ? 1.313 11.914 24.938 1 98.69 316 ILE A CA 1
ATOM 2444 C C . ILE A 1 316 ? -0.158 11.953 24.531 1 98.69 316 ILE A C 1
ATOM 2446 O O . ILE A 1 316 ? -0.833 10.922 24.5 1 98.69 316 ILE A O 1
ATOM 2450 N N . GLU A 1 317 ? -0.612 13.133 24.203 1 98.56 317 GLU A N 1
ATOM 2451 C CA . GLU A 1 317 ? -2.041 13.336 23.984 1 98.56 317 GLU A CA 1
ATOM 2452 C C . GLU A 1 317 ? -2.373 13.312 22.484 1 98.56 317 GLU A C 1
ATOM 2454 O O . GLU A 1 317 ? -1.596 13.805 21.672 1 98.56 317 GLU A O 1
ATOM 2459 N N . ASP A 1 318 ? -3.535 12.789 22.156 1 98.75 318 ASP A N 1
ATOM 2460 C CA . ASP A 1 318 ? -4.016 12.758 20.766 1 98.75 318 ASP A CA 1
ATOM 2461 C C . ASP A 1 318 ? -4.852 14 20.453 1 98.75 318 ASP A C 1
ATOM 2463 O O . ASP A 1 318 ? -5.758 14.352 21.203 1 98.75 318 ASP A O 1
ATOM 2467 N N . ILE A 1 319 ? -4.57 14.594 19.328 1 98.94 319 ILE A N 1
ATOM 2468 C CA . ILE A 1 319 ? -5.312 15.773 18.906 1 98.94 319 ILE A CA 1
ATOM 2469 C C . ILE A 1 319 ? -6.797 15.445 18.797 1 98.94 319 ILE A C 1
ATOM 2471 O O . ILE A 1 319 ? -7.648 16.297 19.094 1 98.94 319 ILE A O 1
ATOM 2475 N N . GLY A 1 320 ? -7.129 14.203 18.328 1 98.88 320 GLY A N 1
ATOM 2476 C CA . GLY A 1 320 ? -8.523 13.797 18.25 1 98.88 320 GLY A CA 1
ATOM 2477 C C . GLY A 1 320 ? -9.227 13.812 19.594 1 98.88 320 GLY A C 1
ATOM 2478 O O . GLY A 1 320 ? -10.391 14.188 19.688 1 98.88 320 GLY A O 1
ATOM 2479 N N . ASP A 1 321 ? -8.523 13.367 20.625 1 98.75 321 ASP A N 1
ATOM 2480 C CA . ASP A 1 321 ? -9.094 13.383 21.969 1 98.75 321 ASP A CA 1
ATOM 2481 C C . ASP A 1 321 ? -9.32 14.805 22.469 1 98.75 321 ASP A C 1
ATOM 2483 O O . ASP A 1 321 ? -10.297 15.078 23.172 1 98.75 321 ASP A O 1
ATOM 2487 N N . ILE A 1 322 ? -8.438 15.68 22.094 1 98.75 322 ILE A N 1
ATOM 2488 C CA . ILE A 1 322 ? -8.586 17.078 22.453 1 98.75 322 ILE A CA 1
ATOM 2489 C C . ILE A 1 322 ? -9.812 17.656 21.734 1 98.75 322 ILE A C 1
ATOM 2491 O O . ILE A 1 322 ? -10.633 18.344 22.359 1 98.75 322 ILE A O 1
ATOM 2495 N N . ILE A 1 323 ? -9.953 17.344 20.469 1 98.75 323 ILE A N 1
ATOM 2496 C CA . ILE A 1 323 ? -11.062 17.844 19.656 1 98.75 323 ILE A CA 1
ATOM 2497 C C . ILE A 1 323 ? -12.383 17.328 20.219 1 98.75 323 ILE A C 1
ATOM 2499 O O . ILE A 1 323 ? -13.367 18.078 20.25 1 98.75 323 ILE A O 1
ATOM 2503 N N . ASN A 1 324 ? -12.375 16.125 20.703 1 98.44 324 ASN A N 1
ATOM 2504 C CA . ASN A 1 324 ? -13.594 15.516 21.234 1 98.44 324 ASN A CA 1
ATOM 2505 C C . ASN A 1 324 ? -13.812 15.883 22.703 1 98.44 324 ASN A C 1
ATOM 2507 O O . ASN A 1 324 ? -14.773 15.43 23.328 1 98.44 324 ASN A O 1
ATOM 2511 N N . GLY A 1 325 ? -12.914 16.578 23.312 1 97.94 325 GLY A N 1
ATOM 2512 C CA . GLY A 1 325 ? -13.062 17.062 24.688 1 97.94 325 GLY A CA 1
ATOM 2513 C C . GLY A 1 325 ? -12.695 16.016 25.719 1 97.94 325 GLY A C 1
ATOM 2514 O O . GLY A 1 325 ? -12.992 16.188 26.906 1 97.94 325 GLY A O 1
ATOM 2515 N N . LYS A 1 326 ? -12.094 14.953 25.344 1 97.62 326 LYS A N 1
ATOM 2516 C CA . LYS A 1 326 ? -11.664 13.93 26.297 1 97.62 326 LYS A CA 1
ATOM 2517 C C . LYS A 1 326 ? -10.5 14.43 27.141 1 97.62 326 LYS A C 1
ATOM 2519 O O . LYS A 1 326 ? -10.336 14.016 28.297 1 97.62 326 LYS A O 1
ATOM 2524 N N . VAL A 1 327 ? -9.602 15.203 26.562 1 96.81 327 VAL A N 1
ATOM 2525 C CA . VAL A 1 327 ? -8.492 15.867 27.25 1 96.81 327 VAL A CA 1
ATOM 2526 C C . VAL A 1 327 ? -8.461 17.344 26.859 1 96.81 327 VAL A C 1
ATOM 2528 O O . VAL A 1 327 ? -8.891 17.719 25.781 1 96.81 327 VAL A O 1
ATOM 2531 N N . PRO A 1 328 ? -8.023 18.141 27.734 1 96.25 328 PRO A N 1
ATOM 2532 C CA . PRO A 1 328 ? -8.031 19.578 27.438 1 96.25 328 PRO A CA 1
ATOM 2533 C C . PRO A 1 328 ? -6.992 19.969 26.406 1 96.25 328 PRO A C 1
ATOM 2535 O O . PRO A 1 328 ? -5.918 19.359 26.344 1 96.25 328 PRO A O 1
ATOM 2538 N N . GLY A 1 329 ? -7.367 20.953 25.609 1 96.38 329 GLY A N 1
ATOM 2539 C CA . GLY A 1 329 ? -6.363 21.578 24.766 1 96.38 329 GLY A CA 1
ATOM 2540 C C . GLY A 1 329 ? -5.355 22.406 25.547 1 96.38 329 GLY A C 1
ATOM 2541 O O . GLY A 1 329 ? -4.727 21.891 26.484 1 96.38 329 GLY A O 1
ATOM 2542 N N . ARG A 1 330 ? -5.215 23.578 25.156 1 97.38 330 ARG A N 1
ATOM 2543 C CA . ARG A 1 330 ? -4.348 24.484 25.906 1 97.38 330 ARG A CA 1
ATOM 2544 C C . ARG A 1 330 ? -4.926 24.781 27.297 1 97.38 330 ARG A C 1
ATOM 2546 O O . ARG A 1 330 ? -6.105 25.109 27.422 1 97.38 330 ARG A O 1
ATOM 2553 N N . LYS A 1 331 ? -4.129 24.672 28.312 1 95.94 331 LYS A N 1
ATOM 2554 C CA . LYS A 1 331 ? -4.598 24.844 29.688 1 95.94 331 LYS A CA 1
ATOM 2555 C C . LYS A 1 331 ? -4.492 26.312 30.125 1 95.94 331 LYS A C 1
ATOM 2557 O O . LYS A 1 331 ? -5.297 26.781 30.938 1 95.94 331 LYS A O 1
ATOM 2562 N N . ASP A 1 332 ? -3.441 26.938 29.734 1 95.69 332 ASP A N 1
ATOM 2563 C CA . ASP A 1 332 ? -3.234 28.328 30.078 1 95.69 332 ASP A CA 1
ATOM 2564 C C . ASP A 1 332 ? -2.359 29.031 29.031 1 95.69 332 ASP A C 1
ATOM 2566 O O . ASP A 1 332 ? -1.838 28.391 28.125 1 95.69 332 ASP A O 1
ATOM 2570 N N . ASP A 1 333 ? -2.141 30.281 29.172 1 96.56 333 ASP A N 1
ATOM 2571 C CA . ASP A 1 333 ? -1.512 31.109 28.141 1 96.56 333 ASP A CA 1
ATOM 2572 C C . ASP A 1 333 ? -0.001 30.891 28.109 1 96.56 333 ASP A C 1
ATOM 2574 O O . ASP A 1 333 ? 0.669 31.297 27.156 1 96.56 333 ASP A O 1
ATOM 2578 N N . ASP A 1 334 ? 0.508 30.25 29.109 1 97.88 334 ASP A N 1
ATOM 2579 C CA . ASP A 1 334 ? 1.957 30.094 29.188 1 97.88 334 ASP A CA 1
ATOM 2580 C C . ASP A 1 334 ? 2.379 28.703 28.703 1 97.88 334 ASP A C 1
ATOM 2582 O O . ASP A 1 334 ? 3.562 28.469 28.453 1 97.88 334 ASP A O 1
ATOM 2586 N N . GLU A 1 335 ? 1.404 27.828 28.547 1 98.31 335 GLU A N 1
ATOM 2587 C CA . GLU A 1 335 ? 1.726 26.453 28.188 1 98.31 335 GLU A CA 1
ATOM 2588 C C . GLU A 1 335 ? 2.412 26.391 26.828 1 98.31 335 GLU A C 1
ATOM 2590 O O . GLU A 1 335 ? 1.952 27 25.859 1 98.31 335 GLU A O 1
ATOM 2595 N N . ILE A 1 336 ? 3.535 25.688 26.734 1 98.81 336 ILE A N 1
ATOM 2596 C CA . ILE A 1 336 ? 4.219 25.422 25.484 1 98.81 336 ILE A CA 1
ATOM 2597 C C . ILE A 1 336 ? 3.762 24.078 24.922 1 98.81 336 ILE A C 1
ATOM 2599 O O . ILE A 1 336 ? 3.77 23.062 25.641 1 98.81 336 ILE A O 1
ATOM 2603 N N . ILE A 1 337 ? 3.314 24.094 23.672 1 98.94 337 ILE A N 1
ATOM 2604 C CA . ILE A 1 337 ? 2.701 22.891 23.141 1 98.94 337 ILE A CA 1
ATOM 2605 C C . ILE A 1 337 ? 3.418 22.469 21.859 1 98.94 337 ILE A C 1
ATOM 2607 O O . ILE A 1 337 ? 3.635 23.297 20.969 1 98.94 337 ILE A O 1
ATOM 2611 N N . LEU A 1 338 ? 3.818 21.203 21.781 1 98.94 338 LEU A N 1
ATOM 2612 C CA . LEU A 1 338 ? 4.402 20.578 20.609 1 98.94 338 LEU A CA 1
ATOM 2613 C C . LEU A 1 338 ? 3.412 19.609 19.953 1 98.94 338 LEU A C 1
ATOM 2615 O O . LEU A 1 338 ? 2.961 18.656 20.594 1 98.94 338 LEU A O 1
ATOM 2619 N N . PHE A 1 339 ? 3.053 19.906 18.734 1 98.94 339 PHE A N 1
ATOM 2620 C CA . PHE A 1 339 ? 2.148 19.047 17.984 1 98.94 339 PHE A CA 1
ATOM 2621 C C . PHE A 1 339 ? 2.904 18.281 16.906 1 98.94 339 PHE A C 1
ATOM 2623 O O . PHE A 1 339 ? 3.334 18.859 15.906 1 98.94 339 PHE A O 1
ATOM 2630 N N . SER A 1 340 ? 3.066 16.984 17.156 1 98.88 340 SER A N 1
ATOM 2631 C CA . SER A 1 340 ? 3.727 16.094 16.188 1 98.88 340 SER A CA 1
ATOM 2632 C C . SER A 1 340 ? 2.754 15.625 15.117 1 98.88 340 SER A C 1
ATOM 2634 O O . SER A 1 340 ? 1.655 15.164 15.43 1 98.88 340 SER A O 1
ATOM 2636 N N . ILE A 1 341 ? 3.201 15.766 13.898 1 98.62 341 ILE A N 1
ATOM 2637 C CA . ILE A 1 341 ? 2.34 15.406 12.781 1 98.62 341 ILE A CA 1
ATOM 2638 C C . ILE A 1 341 ? 3.037 14.367 11.898 1 98.62 341 ILE A C 1
ATOM 2640 O O . ILE A 1 341 ? 4.039 14.672 11.25 1 98.62 341 ILE A O 1
ATOM 2644 N N . GLY A 1 342 ? 2.459 13.195 11.875 1 97.5 342 GLY A N 1
ATOM 2645 C CA . GLY A 1 342 ? 3.07 12.117 11.109 1 97.5 342 GLY A CA 1
ATOM 2646 C C . GLY A 1 342 ? 2.475 11.961 9.727 1 97.5 342 GLY A C 1
ATOM 2647 O O . GLY A 1 342 ? 3.139 11.461 8.812 1 97.5 342 GLY A O 1
ATOM 2648 N N . GLY A 1 343 ? 1.214 12.375 9.562 1 97.38 343 GLY A N 1
ATOM 2649 C CA . GLY A 1 343 ? 0.525 12.18 8.297 1 97.38 343 GLY A CA 1
ATOM 2650 C C . GLY A 1 343 ? -0.052 10.781 8.141 1 97.38 343 GLY A C 1
ATOM 2651 O O . GLY A 1 343 ? 0.622 9.789 8.43 1 97.38 343 GLY A O 1
ATOM 2652 N N . MET A 1 344 ? -1.227 10.703 7.711 1 98.56 344 MET A N 1
ATOM 2653 C CA . MET A 1 344 ? -1.931 9.43 7.617 1 98.56 344 MET A CA 1
ATOM 2654 C C . MET A 1 344 ? -2.768 9.359 6.344 1 98.56 344 MET A C 1
ATOM 2656 O O . MET A 1 344 ? -3.25 10.383 5.859 1 98.56 344 MET A O 1
ATOM 2660 N N . PRO A 1 345 ? -2.998 8.125 5.82 1 98.75 345 PRO A N 1
ATOM 2661 C CA . PRO A 1 345 ? -3.785 7.98 4.594 1 98.75 345 PRO A CA 1
ATOM 2662 C C . PRO A 1 345 ? -5.246 8.383 4.781 1 98.75 345 PRO A C 1
ATOM 2664 O O . PRO A 1 345 ? -5.914 8.758 3.816 1 98.75 345 PRO A O 1
ATOM 2667 N N . VAL A 1 346 ? -5.781 8.344 5.996 1 98.88 346 VAL A N 1
ATOM 2668 C CA . VAL A 1 346 ? -7.172 8.719 6.238 1 98.88 346 VAL A CA 1
ATOM 2669 C C . VAL A 1 346 ? -7.387 10.188 5.871 1 98.88 346 VAL A C 1
ATOM 2671 O O . VAL A 1 346 ? -8.5 10.594 5.523 1 98.88 346 VAL A O 1
ATOM 2674 N N . GLU A 1 347 ? -6.305 11 5.965 1 98.94 347 GLU A N 1
ATOM 2675 C CA . GLU A 1 347 ? -6.387 12.406 5.586 1 98.94 347 GLU A CA 1
ATOM 2676 C C . GLU A 1 347 ? -6.746 12.562 4.113 1 98.94 347 GLU A C 1
ATOM 2678 O O . GLU A 1 347 ? -7.602 13.375 3.756 1 98.94 347 GLU A O 1
ATOM 2683 N N . ASP A 1 348 ? -6.172 11.758 3.248 1 98.94 348 ASP A N 1
ATOM 2684 C CA . ASP A 1 348 ? -6.449 11.773 1.813 1 98.94 348 ASP A CA 1
ATOM 2685 C C . ASP A 1 348 ? -7.848 11.25 1.517 1 98.94 348 ASP A C 1
ATOM 2687 O O . ASP A 1 348 ? -8.555 11.781 0.657 1 98.94 348 ASP A O 1
ATOM 2691 N N . VAL A 1 349 ? -8.25 10.203 2.227 1 98.94 349 VAL A N 1
ATOM 2692 C CA . VAL A 1 349 ? -9.578 9.625 2.029 1 98.94 349 VAL A CA 1
ATOM 2693 C C . VAL A 1 349 ? -10.648 10.664 2.377 1 98.94 349 VAL A C 1
ATOM 2695 O O . VAL A 1 349 ? -11.633 10.82 1.649 1 98.94 349 VAL A O 1
ATOM 2698 N N . ALA A 1 350 ? -10.438 11.398 3.445 1 98.94 350 ALA A N 1
ATOM 2699 C CA . ALA A 1 350 ? -11.406 12.398 3.881 1 98.94 350 ALA A CA 1
ATOM 2700 C C . ALA A 1 350 ? -11.578 13.492 2.826 1 98.94 350 ALA A C 1
ATOM 2702 O O . ALA A 1 350 ? -12.672 13.695 2.309 1 98.94 350 ALA A O 1
ATOM 2703 N N . TRP A 1 351 ? -10.484 14.133 2.469 1 98.94 351 TRP A N 1
ATOM 2704 C CA . TRP A 1 351 ? -10.555 15.25 1.535 1 98.94 351 TRP A CA 1
ATOM 2705 C C . TRP A 1 351 ? -10.961 14.773 0.144 1 98.94 351 TRP A C 1
ATOM 2707 O O . TRP A 1 351 ? -11.781 15.414 -0.523 1 98.94 351 TRP A O 1
ATOM 2717 N N . GLY A 1 352 ? -10.414 13.633 -0.298 1 98.94 352 GLY A N 1
ATOM 2718 C CA . GLY A 1 352 ? -10.773 13.062 -1.585 1 98.94 352 GLY A CA 1
ATOM 2719 C C . GLY A 1 352 ? -12.25 12.727 -1.698 1 98.94 352 GLY A C 1
ATOM 2720 O O . GLY A 1 352 ? -12.859 12.93 -2.75 1 98.94 352 GLY A O 1
ATOM 2721 N N . THR A 1 353 ? -12.844 12.195 -0.622 1 98.94 353 THR A N 1
ATOM 2722 C CA . THR A 1 353 ? -14.258 11.836 -0.619 1 98.94 353 THR A CA 1
ATOM 2723 C C . THR A 1 353 ? -15.125 13.078 -0.811 1 98.94 353 THR A C 1
ATOM 2725 O O . THR A 1 353 ? -16.094 13.055 -1.584 1 98.94 353 THR A O 1
ATOM 2728 N N . GLU A 1 354 ? -14.797 14.141 -0.125 1 98.88 354 GLU A N 1
ATOM 2729 C CA . GLU A 1 354 ? -15.57 15.375 -0.275 1 98.88 354 GLU A CA 1
ATOM 2730 C C . GLU A 1 354 ? -15.5 15.891 -1.708 1 98.88 354 GLU A C 1
ATOM 2732 O O . GLU A 1 354 ? -16.516 16.297 -2.275 1 98.88 354 GLU A O 1
ATOM 2737 N N . LEU A 1 355 ? -14.336 15.875 -2.291 1 98.94 355 LEU A N 1
ATOM 2738 C CA . LEU A 1 355 ? -14.172 16.375 -3.654 1 98.94 355 LEU A CA 1
ATOM 2739 C C . LEU A 1 355 ? -14.883 15.461 -4.652 1 98.94 355 LEU A C 1
ATOM 2741 O O . LEU A 1 355 ? -15.453 15.938 -5.633 1 98.94 355 LEU A O 1
ATOM 2745 N N . TYR A 1 356 ? -14.852 14.156 -4.426 1 98.94 356 TYR A N 1
ATOM 2746 C CA . TYR A 1 356 ? -15.562 13.195 -5.258 1 98.94 356 TYR A CA 1
ATOM 2747 C C . TYR A 1 356 ? -17.062 13.477 -5.258 1 98.94 356 TYR A C 1
ATOM 2749 O O . TYR A 1 356 ? -17.703 13.492 -6.316 1 98.94 356 TYR A O 1
ATOM 2757 N N . ARG A 1 357 ? -17.578 13.711 -4.074 1 98.88 357 ARG A N 1
ATOM 2758 C CA . ARG A 1 357 ? -19.016 13.984 -3.969 1 98.88 357 ARG A CA 1
ATOM 2759 C C . ARG A 1 357 ? -19.375 15.289 -4.672 1 98.88 357 ARG A C 1
ATOM 2761 O O . ARG A 1 357 ? -20.422 15.383 -5.316 1 98.88 357 ARG A O 1
ATOM 2768 N N . LYS A 1 358 ? -18.531 16.297 -4.547 1 98.88 358 LYS A N 1
ATOM 2769 C CA . LYS A 1 358 ? -18.734 17.531 -5.297 1 98.88 358 LYS A CA 1
ATOM 2770 C C . LYS A 1 358 ? -18.719 17.266 -6.801 1 98.88 358 LYS A C 1
ATOM 2772 O O . LYS A 1 358 ? -19.484 17.875 -7.551 1 98.88 358 LYS A O 1
ATOM 2777 N N . ALA A 1 359 ? -17.781 16.422 -7.227 1 98.94 359 ALA A N 1
ATOM 2778 C CA . ALA A 1 359 ? -17.703 16.062 -8.641 1 98.94 359 ALA A CA 1
ATOM 2779 C C . ALA A 1 359 ? -19 15.453 -9.141 1 98.94 359 ALA A C 1
ATOM 2781 O O . ALA A 1 359 ? -19.484 15.789 -10.219 1 98.94 359 ALA A O 1
ATOM 2782 N N . LEU A 1 360 ? -19.562 14.516 -8.375 1 98.81 360 LEU A N 1
ATOM 2783 C CA . LEU A 1 360 ? -20.828 13.891 -8.727 1 98.81 360 LEU A CA 1
ATOM 2784 C C . LEU A 1 360 ? -21.938 14.938 -8.82 1 98.81 360 LEU A C 1
ATOM 2786 O O . LEU A 1 360 ? -22.703 14.945 -9.781 1 98.81 360 LEU A O 1
ATOM 2790 N N . ASP A 1 361 ? -21.969 15.805 -7.812 1 98.69 361 ASP A N 1
ATOM 2791 C CA . ASP A 1 361 ? -23.016 16.828 -7.742 1 98.69 361 ASP A CA 1
ATOM 2792 C C . ASP A 1 361 ? -22.906 17.797 -8.922 1 98.69 361 ASP A C 1
ATOM 2794 O O . ASP A 1 361 ? -23.938 18.25 -9.453 1 98.69 361 ASP A O 1
ATOM 2798 N N . GLN A 1 362 ? -21.672 18.094 -9.352 1 98.69 362 GLN A N 1
ATOM 2799 C CA . GLN A 1 362 ? -21.469 19.125 -10.367 1 98.69 362 GLN A CA 1
ATOM 2800 C C . GLN A 1 362 ? -21.297 18.5 -11.75 1 98.69 362 GLN A C 1
ATOM 2802 O O . GLN A 1 362 ? -21.219 19.219 -12.75 1 98.69 362 GLN A O 1
ATOM 2807 N N . GLY A 1 363 ? -21.25 17.234 -11.836 1 98.62 363 GLY A N 1
ATOM 2808 C CA . GLY A 1 363 ? -21.094 16.531 -13.102 1 98.62 363 GLY A CA 1
ATOM 2809 C C . GLY A 1 363 ? -19.719 16.734 -13.727 1 98.62 363 GLY A C 1
ATOM 2810 O O . GLY A 1 363 ? -19.609 16.938 -14.938 1 98.62 363 GLY A O 1
ATOM 2811 N N . ILE A 1 364 ? -18.703 16.828 -12.914 1 98.75 364 ILE A N 1
ATOM 2812 C CA . ILE A 1 364 ? -17.328 17.031 -13.367 1 98.75 364 ILE A CA 1
ATOM 2813 C C . ILE A 1 364 ? -16.578 15.695 -13.336 1 98.75 364 ILE A C 1
ATOM 2815 O O . ILE A 1 364 ? -16.75 14.898 -12.406 1 98.75 364 ILE A O 1
ATOM 2819 N N . GLY A 1 365 ? -15.742 15.438 -14.305 1 98.75 365 GLY A N 1
ATOM 2820 C CA . GLY A 1 365 ? -14.906 14.25 -14.359 1 98.75 365 GLY A CA 1
ATOM 2821 C C . GLY A 1 365 ? -15.164 13.391 -15.586 1 98.75 365 GLY A C 1
ATOM 2822 O O . GLY A 1 365 ? -16.094 13.656 -16.344 1 98.75 365 GLY A O 1
ATOM 2823 N N . THR A 1 366 ? -14.352 12.43 -15.852 1 98.81 366 THR A N 1
ATOM 2824 C CA . THR A 1 366 ? -14.469 11.477 -16.953 1 98.81 366 THR A CA 1
ATOM 2825 C C . THR A 1 366 ? -14.961 10.125 -16.438 1 98.81 366 THR A C 1
ATOM 2827 O O . THR A 1 366 ? -14.328 9.516 -15.578 1 98.81 366 THR A O 1
ATOM 2830 N N . LYS A 1 367 ? -16.125 9.695 -16.938 1 98.62 367 LYS A N 1
ATOM 2831 C CA . LYS A 1 367 ? -16.641 8.383 -16.578 1 98.62 367 LYS A CA 1
ATOM 2832 C C . LYS A 1 367 ? -15.867 7.27 -17.266 1 98.62 367 LYS A C 1
ATOM 2834 O O . LYS A 1 367 ? -15.703 7.281 -18.484 1 98.62 367 LYS A O 1
ATOM 2839 N N . LEU A 1 368 ? -15.273 6.355 -16.547 1 98.88 368 LEU A N 1
ATOM 2840 C CA . LEU A 1 368 ? -14.539 5.199 -17.047 1 98.88 368 LEU A CA 1
ATOM 2841 C C . LEU A 1 368 ? -15.281 3.904 -16.734 1 98.88 368 LEU A C 1
ATOM 2843 O O . LEU A 1 368 ? -15.805 3.738 -15.625 1 98.88 368 LEU A O 1
ATOM 2847 N N . ASN A 1 369 ? -15.352 3.055 -17.672 1 98.81 369 ASN A N 1
ATOM 2848 C CA . ASN A 1 369 ? -15.977 1.75 -17.484 1 98.81 369 ASN A CA 1
ATOM 2849 C C . ASN A 1 369 ? -14.945 0.681 -17.125 1 98.81 369 ASN A C 1
ATOM 2851 O O . ASN A 1 369 ? -13.93 0.533 -17.812 1 98.81 369 ASN A O 1
ATOM 2855 N N . LEU A 1 370 ? -15.188 0.023 -16 1 98.75 370 LEU A N 1
ATOM 2856 C CA . LEU A 1 370 ? -14.336 -1.113 -15.656 1 98.75 370 LEU A CA 1
ATOM 2857 C C . LEU A 1 370 ? -14.797 -2.373 -16.391 1 98.75 370 LEU A C 1
ATOM 2859 O O . LEU A 1 370 ? -13.984 -3.066 -17 1 98.75 370 LEU A O 1
ATOM 2863 N N . TRP A 1 371 ? -16.078 -2.66 -16.281 1 98.5 371 TRP A N 1
ATOM 2864 C CA . TRP A 1 371 ? -16.75 -3.713 -17.047 1 98.5 371 TRP A CA 1
ATOM 2865 C C . TRP A 1 371 ? -18.266 -3.525 -17.016 1 98.5 371 TRP A C 1
ATOM 2867 O O . TRP A 1 371 ? -18.797 -2.9 -16.094 1 98.5 371 TRP A O 1
ATOM 2877 N N . ASP A 1 372 ? -18.938 -4.012 -18.078 1 97.44 372 ASP A N 1
ATOM 2878 C CA . ASP A 1 372 ? -20.391 -4.117 -18.031 1 97.44 372 ASP A CA 1
ATOM 2879 C C . ASP A 1 372 ? -20.828 -5.312 -17.188 1 97.44 372 ASP A C 1
ATOM 2881 O O . ASP A 1 372 ? -21.812 -5.23 -16.453 1 97.44 372 ASP A O 1
ATOM 2885 N N . SER A 1 373 ? -20.109 -6.336 -17.281 1 95.88 373 SER A N 1
ATOM 2886 C CA . SER A 1 373 ? -20.156 -7.543 -16.469 1 95.88 373 SER A CA 1
ATOM 2887 C C . SER A 1 373 ? -18.781 -8.195 -16.344 1 95.88 373 SER A C 1
ATOM 2889 O O . SER A 1 373 ? -18.062 -8.32 -17.344 1 95.88 373 SER A O 1
ATOM 2891 N N . PRO A 1 374 ? -18.484 -8.516 -15.141 1 95.31 374 PRO A N 1
ATOM 2892 C CA . PRO A 1 374 ? -17.156 -9.117 -15.016 1 95.31 374 PRO A CA 1
ATOM 2893 C C . PRO A 1 374 ? -17.047 -10.469 -15.719 1 95.31 374 PRO A C 1
ATOM 2895 O O . PRO A 1 374 ? -17.984 -11.273 -15.664 1 95.31 374 PRO A O 1
ATOM 2898 N N . ARG A 1 375 ? -15.945 -10.734 -16.359 1 91.56 375 ARG A N 1
ATOM 2899 C CA . ARG A 1 375 ? -15.727 -11.984 -17.094 1 91.56 375 ARG A CA 1
ATOM 2900 C C . ARG A 1 375 ? -15.578 -13.156 -16.125 1 91.56 375 ARG A C 1
ATOM 2902 O O . ARG A 1 375 ? -15.922 -14.289 -16.469 1 91.56 375 ARG A O 1
ATOM 2909 N N . MET A 1 376 ? -14.992 -12.875 -14.977 1 82.81 376 MET A N 1
ATOM 2910 C CA . MET A 1 376 ? -14.859 -13.914 -13.961 1 82.81 376 MET A CA 1
ATOM 2911 C C . MET A 1 376 ? -15.57 -13.508 -12.672 1 82.81 376 MET A C 1
ATOM 2913 O O . MET A 1 376 ? -15.219 -12.516 -12.047 1 82.81 376 MET A O 1
ATOM 2917 N N . ALA A 1 377 ? -16.766 -13.891 -12.445 1 77 377 ALA A N 1
ATOM 2918 C CA . ALA A 1 377 ? -17.484 -13.68 -11.195 1 77 377 ALA A CA 1
ATOM 2919 C C . ALA A 1 377 ? -17.797 -15.008 -10.508 1 77 377 ALA A C 1
ATOM 2921 O O . ALA A 1 377 ? -17.969 -16.031 -11.172 1 77 377 ALA A O 1
ATOM 2922 N N . MET B 1 1 ? 11.258 24.172 -23.656 1 40.75 1 MET B N 1
ATOM 2923 C CA . MET B 1 1 ? 10.57 24.141 -22.375 1 40.75 1 MET B CA 1
ATOM 2924 C C . MET B 1 1 ? 10.188 22.719 -22 1 40.75 1 MET B C 1
ATOM 2926 O O . MET B 1 1 ? 9.594 22 -22.797 1 40.75 1 MET B O 1
ATOM 2930 N N . SER B 1 2 ? 10.844 21.984 -21.047 1 58.53 2 SER B N 1
ATOM 2931 C CA . SER B 1 2 ? 10.703 20.547 -20.781 1 58.53 2 SER B CA 1
ATOM 2932 C C . SER B 1 2 ? 9.234 20.156 -20.656 1 58.53 2 SER B C 1
ATOM 2934 O O . SER B 1 2 ? 8.445 20.859 -20.031 1 58.53 2 SER B O 1
ATOM 2936 N N . ASN B 1 3 ? 8.719 19.422 -21.562 1 78.25 3 ASN B N 1
ATOM 2937 C CA . ASN B 1 3 ? 7.336 18.969 -21.594 1 78.25 3 ASN B CA 1
ATOM 2938 C C . ASN B 1 3 ? 6.945 18.219 -20.328 1 78.25 3 ASN B C 1
ATOM 2940 O O . ASN B 1 3 ? 7.387 17.094 -20.094 1 78.25 3 ASN B O 1
ATOM 2944 N N . SER B 1 4 ? 6.301 18.938 -19.375 1 92.62 4 SER B N 1
ATOM 2945 C CA . SER B 1 4 ? 5.926 18.406 -18.062 1 92.62 4 SER B CA 1
ATOM 2946 C C . SER B 1 4 ? 4.551 17.734 -18.125 1 92.62 4 SER B C 1
ATOM 2948 O O . SER B 1 4 ? 4.016 17.328 -17.094 1 92.62 4 SER B O 1
ATOM 2950 N N . LYS B 1 5 ? 4.047 17.734 -19.422 1 97.06 5 LYS B N 1
ATOM 2951 C CA . LYS B 1 5 ? 2.736 17.109 -19.594 1 97.06 5 LYS B CA 1
ATOM 2952 C C . LYS B 1 5 ? 2.775 15.648 -19.188 1 97.06 5 LYS B C 1
ATOM 2954 O O . LYS B 1 5 ? 3.723 14.93 -19.516 1 97.06 5 LYS B O 1
ATOM 2959 N N . VAL B 1 6 ? 1.762 15.148 -18.391 1 98.25 6 VAL B N 1
ATOM 2960 C CA . VAL B 1 6 ? 1.648 13.742 -18.031 1 98.25 6 VAL B CA 1
ATOM 2961 C C . VAL B 1 6 ? 0.295 13.195 -18.484 1 98.25 6 VAL B C 1
ATOM 2963 O O . VAL B 1 6 ? -0.751 13.656 -18.016 1 98.25 6 VAL B O 1
ATOM 2966 N N . ASP B 1 7 ? 0.345 12.297 -19.406 1 98.56 7 ASP B N 1
ATOM 2967 C CA . ASP B 1 7 ? -0.785 11.461 -19.812 1 98.56 7 ASP B CA 1
ATOM 2968 C C . ASP B 1 7 ? -0.545 10 -19.453 1 98.56 7 ASP B C 1
ATOM 2970 O O . ASP B 1 7 ? 0.601 9.57 -19.297 1 98.56 7 ASP B O 1
ATOM 2974 N N . PHE B 1 8 ? -1.548 9.258 -19.25 1 98.81 8 PHE B N 1
ATOM 2975 C CA . PHE B 1 8 ? -1.417 7.816 -19.047 1 98.81 8 PHE B CA 1
ATOM 2976 C C . PHE B 1 8 ? -2.604 7.078 -19.641 1 98.81 8 PHE B C 1
ATOM 2978 O O . PHE B 1 8 ? -3.59 7.695 -20.047 1 98.81 8 PHE B O 1
ATOM 2985 N N . LEU B 1 9 ? -2.49 5.785 -19.734 1 98.94 9 LEU B N 1
ATOM 2986 C CA . LEU B 1 9 ? -3.459 4.957 -20.453 1 98.94 9 LEU B CA 1
ATOM 2987 C C . LEU B 1 9 ? -4.352 4.203 -19.469 1 98.94 9 LEU B C 1
ATOM 2989 O O . LEU B 1 9 ? -3.859 3.619 -18.5 1 98.94 9 LEU B O 1
ATOM 2993 N N . TYR B 1 10 ? -5.66 4.266 -19.719 1 98.94 10 TYR B N 1
ATOM 2994 C CA . TYR B 1 10 ? -6.594 3.408 -18.984 1 98.94 10 TYR B CA 1
ATOM 2995 C C . TYR B 1 10 ? -7.012 2.217 -19.844 1 98.94 10 TYR B C 1
ATOM 2997 O O . TYR B 1 10 ? -7.293 2.365 -21.031 1 98.94 10 TYR B O 1
ATOM 3005 N N . LEU B 1 11 ? -7.027 1.02 -19.266 1 98.94 11 LEU B N 1
ATOM 3006 C CA . LEU B 1 11 ? -7.438 -0.212 -19.938 1 98.94 11 LEU B CA 1
ATOM 3007 C C . LEU B 1 11 ? -8.523 -0.925 -19.141 1 98.94 11 LEU B C 1
ATOM 3009 O O . LEU B 1 11 ? -8.273 -1.397 -18.016 1 98.94 11 LEU B O 1
ATOM 3013 N N . ASN B 1 12 ? -9.75 -1.032 -19.672 1 98.88 12 ASN B N 1
ATOM 3014 C CA . ASN B 1 12 ? -10.812 -1.765 -18.984 1 98.88 12 ASN B CA 1
ATOM 3015 C C . ASN B 1 12 ? -10.688 -3.27 -19.203 1 98.88 12 ASN B C 1
ATOM 3017 O O . ASN B 1 12 ? -9.719 -3.732 -19.812 1 98.88 12 ASN B O 1
ATOM 3021 N N . GLU B 1 13 ? -11.586 -4.027 -18.625 1 98.75 13 GLU B N 1
ATOM 3022 C CA . GLU B 1 13 ? -11.438 -5.48 -18.656 1 98.75 13 GLU B CA 1
ATOM 3023 C C . GLU B 1 13 ? -11.523 -6.023 -20.078 1 98.75 13 GLU B C 1
ATOM 3025 O O . GLU B 1 13 ? -10.75 -6.902 -20.453 1 98.75 13 GLU B O 1
ATOM 3030 N N . GLU B 1 14 ? -12.43 -5.52 -20.891 1 98.75 14 GLU B N 1
ATOM 3031 C CA . GLU B 1 14 ? -12.57 -5.988 -22.266 1 98.75 14 GLU B CA 1
ATOM 3032 C C . GLU B 1 14 ? -11.32 -5.691 -23.094 1 98.75 14 GLU B C 1
ATOM 3034 O O . GLU B 1 14 ? -10.914 -6.5 -23.922 1 98.75 14 GLU B O 1
ATOM 3039 N N . GLU B 1 15 ? -10.828 -4.504 -22.906 1 98.94 15 GLU B N 1
ATOM 3040 C CA . GLU B 1 15 ? -9.594 -4.137 -23.594 1 98.94 15 GLU B CA 1
ATOM 3041 C C . GLU B 1 15 ? -8.43 -5.023 -23.156 1 98.94 15 GLU B C 1
ATOM 3043 O O . GLU B 1 15 ? -7.598 -5.41 -23.984 1 98.94 15 GLU B O 1
ATOM 3048 N N . MET B 1 16 ? -8.344 -5.387 -21.859 1 98.94 16 MET B N 1
ATOM 3049 C CA . MET B 1 16 ? -7.332 -6.324 -21.375 1 98.94 16 MET B CA 1
ATOM 3050 C C . MET B 1 16 ? -7.453 -7.672 -22.078 1 98.94 16 MET B C 1
ATOM 3052 O O . MET B 1 16 ? -6.441 -8.289 -22.422 1 98.94 16 MET B O 1
ATOM 3056 N N . VAL B 1 17 ? -8.656 -8.109 -22.266 1 98.75 17 VAL B N 1
ATOM 3057 C CA . VAL B 1 17 ? -8.883 -9.367 -22.953 1 98.75 17 VAL B CA 1
ATOM 3058 C C . VAL B 1 17 ? -8.375 -9.273 -24.391 1 98.75 17 VAL B C 1
ATOM 3060 O O . VAL B 1 17 ? -7.688 -10.172 -24.875 1 98.75 17 VAL B O 1
ATOM 3063 N N . LYS B 1 18 ? -8.703 -8.172 -25.062 1 98.75 18 LYS B N 1
ATOM 3064 C CA . LYS B 1 18 ? -8.25 -7.957 -26.422 1 98.75 18 LYS B CA 1
ATOM 3065 C C . LYS B 1 18 ? -6.723 -7.973 -26.5 1 98.75 18 LYS B C 1
ATOM 3067 O O . LYS B 1 18 ? -6.156 -8.406 -27.5 1 98.75 18 LYS B O 1
ATOM 3072 N N . LEU B 1 19 ? -6.098 -7.562 -25.453 1 98.81 19 LEU B N 1
ATOM 3073 C CA . LEU B 1 19 ? -4.645 -7.434 -25.438 1 98.81 19 LEU B CA 1
ATOM 3074 C C . LEU B 1 19 ? -3.988 -8.766 -25.078 1 98.81 19 LEU B C 1
ATOM 3076 O O . LEU B 1 19 ? -2.762 -8.883 -25.141 1 98.81 19 LEU B O 1
ATOM 3080 N N . GLY B 1 20 ? -4.738 -9.758 -24.672 1 98.75 20 GLY B N 1
ATOM 3081 C CA . GLY B 1 20 ? -4.203 -11.086 -24.422 1 98.75 20 GLY B CA 1
ATOM 3082 C C . GLY B 1 20 ? -3.918 -11.367 -22.969 1 98.75 20 GLY B C 1
ATOM 3083 O O . GLY B 1 20 ? -2.992 -12.109 -22.641 1 98.75 20 GLY B O 1
ATOM 3084 N N . VAL B 1 21 ? -4.699 -10.766 -22.094 1 98.75 21 VAL B N 1
ATOM 3085 C CA . VAL B 1 21 ? -4.488 -10.984 -20.672 1 98.75 21 VAL B CA 1
ATOM 3086 C C . VAL B 1 21 ? -4.715 -12.453 -20.344 1 98.75 21 VAL B C 1
ATOM 3088 O O . VAL B 1 21 ? -4.16 -12.969 -19.359 1 98.75 21 VAL B O 1
ATOM 3091 N N . THR B 1 22 ? -5.414 -13.227 -21.188 1 98.19 22 THR B N 1
ATOM 3092 C CA . THR B 1 22 ? -5.773 -14.617 -20.906 1 98.19 22 THR B CA 1
ATOM 3093 C C . THR B 1 22 ? -4.824 -15.57 -21.609 1 98.19 22 THR B C 1
ATOM 3095 O O . THR B 1 22 ? -5.078 -16.781 -21.672 1 98.19 22 THR B O 1
ATOM 3098 N N . ASP B 1 23 ? -3.754 -15.07 -22.188 1 98.56 23 ASP B N 1
ATOM 3099 C CA . ASP B 1 23 ? -2.74 -15.906 -22.828 1 98.56 23 ASP B CA 1
ATOM 3100 C C . ASP B 1 23 ? -1.847 -16.562 -21.781 1 98.56 23 ASP B C 1
ATOM 3102 O O . ASP B 1 23 ? -0.787 -16.047 -21.438 1 98.56 23 ASP B O 1
ATOM 3106 N N . MET B 1 24 ? -2.203 -17.766 -21.422 1 98.38 24 MET B N 1
ATOM 3107 C CA . MET B 1 24 ? -1.523 -18.438 -20.312 1 98.38 24 MET B CA 1
ATOM 3108 C C . MET B 1 24 ? -0.085 -18.781 -20.688 1 98.38 24 MET B C 1
ATOM 3110 O O . MET B 1 24 ? 0.826 -18.625 -19.875 1 98.38 24 MET B O 1
ATOM 3114 N N . LYS B 1 25 ? 0.099 -19.266 -21.859 1 98.31 25 LYS B N 1
ATOM 3115 C CA . LYS B 1 25 ? 1.456 -19.609 -22.266 1 98.31 25 LYS B CA 1
ATOM 3116 C C . LYS B 1 25 ? 2.385 -18.406 -22.156 1 98.31 25 LYS B C 1
ATOM 3118 O O . LYS B 1 25 ? 3.479 -18.516 -21.594 1 98.31 25 LYS B O 1
ATOM 3123 N N . GLY B 1 26 ? 1.931 -17.25 -22.734 1 98.62 26 GLY B N 1
ATOM 3124 C CA . GLY B 1 26 ? 2.705 -16.031 -22.609 1 98.62 26 GLY B CA 1
ATOM 3125 C C . GLY B 1 26 ? 2.914 -15.586 -21.188 1 98.62 26 GLY B C 1
ATOM 3126 O O . GLY B 1 26 ? 3.996 -15.109 -20.828 1 98.62 26 GLY B O 1
ATOM 3127 N N . CYS B 1 27 ? 1.916 -15.773 -20.375 1 98.81 27 CYS B N 1
ATOM 3128 C CA . CYS B 1 27 ? 1.997 -15.383 -18.969 1 98.81 27 CYS B CA 1
ATOM 3129 C C . CYS B 1 27 ? 3.004 -16.25 -18.219 1 98.81 27 CYS B C 1
ATOM 3131 O O . CYS B 1 27 ? 3.762 -15.742 -17.391 1 98.81 27 CYS B O 1
ATOM 3133 N N . VAL B 1 28 ? 3.031 -17.578 -18.469 1 98.88 28 VAL B N 1
ATOM 3134 C CA . VAL B 1 28 ? 4 -18.484 -17.859 1 98.88 28 VAL B CA 1
ATOM 3135 C C . VAL B 1 28 ? 5.418 -18.031 -18.203 1 98.88 28 VAL B C 1
ATOM 3137 O O . VAL B 1 28 ? 6.293 -18 -17.328 1 98.88 28 VAL B O 1
ATOM 3140 N N . GLU B 1 29 ? 5.613 -17.688 -19.453 1 98.69 29 GLU B N 1
ATOM 3141 C CA . GLU B 1 29 ? 6.926 -17.203 -19.875 1 98.69 29 GLU B CA 1
ATOM 3142 C C . GLU B 1 29 ? 7.312 -15.922 -19.141 1 98.69 29 GLU B C 1
ATOM 3144 O O . GLU B 1 29 ? 8.461 -15.766 -18.734 1 98.69 29 GLU B O 1
ATOM 3149 N N . SER B 1 30 ? 6.363 -15.039 -19.016 1 98.75 30 SER B N 1
ATOM 3150 C CA . SER B 1 30 ? 6.605 -13.789 -18.312 1 98.75 30 SER B CA 1
ATOM 3151 C C . SER B 1 30 ? 6.957 -14.039 -16.844 1 98.75 30 SER B C 1
ATOM 3153 O O . SER B 1 30 ? 7.879 -13.422 -16.312 1 98.75 30 SER B O 1
ATOM 3155 N N . MET B 1 31 ? 6.223 -14.93 -16.188 1 98.88 31 MET B N 1
ATOM 3156 C CA . MET B 1 31 ? 6.484 -15.25 -14.797 1 98.88 31 MET B CA 1
ATOM 3157 C C . MET B 1 31 ? 7.859 -15.898 -14.641 1 98.88 31 MET B C 1
ATOM 3159 O O . MET B 1 31 ? 8.562 -15.641 -13.656 1 98.88 31 MET B O 1
ATOM 3163 N N . GLU B 1 32 ? 8.195 -16.766 -15.57 1 98.81 32 GLU B N 1
ATOM 3164 C CA . GLU B 1 32 ? 9.516 -17.391 -15.523 1 98.81 32 GLU B CA 1
ATOM 3165 C C . GLU B 1 32 ? 10.625 -16.328 -15.562 1 98.81 32 GLU B C 1
ATOM 3167 O O . GLU B 1 32 ? 11.578 -16.406 -14.781 1 98.81 32 GLU B O 1
ATOM 3172 N N . GLU B 1 33 ? 10.477 -15.383 -16.484 1 98.81 33 GLU B N 1
ATOM 3173 C CA . GLU B 1 33 ? 11.461 -14.312 -16.578 1 98.81 33 GLU B CA 1
ATOM 3174 C C . GLU B 1 33 ? 11.484 -13.477 -15.305 1 98.81 33 GLU B C 1
ATOM 3176 O O . GLU B 1 33 ? 12.555 -13.078 -14.836 1 98.81 33 GLU B O 1
ATOM 3181 N N . MET B 1 34 ? 10.375 -13.227 -14.789 1 98.88 34 MET B N 1
ATOM 3182 C CA . MET B 1 34 ? 10.281 -12.484 -13.531 1 98.88 34 MET B CA 1
ATOM 3183 C C . MET B 1 34 ? 11.047 -13.195 -12.422 1 98.88 34 MET B C 1
ATOM 3185 O O . MET B 1 34 ? 11.805 -12.57 -11.688 1 98.88 34 MET B O 1
ATOM 3189 N N . PHE B 1 35 ? 10.914 -14.523 -12.312 1 98.88 35 PHE B N 1
ATOM 3190 C CA . PHE B 1 35 ? 11.609 -15.273 -11.273 1 98.88 35 PHE B CA 1
ATOM 3191 C C . PHE B 1 35 ? 13.117 -15.242 -11.5 1 98.88 35 PHE B C 1
ATOM 3193 O O . PHE B 1 35 ? 13.891 -15.242 -10.539 1 98.88 35 PHE B O 1
ATOM 3200 N N . ARG B 1 36 ? 13.562 -15.211 -12.797 1 98.75 36 ARG B N 1
ATOM 3201 C CA . ARG B 1 36 ? 14.984 -15.039 -13.078 1 98.75 36 ARG B CA 1
ATOM 3202 C C . ARG B 1 36 ? 15.508 -13.75 -12.461 1 98.75 36 ARG B C 1
ATOM 3204 O O . ARG B 1 36 ? 16.594 -13.734 -11.867 1 98.75 36 ARG B O 1
ATOM 3211 N N . LEU B 1 37 ? 14.758 -12.703 -12.609 1 98.75 37 LEU B N 1
ATOM 3212 C CA . LEU B 1 37 ? 15.148 -11.398 -12.078 1 98.75 37 LEU B CA 1
ATOM 3213 C C . LEU B 1 37 ? 15.172 -11.422 -10.555 1 98.75 37 LEU B C 1
ATOM 3215 O O . LEU B 1 37 ? 16.047 -10.82 -9.938 1 98.75 37 LEU B O 1
ATOM 3219 N N . LEU B 1 38 ? 14.18 -12.109 -9.938 1 98.56 38 LEU B N 1
ATOM 3220 C CA . LEU B 1 38 ? 14.148 -12.219 -8.477 1 98.56 38 LEU B CA 1
ATOM 3221 C C . LEU B 1 38 ? 15.414 -12.898 -7.961 1 98.56 38 LEU B C 1
ATOM 3223 O O . LEU B 1 38 ? 16.016 -12.438 -6.988 1 98.56 38 LEU B O 1
ATOM 3227 N N . SER B 1 39 ? 15.758 -13.961 -8.617 1 98.31 39 SER B N 1
ATOM 3228 C CA . SER B 1 39 ? 16.953 -14.695 -8.234 1 98.31 39 SER B CA 1
ATOM 3229 C C . SER B 1 39 ? 18.188 -13.812 -8.312 1 98.31 39 SER B C 1
ATOM 3231 O O . SER B 1 39 ? 19.109 -13.938 -7.484 1 98.31 39 SER B O 1
ATOM 3233 N N . ARG B 1 40 ? 18.234 -12.906 -9.266 1 97.75 40 ARG B N 1
ATOM 3234 C CA . ARG B 1 40 ? 19.375 -12.031 -9.469 1 97.75 40 ARG B CA 1
ATOM 3235 C C . ARG B 1 40 ? 19.328 -10.836 -8.516 1 97.75 40 ARG B C 1
ATOM 3237 O O . ARG B 1 40 ? 20.328 -10.148 -8.328 1 97.75 40 ARG B O 1
ATOM 3244 N N . GLY B 1 41 ? 18.172 -10.562 -7.984 1 98 41 GLY B N 1
ATOM 3245 C CA . GLY B 1 41 ? 18.016 -9.445 -7.066 1 98 41 GLY B CA 1
ATOM 3246 C C . GLY B 1 41 ? 17.594 -8.164 -7.754 1 98 41 GLY B C 1
ATOM 3247 O O . GLY B 1 41 ? 17.625 -7.09 -7.156 1 98 41 GLY B O 1
ATOM 3248 N N . ASP B 1 42 ? 17.141 -8.227 -9.023 1 98.56 42 ASP B N 1
ATOM 3249 C CA . ASP B 1 42 ? 16.781 -7.039 -9.805 1 98.56 42 ASP B CA 1
ATOM 3250 C C . ASP B 1 42 ? 15.305 -6.703 -9.648 1 98.56 42 ASP B C 1
ATOM 3252 O O . ASP B 1 42 ? 14.57 -6.672 -10.641 1 98.56 42 ASP B O 1
ATOM 3256 N N . TYR B 1 43 ? 14.914 -6.473 -8.453 1 98.69 43 TYR B N 1
ATOM 3257 C CA . TYR B 1 43 ? 13.555 -6.113 -8.07 1 98.69 43 TYR B CA 1
ATOM 3258 C C . TYR B 1 43 ? 13.531 -5.414 -6.719 1 98.69 43 TYR B C 1
ATOM 3260 O O . TYR B 1 43 ? 14.547 -5.387 -6.012 1 98.69 43 TYR B O 1
ATOM 3268 N N . ALA B 1 44 ? 12.43 -4.777 -6.383 1 98.56 44 ALA B N 1
ATOM 3269 C CA . ALA B 1 44 ? 12.164 -4.227 -5.059 1 98.56 44 ALA B CA 1
ATOM 3270 C C . ALA B 1 44 ? 10.68 -4.293 -4.727 1 98.56 44 ALA B C 1
ATOM 3272 O O . ALA B 1 44 ? 9.836 -3.881 -5.531 1 98.56 44 ALA B O 1
ATOM 3273 N N . MET B 1 45 ? 10.352 -4.891 -3.645 1 98.62 45 MET B N 1
ATOM 3274 C CA . MET B 1 45 ? 9 -4.852 -3.105 1 98.62 45 MET B CA 1
ATOM 3275 C C . MET B 1 45 ? 8.953 -4.062 -1.801 1 98.62 45 MET B C 1
ATOM 3277 O O . MET B 1 45 ? 9.922 -3.396 -1.439 1 98.62 45 MET B O 1
ATOM 3281 N N . GLY B 1 46 ? 7.801 -3.969 -1.244 1 97.5 46 GLY B N 1
ATOM 3282 C CA . GLY B 1 46 ? 7.637 -3.129 -0.069 1 97.5 46 GLY B CA 1
ATOM 3283 C C . GLY B 1 46 ? 8.32 -3.688 1.165 1 97.5 46 GLY B C 1
ATOM 3284 O O . GLY B 1 46 ? 8.742 -4.844 1.174 1 97.5 46 GLY B O 1
ATOM 3285 N N . GLY B 1 47 ? 8.359 -2.807 2.207 1 93.88 47 GLY B N 1
ATOM 3286 C CA . GLY B 1 47 ? 8.859 -3.23 3.508 1 93.88 47 GLY B CA 1
ATOM 3287 C C . GLY B 1 47 ? 10.359 -3.059 3.656 1 93.88 47 GLY B C 1
ATOM 3288 O O . GLY B 1 47 ? 11.062 -2.826 2.672 1 93.88 47 GLY B O 1
ATOM 3289 N N . SER B 1 48 ? 10.852 -3.24 4.828 1 88.25 48 SER B N 1
ATOM 3290 C CA . SER B 1 48 ? 12.242 -2.951 5.18 1 88.25 48 SER B CA 1
ATOM 3291 C C . SER B 1 48 ? 13.203 -3.896 4.465 1 88.25 48 SER B C 1
ATOM 3293 O O . SER B 1 48 ? 14.32 -3.512 4.129 1 88.25 48 SER B O 1
ATOM 3295 N N . ASN B 1 49 ? 12.719 -5.133 4.199 1 92.56 49 ASN B N 1
ATOM 3296 C CA . ASN B 1 49 ? 13.633 -6.066 3.545 1 92.56 49 ASN B CA 1
ATOM 3297 C C . ASN B 1 49 ? 13.391 -6.121 2.039 1 92.56 49 ASN B C 1
ATOM 3299 O O . ASN B 1 49 ? 13.977 -6.953 1.342 1 92.56 49 ASN B O 1
ATOM 3303 N N . GLY B 1 50 ? 12.438 -5.32 1.582 1 96.31 50 GLY B N 1
ATOM 3304 C CA . GLY B 1 50 ? 12.195 -5.234 0.151 1 96.31 50 GLY B CA 1
ATOM 3305 C C . GLY B 1 50 ? 11.422 -6.418 -0.394 1 96.31 50 GLY B C 1
ATOM 3306 O O . GLY B 1 50 ? 11.477 -6.707 -1.591 1 96.31 50 GLY B O 1
ATOM 3307 N N . ASN B 1 51 ? 10.703 -7.188 0.494 1 98.12 51 ASN B N 1
ATOM 3308 C CA . ASN B 1 51 ? 10.039 -8.406 0.04 1 98.12 51 ASN B CA 1
ATOM 3309 C C . ASN B 1 51 ? 8.625 -8.516 0.606 1 98.12 51 ASN B C 1
ATOM 3311 O O . ASN B 1 51 ? 8.031 -9.602 0.601 1 98.12 51 ASN B O 1
ATOM 3315 N N . SER B 1 52 ? 8.109 -7.395 1.113 1 96.94 52 SER B N 1
ATOM 3316 C CA . SER B 1 52 ? 6.773 -7.426 1.704 1 96.94 52 SER B CA 1
ATOM 3317 C C . SER B 1 52 ? 5.711 -7.754 0.659 1 96.94 52 SER B C 1
ATOM 3319 O O . SER B 1 52 ? 5.793 -7.297 -0.482 1 96.94 52 SER B O 1
ATOM 3321 N N . HIS B 1 53 ? 4.738 -8.539 1.133 1 96.56 53 HIS B N 1
ATOM 3322 C CA . HIS B 1 53 ? 3.58 -8.859 0.305 1 96.56 53 HIS B CA 1
ATOM 3323 C C . HIS B 1 53 ? 2.762 -7.609 -0.003 1 96.56 53 HIS B C 1
ATOM 3325 O O . HIS B 1 53 ? 2.145 -7.512 -1.066 1 96.56 53 HIS B O 1
ATOM 3331 N N . GLY B 1 54 ? 2.707 -6.715 0.905 1 97.81 54 GLY B N 1
ATOM 3332 C CA . GLY B 1 54 ? 1.915 -5.508 0.744 1 97.81 54 GLY B CA 1
ATOM 3333 C C . GLY B 1 54 ? 1.379 -4.965 2.055 1 97.81 54 GLY B C 1
ATOM 3334 O O . GLY B 1 54 ? 1.893 -5.297 3.127 1 97.81 54 GLY B O 1
ATOM 3335 N N . CYS B 1 55 ? 0.466 -4.012 1.987 1 98 55 CYS B N 1
ATOM 3336 C CA . CYS B 1 55 ? -0.171 -3.365 3.129 1 98 55 CYS B CA 1
ATOM 3337 C C . CYS B 1 55 ? -1.664 -3.67 3.166 1 98 55 CYS B C 1
ATOM 3339 O O . CYS B 1 55 ? -2.408 -3.258 2.275 1 98 55 CYS B O 1
ATOM 3341 N N . MET B 1 56 ? -2.082 -4.336 4.242 1 97.5 56 MET B N 1
ATOM 3342 C CA . MET B 1 56 ? -3.447 -4.844 4.348 1 97.5 56 MET B CA 1
ATOM 3343 C C . MET B 1 56 ? -4.277 -3.977 5.289 1 97.5 56 MET B C 1
ATOM 3345 O O . MET B 1 56 ? -3.797 -3.561 6.344 1 97.5 56 MET B O 1
ATOM 3349 N N . VAL B 1 57 ? -5.438 -3.615 4.891 1 98.56 57 VAL B N 1
ATOM 3350 C CA . VAL B 1 57 ? -6.449 -3.047 5.777 1 98.56 57 VAL B CA 1
ATOM 3351 C C . VAL B 1 57 ? -7.453 -4.125 6.172 1 98.56 57 VAL B C 1
ATOM 3353 O O . VAL B 1 57 ? -8.109 -4.715 5.309 1 98.56 57 VAL B O 1
ATOM 3356 N N . SER B 1 58 ? -7.582 -4.34 7.422 1 96.94 58 SER B N 1
ATOM 3357 C CA . SER B 1 58 ? -8.516 -5.324 7.961 1 96.94 58 SER B CA 1
ATOM 3358 C C . SER B 1 58 ? -9.586 -4.656 8.812 1 96.94 58 SER B C 1
ATOM 3360 O O . SER B 1 58 ? -9.438 -3.502 9.219 1 96.94 58 SER B O 1
ATOM 3362 N N . PHE B 1 59 ? -10.602 -5.34 9.055 1 97.38 59 PHE B N 1
ATOM 3363 C CA . PHE B 1 59 ? -11.719 -4.832 9.836 1 97.38 59 PHE B CA 1
ATOM 3364 C C . PHE B 1 59 ? -11.93 -5.676 11.086 1 97.38 59 PHE B C 1
ATOM 3366 O O . PHE B 1 59 ? -11.539 -6.844 11.125 1 97.38 59 PHE B O 1
ATOM 3373 N N . PRO B 1 60 ? -12.547 -5.102 12.094 1 96.44 60 PRO B N 1
ATOM 3374 C CA . PRO B 1 60 ? -12.75 -5.848 13.336 1 96.44 60 PRO B CA 1
ATOM 3375 C C . PRO B 1 60 ? -13.875 -6.875 13.234 1 96.44 60 PRO B C 1
ATOM 3377 O O . PRO B 1 60 ? -14.734 -6.766 12.359 1 96.44 60 PRO B O 1
ATOM 3380 N N . ASP B 1 61 ? -13.867 -7.871 14.117 1 95.06 61 ASP B N 1
ATOM 3381 C CA . ASP B 1 61 ? -14.914 -8.891 14.141 1 95.06 61 ASP B CA 1
ATOM 3382 C C . ASP B 1 61 ? -16.266 -8.281 14.492 1 95.06 61 ASP B C 1
ATOM 3384 O O . ASP B 1 61 ? -17.312 -8.75 14.023 1 95.06 61 ASP B O 1
ATOM 3388 N N . ILE B 1 62 ? -16.188 -7.285 15.406 1 96.5 62 ILE B N 1
ATOM 3389 C CA . ILE B 1 62 ? -17.359 -6.527 15.82 1 96.5 62 ILE B CA 1
ATOM 3390 C C . ILE B 1 62 ? -17.047 -5.035 15.805 1 96.5 62 ILE B C 1
ATOM 3392 O O . ILE B 1 62 ? -15.93 -4.625 16.125 1 96.5 62 ILE B O 1
ATOM 3396 N N . SER B 1 63 ? -18.031 -4.285 15.406 1 96 63 SER B N 1
ATOM 3397 C CA . SER B 1 63 ? -17.844 -2.836 15.367 1 96 63 SER B CA 1
ATOM 3398 C C . SER B 1 63 ? -19.062 -2.111 15.953 1 96 63 SER B C 1
ATOM 3400 O O . SER B 1 63 ? -20.203 -2.438 15.625 1 96 63 SER B O 1
ATOM 3402 N N . PRO B 1 64 ? -18.781 -1.147 16.859 1 95.88 64 PRO B N 1
ATOM 3403 C CA . PRO B 1 64 ? -19.906 -0.36 17.359 1 95.88 64 PRO B CA 1
ATOM 3404 C C . PRO B 1 64 ? -20.375 0.696 16.359 1 95.88 64 PRO B C 1
ATOM 3406 O O . PRO B 1 64 ? -21.344 1.426 16.641 1 95.88 64 PRO B O 1
ATOM 3409 N N . PHE B 1 65 ? -19.688 0.823 15.297 1 97.69 65 PHE B N 1
ATOM 3410 C CA . PHE B 1 65 ? -20.016 1.824 14.289 1 97.69 65 PHE B CA 1
ATOM 3411 C C . PHE B 1 65 ? -20.875 1.219 13.18 1 97.69 65 PHE B C 1
ATOM 3413 O O . PHE B 1 65 ? -20.484 0.238 12.547 1 97.69 65 PHE B O 1
ATOM 3420 N N . PRO B 1 66 ? -21.938 1.817 12.93 1 94.25 66 PRO B N 1
ATOM 3421 C CA . PRO B 1 66 ? -22.906 1.212 12.016 1 94.25 66 PRO B CA 1
ATOM 3422 C C . PRO B 1 66 ? -22.359 1.053 10.594 1 94.25 66 PRO B C 1
ATOM 3424 O O . PRO B 1 66 ? -22.703 0.095 9.898 1 94.25 66 PRO B O 1
ATOM 3427 N N . ASN B 1 67 ? -21.516 1.938 10.148 1 95.44 67 ASN B N 1
ATOM 3428 C CA . ASN B 1 67 ? -21.078 1.931 8.758 1 95.44 67 ASN B CA 1
ATOM 3429 C C . ASN B 1 67 ? -19.812 1.097 8.578 1 95.44 67 ASN B C 1
ATOM 3431 O O . ASN B 1 67 ? -19.484 0.685 7.465 1 95.44 67 ASN B O 1
ATOM 3435 N N . MET B 1 68 ? -19.047 0.869 9.617 1 97.5 68 MET B N 1
ATOM 3436 C CA . MET B 1 68 ? -17.766 0.185 9.477 1 97.5 68 MET B CA 1
ATOM 3437 C C . MET B 1 68 ? -17.969 -1.283 9.117 1 97.5 68 MET B C 1
ATOM 3439 O O . MET B 1 68 ? -18.672 -2.008 9.82 1 97.5 68 MET B O 1
ATOM 3443 N N . PRO B 1 69 ? -17.359 -1.711 7.984 1 97.44 69 PRO B N 1
ATOM 3444 C CA . PRO B 1 69 ? -17.422 -3.148 7.711 1 97.44 69 PRO B CA 1
ATOM 3445 C C . PRO B 1 69 ? -16.859 -3.992 8.852 1 97.44 69 PRO B C 1
ATOM 3447 O O . PRO B 1 69 ? -16.094 -3.488 9.672 1 97.44 69 PRO B O 1
ATOM 3450 N N . VAL B 1 70 ? -17.266 -5.215 8.883 1 96.38 70 VAL B N 1
ATOM 3451 C CA . VAL B 1 70 ? -16.766 -6.148 9.883 1 96.38 70 VAL B CA 1
ATOM 3452 C C . VAL B 1 70 ? -15.984 -7.27 9.195 1 96.38 70 VAL B C 1
ATOM 3454 O O . VAL B 1 70 ? -16.172 -7.52 8.008 1 96.38 70 VAL B O 1
ATOM 3457 N N . ASN B 1 71 ? -15.18 -7.852 10 1 93.69 71 ASN B N 1
ATOM 3458 C CA . ASN B 1 71 ? -14.375 -8.969 9.523 1 93.69 71 ASN B CA 1
ATOM 3459 C C . ASN B 1 71 ? -15.242 -10.094 8.961 1 93.69 71 ASN B C 1
ATOM 3461 O O . ASN B 1 71 ? -16.422 -10.203 9.312 1 93.69 71 ASN B O 1
ATOM 3465 N N . GLY B 1 72 ? -14.719 -10.758 7.984 1 88.62 72 GLY B N 1
ATOM 3466 C CA . GLY B 1 72 ? -15.297 -11.914 7.32 1 88.62 72 GLY B CA 1
ATOM 3467 C C . GLY B 1 72 ? -14.281 -12.703 6.512 1 88.62 72 GLY B C 1
ATOM 3468 O O . GLY B 1 72 ? -13.094 -12.367 6.492 1 88.62 72 GLY B O 1
ATOM 3469 N N . PRO B 1 73 ? -14.812 -13.812 5.949 1 83.38 73 PRO B N 1
ATOM 3470 C CA . PRO B 1 73 ? -13.875 -14.594 5.129 1 83.38 73 PRO B CA 1
ATOM 3471 C C . PRO B 1 73 ? -13.258 -13.766 4.004 1 83.38 73 PRO B C 1
ATOM 3473 O O . PRO B 1 73 ? -13.969 -13.281 3.121 1 83.38 73 PRO B O 1
ATOM 3476 N N . ASP B 1 74 ? -11.969 -13.625 4.109 1 83.62 74 ASP B N 1
ATOM 3477 C CA . ASP B 1 74 ? -11.18 -12.945 3.088 1 83.62 74 ASP B CA 1
ATOM 3478 C C . ASP B 1 74 ? -11.625 -11.5 2.918 1 83.62 74 ASP B C 1
ATOM 3480 O O . ASP B 1 74 ? -11.625 -10.969 1.805 1 83.62 74 ASP B O 1
ATOM 3484 N N . ARG B 1 75 ? -12.164 -10.914 4 1 93.94 75 ARG B N 1
ATOM 3485 C CA . ARG B 1 75 ? -12.547 -9.508 3.951 1 93.94 75 ARG B CA 1
ATOM 3486 C C . ARG B 1 75 ? -11.359 -8.602 4.258 1 93.94 75 ARG B C 1
ATOM 3488 O O . ARG B 1 75 ? -10.789 -8.664 5.348 1 93.94 75 ARG B O 1
ATOM 3495 N N . ARG B 1 76 ? -10.938 -7.816 3.258 1 96.69 76 ARG B N 1
ATOM 3496 C CA . ARG B 1 76 ? -9.773 -6.953 3.432 1 96.69 76 ARG B CA 1
ATOM 3497 C C . ARG B 1 76 ? -9.617 -6 2.252 1 96.69 76 ARG B C 1
ATOM 3499 O O . ARG B 1 76 ? -10.305 -6.141 1.236 1 96.69 76 ARG B O 1
ATOM 3506 N N . PHE B 1 77 ? -8.844 -5.023 2.416 1 98.62 77 PHE B N 1
ATOM 3507 C CA . PHE B 1 77 ? -8.195 -4.305 1.326 1 98.62 77 PHE B CA 1
ATOM 3508 C C . PHE B 1 77 ? -6.695 -4.555 1.33 1 98.62 77 PHE B C 1
ATOM 3510 O O . PHE B 1 77 ? -6.105 -4.801 2.383 1 98.62 77 PHE B O 1
ATOM 3517 N N . MET B 1 78 ? -6.074 -4.555 0.17 1 98.5 78 MET B N 1
ATOM 3518 C CA . MET B 1 78 ? -4.645 -4.844 0.075 1 98.5 78 MET B CA 1
ATOM 3519 C C . MET B 1 78 ? -3.979 -3.959 -0.973 1 98.5 78 MET B C 1
ATOM 3521 O O . MET B 1 78 ? -4.465 -3.852 -2.1 1 98.5 78 MET B O 1
ATOM 3525 N N . ALA B 1 79 ? -2.949 -3.244 -0.582 1 98.88 79 ALA B N 1
ATOM 3526 C CA . ALA B 1 79 ? -2.061 -2.525 -1.489 1 98.88 79 ALA B CA 1
ATOM 3527 C C . ALA B 1 79 ? -0.733 -3.262 -1.655 1 98.88 79 ALA B C 1
ATOM 3529 O O . ALA B 1 79 ? -0.059 -3.57 -0.669 1 98.88 79 ALA B O 1
ATOM 3530 N N . MET B 1 80 ? -0.358 -3.543 -2.887 1 98.88 80 MET B N 1
ATOM 3531 C CA . MET B 1 80 ? 0.804 -4.379 -3.178 1 98.88 80 MET B CA 1
ATOM 3532 C C . MET B 1 80 ? 1.74 -3.688 -4.16 1 98.88 80 MET B C 1
ATOM 3534 O O . MET B 1 80 ? 1.647 -3.904 -5.371 1 98.88 80 MET B O 1
ATOM 3538 N N . PRO B 1 81 ? 2.727 -2.916 -3.705 1 98.94 81 PRO B N 1
ATOM 3539 C CA . PRO B 1 81 ? 3.629 -2.178 -4.59 1 98.94 81 PRO B CA 1
ATOM 3540 C C . PRO B 1 81 ? 4.906 -2.951 -4.91 1 98.94 81 PRO B C 1
ATOM 3542 O O . PRO B 1 81 ? 5.352 -3.773 -4.105 1 98.94 81 PRO B O 1
ATOM 3545 N N . ALA B 1 82 ? 5.523 -2.637 -6.066 1 98.94 82 ALA B N 1
ATOM 3546 C CA . ALA B 1 82 ? 6.797 -3.258 -6.426 1 98.94 82 ALA B CA 1
ATOM 3547 C C . ALA B 1 82 ? 7.477 -2.506 -7.562 1 98.94 82 ALA B C 1
ATOM 3549 O O . ALA B 1 82 ? 6.832 -1.731 -8.273 1 98.94 82 ALA B O 1
ATOM 3550 N N . TYR B 1 83 ? 8.727 -2.691 -7.691 1 98.88 83 TYR B N 1
ATOM 3551 C CA . TYR B 1 83 ? 9.547 -2.426 -8.859 1 98.88 83 TYR B CA 1
ATOM 3552 C C . TYR B 1 83 ? 10.125 -3.719 -9.422 1 98.88 83 TYR B C 1
ATOM 3554 O O . TYR B 1 83 ? 10.586 -4.582 -8.672 1 98.88 83 TYR B O 1
ATOM 3562 N N . LEU B 1 84 ? 10.016 -3.852 -10.688 1 98.94 84 LEU B N 1
ATOM 3563 C CA . LEU B 1 84 ? 10.648 -4.969 -11.383 1 98.94 84 LEU B CA 1
ATOM 3564 C C . LEU B 1 84 ? 11.617 -4.469 -12.445 1 98.94 84 LEU B C 1
ATOM 3566 O O . LEU B 1 84 ? 11.258 -3.631 -13.273 1 98.94 84 LEU B O 1
ATOM 3570 N N . GLY B 1 85 ? 12.891 -4.992 -12.375 1 98.69 85 GLY B N 1
ATOM 3571 C CA . GLY B 1 85 ? 13.938 -4.551 -13.273 1 98.69 85 GLY B CA 1
ATOM 3572 C C . GLY B 1 85 ? 13.969 -5.324 -14.578 1 98.69 85 GLY B C 1
ATOM 3573 O O . GLY B 1 85 ? 12.922 -5.656 -15.133 1 98.69 85 GLY B O 1
ATOM 3574 N N . GLY B 1 86 ? 15.18 -5.555 -15.117 1 98.25 86 GLY B N 1
ATOM 3575 C CA . GLY B 1 86 ? 15.336 -6.246 -16.391 1 98.25 86 GLY B CA 1
ATOM 3576 C C . GLY B 1 86 ? 14.57 -5.59 -17.516 1 98.25 86 GLY B C 1
ATOM 3577 O O . GLY B 1 86 ? 14.562 -4.359 -17.641 1 98.25 86 GLY B O 1
ATOM 3578 N N . GLU B 1 87 ? 14 -6.387 -18.375 1 97.5 87 GLU B N 1
ATOM 3579 C CA . GLU B 1 87 ? 13.32 -5.871 -19.562 1 97.5 87 GLU B CA 1
ATOM 3580 C C . GLU B 1 87 ? 12.008 -5.184 -19.188 1 97.5 87 GLU B C 1
ATOM 3582 O O . GLU B 1 87 ? 11.461 -4.41 -19.969 1 97.5 87 GLU B O 1
ATOM 3587 N N . TYR B 1 88 ? 11.5 -5.477 -18 1 98.44 88 TYR B N 1
ATOM 3588 C CA . TYR B 1 88 ? 10.242 -4.855 -17.609 1 98.44 88 TYR B CA 1
ATOM 3589 C C . TYR B 1 88 ? 10.453 -3.4 -17.219 1 98.44 88 TYR B C 1
ATOM 3591 O O . TYR B 1 88 ? 9.766 -2.508 -17.719 1 98.44 88 TYR B O 1
ATOM 3599 N N . ASP B 1 89 ? 11.453 -3.133 -16.266 1 98.62 89 ASP B N 1
ATOM 3600 C CA . ASP B 1 89 ? 11.875 -1.783 -15.898 1 98.62 89 ASP B CA 1
ATOM 3601 C C . ASP B 1 89 ? 10.68 -0.897 -15.578 1 98.62 89 ASP B C 1
ATOM 3603 O O . ASP B 1 89 ? 10.516 0.177 -16.156 1 98.62 89 ASP B O 1
ATOM 3607 N N . MET B 1 90 ? 9.906 -1.34 -14.578 1 98.88 90 MET B N 1
ATOM 3608 C CA . MET B 1 90 ? 8.602 -0.749 -14.305 1 98.88 90 MET B CA 1
ATOM 3609 C C . MET B 1 90 ? 8.266 -0.82 -12.82 1 98.88 90 MET B C 1
ATOM 3611 O O . MET B 1 90 ? 8.555 -1.82 -12.164 1 98.88 90 MET B O 1
ATOM 3615 N N . ALA B 1 91 ? 7.777 0.276 -12.25 1 98.94 91 ALA B N 1
ATOM 3616 C CA . ALA B 1 91 ? 7.141 0.244 -10.938 1 98.94 91 ALA B CA 1
ATOM 3617 C C . ALA B 1 91 ? 5.629 0.055 -11.07 1 98.94 91 ALA B C 1
ATOM 3619 O O . ALA B 1 91 ? 5.043 0.382 -12.102 1 98.94 91 ALA B O 1
ATOM 3620 N N . GLY B 1 92 ? 5.055 -0.523 -10.055 1 98.94 92 GLY B N 1
ATOM 3621 C CA . GLY B 1 92 ? 3.611 -0.698 -10.086 1 98.94 92 GLY B CA 1
ATOM 3622 C C . GLY B 1 92 ? 3.012 -0.959 -8.719 1 98.94 92 GLY B C 1
ATOM 3623 O O . GLY B 1 92 ? 3.74 -1.18 -7.75 1 98.94 92 GLY B O 1
ATOM 3624 N N . MET B 1 93 ? 1.708 -0.881 -8.656 1 98.94 93 MET B N 1
ATOM 3625 C CA . MET B 1 93 ? 0.948 -1.078 -7.426 1 98.94 93 MET B CA 1
ATOM 3626 C C . MET B 1 93 ? -0.404 -1.72 -7.719 1 98.94 93 MET B C 1
ATOM 3628 O O . MET B 1 93 ? -1.23 -1.141 -8.43 1 98.94 93 MET B O 1
ATOM 3632 N N . LYS B 1 94 ? -0.57 -2.924 -7.246 1 98.94 94 LYS B N 1
ATOM 3633 C CA . LYS B 1 94 ? -1.894 -3.539 -7.258 1 98.94 94 LYS B CA 1
ATOM 3634 C C . LYS B 1 94 ? -2.693 -3.148 -6.02 1 98.94 94 LYS B C 1
ATOM 3636 O O . LYS B 1 94 ? -2.16 -3.139 -4.906 1 98.94 94 LYS B O 1
ATOM 3641 N N . TRP B 1 95 ? -3.889 -2.775 -6.238 1 98.88 95 TRP B N 1
ATOM 3642 C CA . TRP B 1 95 ? -4.809 -2.373 -5.18 1 98.88 95 TRP B CA 1
ATOM 3643 C C . TRP B 1 95 ? -6.156 -3.068 -5.336 1 98.88 95 TRP B C 1
ATOM 3645 O O . TRP B 1 95 ? -6.73 -3.086 -6.426 1 98.88 95 TRP B O 1
ATOM 3655 N N . TYR B 1 96 ? -6.648 -3.684 -4.195 1 98.69 96 TYR B N 1
ATOM 3656 C CA . TYR B 1 96 ? -7.945 -4.336 -4.332 1 98.69 96 TYR B CA 1
ATOM 3657 C C . TYR B 1 96 ? -8.656 -4.43 -2.986 1 98.69 96 TYR B C 1
ATOM 3659 O O . TYR B 1 96 ? -8.016 -4.352 -1.934 1 98.69 96 TYR B O 1
ATOM 3667 N N . GLY B 1 97 ? -9.938 -4.543 -3.035 1 98.19 97 GLY B N 1
ATOM 3668 C CA . GLY B 1 97 ? -10.781 -4.977 -1.94 1 98.19 97 GLY B CA 1
ATOM 3669 C C . GLY B 1 97 ? -11.398 -6.348 -2.17 1 98.19 97 GLY B C 1
ATOM 3670 O O . GLY B 1 97 ? -11.742 -6.695 -3.301 1 98.19 97 GLY B O 1
ATOM 3671 N N . SER B 1 98 ? -11.477 -7.094 -1.096 1 96.56 98 SER B N 1
ATOM 3672 C CA . SER B 1 98 ? -12.055 -8.43 -1.167 1 96.56 98 SER B CA 1
ATOM 3673 C C . SER B 1 98 ? -13.234 -8.578 -0.214 1 96.56 98 SER B C 1
ATOM 3675 O O . SER B 1 98 ? -13.203 -8.062 0.905 1 96.56 98 SER B O 1
ATOM 3677 N N . ASN B 1 99 ? -14.242 -9.172 -0.697 1 95.5 99 ASN B N 1
ATOM 3678 C CA . ASN B 1 99 ? -15.438 -9.508 0.069 1 95.5 99 ASN B CA 1
ATOM 3679 C C . ASN B 1 99 ? -16.172 -10.695 -0.541 1 95.5 99 ASN B C 1
ATOM 3681 O O . ASN B 1 99 ? -16.734 -10.586 -1.636 1 95.5 99 ASN B O 1
ATOM 3685 N N . VAL B 1 100 ? -16.281 -11.789 0.127 1 91.12 100 VAL B N 1
ATOM 3686 C CA . VAL B 1 100 ? -16.906 -13.008 -0.38 1 91.12 100 VAL B CA 1
ATOM 3687 C C . VAL B 1 100 ? -18.359 -12.734 -0.705 1 91.12 100 VAL B C 1
ATOM 3689 O O . VAL B 1 100 ? -18.922 -13.312 -1.646 1 91.12 100 VAL B O 1
ATOM 3692 N N . GLU B 1 101 ? -19.016 -11.797 -0.039 1 93.12 101 GLU B N 1
ATOM 3693 C CA . GLU B 1 101 ? -20.438 -11.484 -0.214 1 93.12 101 GLU B CA 1
ATOM 3694 C C . GLU B 1 101 ? -20.672 -10.781 -1.542 1 93.12 101 GLU B C 1
ATOM 3696 O O . GLU B 1 101 ? -21.828 -10.656 -1.982 1 93.12 101 GLU B O 1
ATOM 3701 N N . ASN B 1 102 ? -19.594 -10.406 -2.176 1 94.81 102 ASN B N 1
ATOM 3702 C CA . ASN B 1 102 ? -19.75 -9.805 -3.496 1 94.81 102 ASN B CA 1
ATOM 3703 C C . ASN B 1 102 ? -20.469 -10.742 -4.461 1 94.81 102 ASN B C 1
ATOM 3705 O O . ASN B 1 102 ? -21.188 -10.281 -5.355 1 94.81 102 ASN B O 1
ATOM 3709 N N . LYS B 1 103 ? -20.281 -12.039 -4.297 1 89 103 LYS B N 1
ATOM 3710 C CA . LYS B 1 103 ? -20.891 -13.031 -5.176 1 89 103 LYS B CA 1
ATOM 3711 C C . LYS B 1 103 ? -22.406 -12.891 -5.195 1 89 103 LYS B C 1
ATOM 3713 O O . LYS B 1 103 ? -23.047 -13.133 -6.223 1 89 103 LYS B O 1
ATOM 3718 N N . ASP B 1 104 ? -22.953 -12.508 -4.039 1 91.88 104 ASP B N 1
ATOM 3719 C CA . ASP B 1 104 ? -24.391 -12.328 -3.916 1 91.88 104 ASP B CA 1
ATOM 3720 C C . ASP B 1 104 ? -24.875 -11.148 -4.75 1 91.88 104 ASP B C 1
ATOM 3722 O O . ASP B 1 104 ? -26.078 -11.008 -5.004 1 91.88 104 ASP B O 1
ATOM 3726 N N . LYS B 1 105 ? -23.922 -10.352 -5.215 1 92.12 105 LYS B N 1
ATOM 3727 C CA . LYS B 1 105 ? -24.25 -9.164 -6.012 1 92.12 105 LYS B CA 1
ATOM 3728 C C . LYS B 1 105 ? -23.844 -9.359 -7.469 1 92.12 105 LYS B C 1
ATOM 3730 O O . LYS B 1 105 ? -23.828 -8.398 -8.242 1 92.12 105 LYS B O 1
ATOM 3735 N N . GLY B 1 106 ? -23.359 -10.562 -7.777 1 92.25 106 GLY B N 1
ATOM 3736 C CA . GLY B 1 106 ? -22.906 -10.828 -9.133 1 92.25 106 GLY B CA 1
ATOM 3737 C C . GLY B 1 106 ? -21.516 -10.273 -9.414 1 92.25 106 GLY B C 1
ATOM 3738 O O . GLY B 1 106 ? -21.141 -10.102 -10.57 1 92.25 106 GLY B O 1
ATOM 3739 N N . LEU B 1 107 ? -20.828 -9.875 -8.422 1 95.5 107 LEU B N 1
ATOM 3740 C CA . LEU B 1 107 ? -19.469 -9.328 -8.523 1 95.5 107 LEU B CA 1
ATOM 3741 C C . LEU B 1 107 ? -18.438 -10.367 -8.117 1 95.5 107 LEU B C 1
ATOM 3743 O O . LEU B 1 107 ? -18.75 -11.312 -7.391 1 95.5 107 LEU B O 1
ATOM 3747 N N . PRO B 1 108 ? -17.266 -10.273 -8.656 1 93.88 108 PRO B N 1
ATOM 3748 C CA . PRO B 1 108 ? -16.203 -11.148 -8.156 1 93.88 108 PRO B CA 1
ATOM 3749 C C . PRO B 1 108 ? -15.875 -10.883 -6.688 1 93.88 108 PRO B C 1
ATOM 3751 O O . PRO B 1 108 ? -16.078 -9.773 -6.191 1 93.88 108 PRO B O 1
ATOM 3754 N N . ARG B 1 109 ? -15.391 -11.875 -6.031 1 92.19 109 ARG B N 1
ATOM 3755 C CA . ARG B 1 109 ? -15.023 -11.758 -4.625 1 92.19 109 ARG B CA 1
ATOM 3756 C C . ARG B 1 109 ? -14.141 -10.531 -4.398 1 92.19 109 ARG B C 1
ATOM 3758 O O . ARG B 1 109 ? -14.297 -9.828 -3.398 1 92.19 109 ARG B O 1
ATOM 3765 N N . SER B 1 110 ? -13.164 -10.367 -5.312 1 95.88 110 SER B N 1
ATOM 3766 C CA . SER B 1 110 ? -12.258 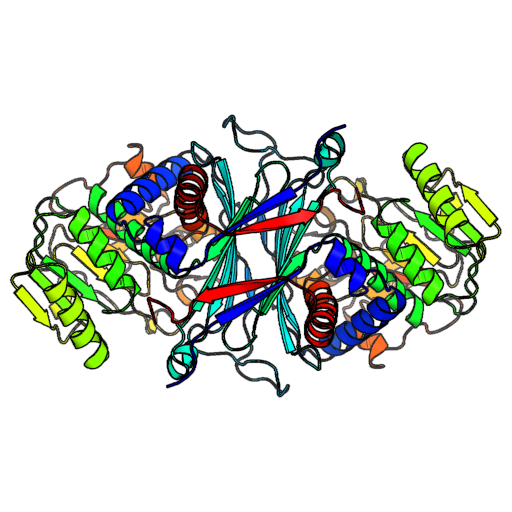-9.219 -5.223 1 95.88 110 SER B CA 1
ATOM 3767 C C . SER B 1 110 ? -12.344 -8.352 -6.473 1 95.88 110 SER B C 1
ATOM 3769 O O . SER B 1 110 ? -12.57 -8.859 -7.574 1 95.88 110 SER B O 1
ATOM 3771 N N . ILE B 1 111 ? -12.242 -7.141 -6.32 1 98.25 111 ILE B N 1
ATOM 3772 C CA . ILE B 1 111 ? -12.156 -6.211 -7.441 1 98.25 111 ILE B CA 1
ATOM 3773 C C . ILE B 1 111 ? -10.805 -5.508 -7.43 1 98.25 111 IL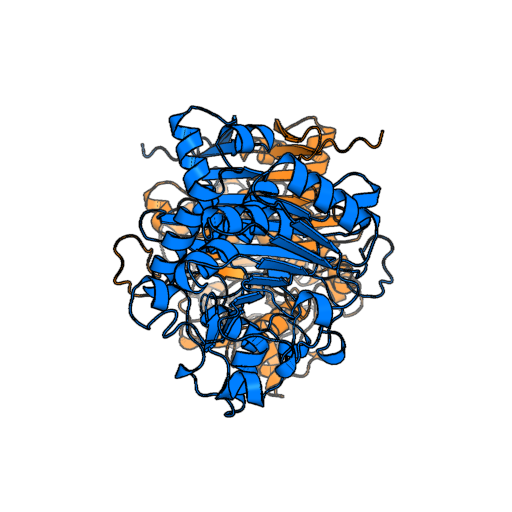E B C 1
ATOM 3775 O O . ILE B 1 111 ? -10.438 -4.855 -6.449 1 98.25 111 ILE B O 1
ATOM 3779 N N . LEU B 1 112 ? -10.07 -5.688 -8.508 1 98.5 112 LEU B N 1
ATOM 3780 C CA . LEU B 1 112 ? -8.656 -5.348 -8.523 1 98.5 112 LEU B CA 1
ATOM 3781 C C . LEU B 1 112 ? -8.352 -4.32 -9.609 1 98.5 112 LEU B C 1
ATOM 3783 O O . LEU B 1 112 ? -8.883 -4.41 -10.719 1 98.5 112 LEU B O 1
ATOM 3787 N N . MET B 1 113 ? -7.465 -3.375 -9.281 1 98.94 113 MET B N 1
ATOM 3788 C CA . MET B 1 113 ? -6.824 -2.461 -10.227 1 98.94 113 MET B CA 1
ATOM 3789 C C . MET B 1 113 ? -5.309 -2.539 -10.117 1 98.94 113 MET B C 1
ATOM 3791 O O . MET B 1 113 ? -4.773 -2.857 -9.055 1 98.94 113 MET B O 1
ATOM 3795 N N . LEU B 1 114 ? -4.617 -2.295 -11.211 1 98.94 114 LEU B N 1
ATOM 3796 C CA . LEU B 1 114 ? -3.166 -2.145 -11.227 1 98.94 114 LEU B CA 1
ATOM 3797 C C . LEU B 1 114 ? -2.766 -0.802 -11.82 1 98.94 114 LEU B C 1
ATOM 3799 O O . LEU B 1 114 ? -3.24 -0.431 -12.898 1 98.94 114 LEU B O 1
ATOM 3803 N N . MET B 1 115 ? -1.948 -0.083 -11.141 1 98.94 115 MET B N 1
ATOM 3804 C CA . MET B 1 115 ? -1.305 1.112 -11.68 1 98.94 115 MET B CA 1
ATOM 3805 C C . MET B 1 115 ? 0.168 0.849 -11.984 1 98.94 115 MET B C 1
ATOM 3807 O O . MET B 1 115 ? 0.903 0.364 -11.117 1 98.94 115 MET B O 1
ATOM 3811 N N . LEU B 1 116 ? 0.569 1.104 -13.219 1 98.94 116 LEU B N 1
ATOM 3812 C CA . LEU B 1 116 ? 1.98 1.1 -13.586 1 98.94 116 LEU B CA 1
ATOM 3813 C C . LEU B 1 116 ? 2.543 2.518 -13.602 1 98.94 116 LEU B C 1
ATOM 3815 O O . LEU B 1 116 ? 1.854 3.461 -13.992 1 98.94 116 LEU B O 1
ATOM 3819 N N . ASN B 1 117 ? 3.803 2.646 -13.234 1 98.94 117 ASN B N 1
ATOM 3820 C CA . ASN B 1 117 ? 4.43 3.959 -13.125 1 98.94 117 ASN B CA 1
ATOM 3821 C C . ASN B 1 117 ? 5.836 3.959 -13.719 1 98.94 117 ASN B C 1
ATOM 3823 O O . ASN B 1 117 ? 6.523 2.938 -13.695 1 98.94 117 ASN B O 1
ATOM 3827 N N . ASP B 1 118 ? 6.188 5.152 -14.211 1 98.69 118 ASP B N 1
ATOM 3828 C CA . ASP B 1 118 ? 7.602 5.379 -14.492 1 98.69 118 ASP B CA 1
ATOM 3829 C C . ASP B 1 118 ? 8.445 5.238 -13.234 1 98.69 118 ASP B C 1
ATOM 3831 O O . ASP B 1 118 ? 8.203 5.93 -12.234 1 98.69 118 ASP B O 1
ATOM 3835 N N . LYS B 1 119 ? 9.477 4.375 -13.289 1 98.12 119 LYS B N 1
ATOM 3836 C CA . LYS B 1 119 ? 10.25 4.039 -12.094 1 98.12 119 LYS B CA 1
ATOM 3837 C C . LYS B 1 119 ? 11.078 5.23 -11.625 1 98.12 119 LYS B C 1
ATOM 3839 O O . LYS B 1 119 ? 11.5 5.281 -10.469 1 98.12 119 LYS B O 1
ATOM 3844 N N . GLU B 1 120 ? 11.32 6.145 -12.477 1 96.81 120 GLU B N 1
ATOM 3845 C CA . GLU B 1 120 ? 12.18 7.277 -12.133 1 96.81 120 GLU B CA 1
ATOM 3846 C C . GLU B 1 120 ? 11.359 8.445 -11.586 1 96.81 120 GLU B C 1
ATOM 3848 O O . GLU B 1 120 ? 11.6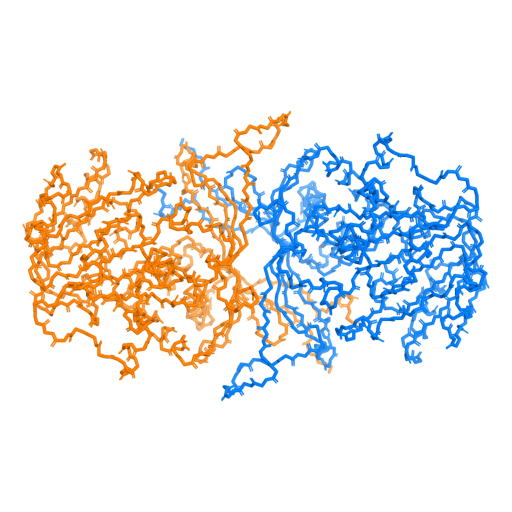48 8.961 -10.508 1 96.81 120 GLU B O 1
ATOM 3853 N N . THR B 1 121 ? 10.281 8.797 -12.273 1 97.25 121 THR B N 1
ATOM 3854 C CA . THR B 1 121 ? 9.562 10.016 -11.93 1 97.25 121 THR B CA 1
ATOM 3855 C C . THR B 1 121 ? 8.383 9.711 -11.016 1 97.25 121 THR B C 1
ATOM 3857 O O . THR B 1 121 ? 7.895 10.602 -10.305 1 97.25 121 THR B O 1
ATOM 3860 N N . GLY B 1 122 ? 7.891 8.461 -11.102 1 98.31 122 GLY B N 1
ATOM 3861 C CA . GLY B 1 122 ? 6.668 8.125 -10.391 1 98.31 122 GLY B CA 1
ATOM 3862 C C . GLY B 1 122 ? 5.41 8.438 -11.18 1 98.31 122 GLY B C 1
ATOM 3863 O O . GLY B 1 122 ? 4.301 8.148 -10.727 1 98.31 122 GLY B O 1
ATOM 3864 N N . ALA B 1 123 ? 5.523 8.992 -12.375 1 98.69 123 ALA B N 1
ATOM 3865 C CA . ALA B 1 123 ? 4.355 9.344 -13.18 1 98.69 123 ALA B CA 1
ATOM 3866 C C . ALA B 1 123 ? 3.584 8.094 -13.594 1 98.69 123 ALA B C 1
ATOM 3868 O O . ALA B 1 123 ? 4.18 7.07 -13.93 1 98.69 123 ALA B O 1
ATOM 3869 N N . PRO B 1 124 ? 2.26 8.156 -13.539 1 98.88 124 PRO B N 1
ATOM 3870 C CA . PRO B 1 124 ? 1.5 7 -14.016 1 98.88 124 PRO B CA 1
ATOM 3871 C C . PRO B 1 124 ? 1.689 6.746 -15.508 1 98.88 124 PRO B C 1
ATOM 3873 O O . PRO B 1 124 ? 1.773 7.691 -16.297 1 98.88 124 PRO B O 1
ATOM 3876 N N . ARG B 1 125 ? 1.843 5.492 -15.836 1 98.88 125 ARG B N 1
ATOM 3877 C CA . ARG B 1 125 ? 1.901 5.066 -17.234 1 98.88 125 ARG B CA 1
ATOM 3878 C C . ARG B 1 125 ? 0.579 4.449 -17.672 1 98.88 125 ARG B C 1
ATOM 3880 O O . ARG B 1 125 ? 0.14 4.648 -18.812 1 98.88 125 ARG B O 1
ATOM 3887 N N . SER B 1 126 ? -0.032 3.701 -16.719 1 98.94 126 SER B N 1
ATOM 3888 C CA . SER B 1 126 ? -1.273 3.016 -17.062 1 98.94 126 SER B CA 1
ATOM 3889 C C . SER B 1 126 ? -2.045 2.607 -15.812 1 98.94 126 SER B C 1
ATOM 3891 O O . SER B 1 126 ? -1.449 2.162 -14.828 1 98.94 126 SER B O 1
ATOM 3893 N N . LEU B 1 127 ? -3.322 2.836 -15.82 1 98.94 127 LEU B N 1
ATOM 3894 C CA . LEU B 1 127 ? -4.27 2.166 -14.938 1 98.94 127 LEU B CA 1
ATOM 3895 C C . LEU B 1 127 ? -5.027 1.072 -15.68 1 98.94 127 LEU B C 1
ATOM 3897 O O . LEU B 1 127 ? -5.555 1.305 -16.766 1 98.94 127 LEU B O 1
ATOM 3901 N N . MET B 1 128 ? -5.129 -0.118 -15.086 1 98.94 128 MET B N 1
ATOM 3902 C CA . MET B 1 128 ? -5.758 -1.188 -15.852 1 98.94 128 MET B CA 1
ATOM 3903 C C . MET B 1 128 ? -6.59 -2.09 -14.945 1 98.94 128 MET B C 1
ATOM 3905 O O . MET B 1 128 ? -6.289 -2.234 -13.766 1 98.94 128 MET B O 1
ATOM 3909 N N . SER B 1 129 ? -7.668 -2.656 -15.562 1 98.88 129 SER B N 1
ATOM 3910 C CA . SER B 1 129 ? -8.398 -3.729 -14.898 1 98.88 129 SER B CA 1
ATOM 3911 C C . SER B 1 129 ? -7.48 -4.902 -14.57 1 98.88 129 SER B C 1
ATOM 3913 O O . SER B 1 129 ? -6.715 -5.355 -15.422 1 98.88 129 SER B O 1
ATOM 3915 N N . ALA B 1 130 ? -7.637 -5.406 -13.289 1 98.81 130 ALA B N 1
ATOM 3916 C CA . ALA B 1 130 ? -6.57 -6.34 -12.922 1 98.81 130 ALA B CA 1
ATOM 3917 C C . ALA B 1 130 ? -7.148 -7.664 -12.43 1 98.81 130 ALA B C 1
ATOM 3919 O O . ALA B 1 130 ? -6.406 -8.539 -11.969 1 98.81 130 ALA B O 1
ATOM 3920 N N . ASN B 1 131 ? -8.484 -7.871 -12.484 1 97.94 131 ASN B N 1
ATOM 3921 C CA . ASN B 1 131 ? -9.031 -9.148 -12.039 1 97.94 131 ASN B CA 1
ATOM 3922 C C . ASN B 1 131 ? -8.484 -10.312 -12.852 1 97.94 131 ASN B C 1
ATOM 3924 O O . ASN B 1 131 ? -7.949 -11.266 -12.289 1 97.94 131 ASN B O 1
ATOM 3928 N N . LEU B 1 132 ? -8.594 -10.203 -14.156 1 98.19 132 LEU B N 1
ATOM 3929 C CA . LEU B 1 132 ? -8.07 -11.266 -15.016 1 98.19 132 LEU B CA 1
ATOM 3930 C C . LEU B 1 132 ? -6.547 -11.289 -14.977 1 98.19 132 LEU B C 1
ATOM 3932 O O . LEU B 1 132 ? -5.941 -12.367 -14.961 1 98.19 132 LEU B O 1
ATOM 3936 N N . LEU B 1 133 ? -5.965 -10.133 -14.93 1 98.75 133 LEU B N 1
ATOM 3937 C CA . LEU B 1 133 ? -4.512 -10.047 -14.836 1 98.75 133 LEU B CA 1
ATOM 3938 C C . LEU B 1 133 ? -3.992 -10.828 -13.633 1 98.75 133 LEU B C 1
ATOM 3940 O O . LEU B 1 133 ? -3.1 -11.672 -13.773 1 98.75 133 LEU B O 1
ATOM 3944 N N . SER B 1 134 ? -4.562 -10.586 -12.508 1 98.06 134 SER B N 1
ATOM 3945 C CA . SER B 1 134 ? -4.148 -11.234 -11.273 1 98.06 134 SER B CA 1
ATOM 3946 C C . SER B 1 134 ? -4.426 -12.734 -11.32 1 98.06 134 SER B C 1
ATOM 3948 O O . SER B 1 134 ? -3.602 -13.539 -10.883 1 98.06 134 SER B O 1
ATOM 3950 N N . ALA B 1 135 ? -5.574 -13.078 -11.82 1 96.94 135 ALA B N 1
ATOM 3951 C CA . ALA B 1 135 ? -5.934 -14.492 -11.898 1 96.94 135 ALA B CA 1
ATOM 3952 C C . ALA B 1 135 ? -4.938 -15.266 -12.758 1 96.94 135 ALA B C 1
ATOM 3954 O O . ALA B 1 135 ? -4.469 -16.344 -12.367 1 96.94 135 ALA B O 1
ATOM 3955 N N . TYR B 1 136 ? -4.582 -14.75 -13.875 1 98.38 136 TYR B N 1
ATOM 3956 C CA . TYR B 1 136 ? -3.746 -15.477 -14.828 1 98.38 136 TYR B CA 1
ATOM 3957 C C . TYR B 1 136 ? -2.297 -15.523 -14.352 1 98.38 136 TYR B C 1
ATOM 3959 O O . TYR B 1 136 ? -1.651 -16.578 -14.422 1 98.38 136 TYR B O 1
ATOM 3967 N N . ARG B 1 137 ? -1.801 -14.375 -13.867 1 98.75 137 ARG B N 1
ATOM 3968 C CA . ARG B 1 137 ? -0.425 -14.461 -13.391 1 98.75 137 ARG B CA 1
ATOM 3969 C C . ARG B 1 137 ? -0.323 -15.391 -12.18 1 98.75 137 ARG B C 1
ATOM 3971 O O . ARG B 1 137 ? 0.684 -16.078 -12.008 1 98.75 137 ARG B O 1
ATOM 3978 N N . THR B 1 138 ? -1.369 -15.461 -11.312 1 97.81 138 THR B N 1
ATOM 3979 C CA . THR B 1 138 ? -1.401 -16.375 -10.188 1 97.81 138 THR B CA 1
ATOM 3980 C C . THR B 1 138 ? -1.386 -17.828 -10.664 1 97.81 138 THR B C 1
ATOM 3982 O O . THR B 1 138 ? -0.655 -18.656 -10.125 1 97.81 138 THR B O 1
ATOM 3985 N N . GLY B 1 139 ? -2.121 -18.109 -11.656 1 97.81 139 GLY B N 1
ATOM 3986 C CA . GLY B 1 139 ? -2.164 -19.453 -12.219 1 97.81 139 GLY B CA 1
ATOM 3987 C C . GLY B 1 139 ? -0.899 -19.812 -12.969 1 97.81 139 GLY B C 1
ATOM 3988 O O . GLY B 1 139 ? -0.532 -21 -13.039 1 97.81 139 GLY B O 1
ATOM 3989 N N . ALA B 1 140 ? -0.238 -18.828 -13.508 1 98.81 140 ALA B N 1
ATOM 3990 C CA . ALA B 1 140 ? 0.969 -19.062 -14.297 1 98.81 140 ALA B CA 1
ATOM 3991 C C . ALA B 1 140 ? 2.119 -19.531 -13.414 1 98.81 140 ALA B C 1
ATOM 3993 O O . ALA B 1 140 ? 2.986 -20.281 -13.867 1 98.81 140 ALA B O 1
ATOM 3994 N N . VAL B 1 141 ? 2.139 -19.156 -12.172 1 98.81 141 VAL B N 1
ATOM 3995 C CA . VAL B 1 141 ? 3.244 -19.484 -11.273 1 98.81 141 VAL B CA 1
ATOM 3996 C C . VAL B 1 141 ? 3.283 -20.984 -11.016 1 98.81 141 VAL B C 1
ATOM 3998 O O . VAL B 1 141 ? 4.344 -21.609 -11.102 1 98.81 141 VAL B O 1
ATOM 4001 N N . PRO B 1 142 ? 2.143 -21.594 -10.711 1 98.56 142 PRO B N 1
ATOM 4002 C CA . PRO B 1 142 ? 2.121 -23.062 -10.672 1 98.56 142 PRO B CA 1
ATOM 4003 C C . PRO B 1 142 ? 2.676 -23.688 -11.953 1 98.56 142 PRO B C 1
ATOM 4005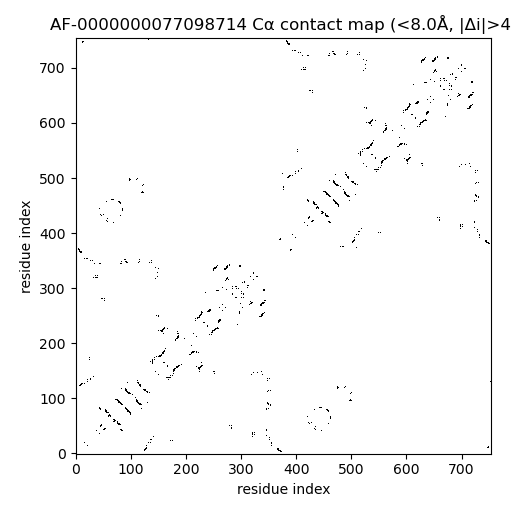 O O . PRO B 1 142 ? 3.369 -24.703 -11.891 1 98.56 142 PRO B O 1
ATOM 4008 N N . GLY B 1 143 ? 2.363 -23.109 -13.086 1 98.56 143 GLY B N 1
ATOM 4009 C CA . GLY B 1 143 ? 2.893 -23.578 -14.359 1 98.56 143 GLY B CA 1
ATOM 4010 C C . GLY B 1 143 ? 4.402 -23.5 -14.438 1 98.56 143 GLY B C 1
ATOM 4011 O O . GLY B 1 143 ? 5.055 -24.438 -14.914 1 98.56 143 GLY B O 1
ATOM 4012 N N . VAL B 1 144 ? 4.977 -22.406 -14 1 98.81 144 VAL B N 1
ATOM 4013 C CA . VAL B 1 144 ? 6.43 -22.281 -13.953 1 98.81 144 VAL B CA 1
ATOM 4014 C C . VAL B 1 144 ? 7.02 -23.391 -13.078 1 98.81 144 VAL B C 1
ATOM 4016 O O . VAL B 1 144 ? 8.008 -24.016 -13.461 1 98.81 144 VAL B O 1
ATOM 4019 N N . GLY B 1 145 ? 6.422 -23.578 -11.891 1 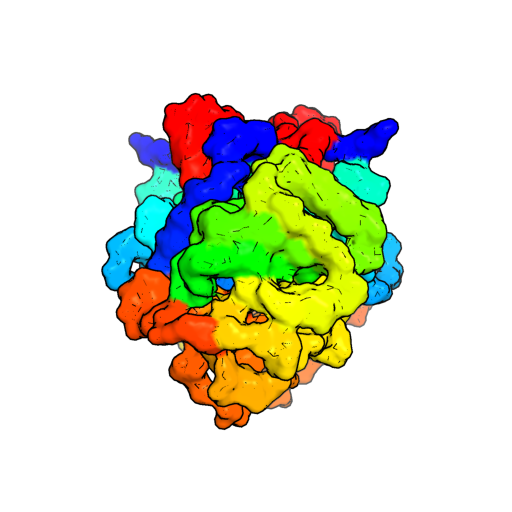98.75 145 GLY B N 1
ATOM 4020 C CA . GLY B 1 145 ? 6.859 -24.656 -11.023 1 98.75 145 GLY B CA 1
ATOM 4021 C C . GLY B 1 145 ? 6.84 -26.016 -11.703 1 98.75 145 GLY B C 1
ATOM 4022 O O . GLY B 1 145 ? 7.828 -26.75 -11.664 1 98.75 145 GLY B O 1
ATOM 4023 N N . ALA B 1 146 ? 5.73 -26.328 -12.359 1 98.69 146 ALA B N 1
ATOM 4024 C CA . ALA B 1 146 ? 5.586 -27.625 -13.023 1 98.69 146 ALA B CA 1
ATOM 4025 C C . ALA B 1 146 ? 6.621 -27.781 -14.133 1 98.69 146 ALA B C 1
ATOM 4027 O O . ALA B 1 146 ? 7.207 -28.859 -14.289 1 98.69 146 ALA B O 1
ATOM 4028 N N . LYS B 1 147 ? 6.84 -26.734 -14.867 1 97.94 147 LYS B N 1
ATOM 4029 C CA . LYS B 1 147 ? 7.801 -26.75 -15.969 1 97.94 147 LYS B CA 1
ATOM 4030 C C . LYS B 1 147 ? 9.18 -27.203 -15.492 1 97.94 147 LYS B C 1
ATOM 4032 O O . LYS B 1 147 ? 9.883 -27.922 -16.203 1 97.94 147 LYS B O 1
ATOM 4037 N N . HIS B 1 148 ? 9.539 -26.844 -14.297 1 98 148 HIS B N 1
ATOM 4038 C CA . HIS B 1 148 ? 10.914 -27.047 -13.852 1 98 148 HIS B CA 1
ATOM 4039 C C . HIS B 1 148 ? 11 -28.188 -12.844 1 98 148 HIS B C 1
ATOM 4041 O O . HIS B 1 148 ? 12.086 -28.703 -12.594 1 98 148 HIS B O 1
ATOM 4047 N N . LEU B 1 149 ? 9.82 -28.562 -12.242 1 98.56 149 LEU B N 1
ATOM 4048 C CA . LEU B 1 149 ? 9.93 -29.422 -11.07 1 98.56 149 LEU B CA 1
ATOM 4049 C C . LEU B 1 149 ? 9.102 -30.688 -11.258 1 98.56 149 LEU B C 1
ATOM 4051 O O . LEU B 1 149 ? 9.336 -31.688 -10.57 1 98.56 149 LEU B O 1
ATOM 4055 N N . ALA B 1 150 ? 8.094 -30.672 -12.07 1 98.5 150 ALA B N 1
ATOM 4056 C CA . ALA B 1 150 ? 7.277 -31.859 -12.289 1 98.5 150 ALA B CA 1
ATOM 4057 C C . ALA B 1 150 ? 7.98 -32.844 -13.219 1 98.5 150 ALA B C 1
ATOM 4059 O O . ALA B 1 150 ? 8.867 -32.438 -13.992 1 98.5 150 ALA B O 1
ATOM 4060 N N . ARG B 1 151 ? 7.598 -34.094 -13.117 1 97.81 151 ARG B N 1
ATOM 4061 C CA . ARG B 1 151 ? 8.07 -35.062 -14.109 1 97.81 151 ARG B CA 1
ATOM 4062 C C . ARG B 1 151 ? 7.531 -34.719 -15.492 1 97.81 151 ARG B C 1
ATOM 4064 O O . ARG B 1 151 ? 6.371 -34.344 -15.641 1 97.81 151 ARG B O 1
ATOM 4071 N N . ARG B 1 152 ? 8.289 -34.969 -16.453 1 92.62 152 ARG B N 1
ATOM 4072 C CA . ARG B 1 152 ? 7.91 -34.625 -17.828 1 92.62 152 ARG B CA 1
ATOM 4073 C C . ARG B 1 152 ? 6.805 -35.531 -18.328 1 92.62 152 ARG B C 1
ATOM 4075 O O . ARG B 1 152 ? 6.031 -35.156 -19.219 1 92.62 152 ARG B O 1
ATOM 4082 N N . ASP B 1 153 ? 6.789 -36.656 -17.734 1 97.12 153 ASP B N 1
ATOM 4083 C CA . ASP B 1 153 ? 5.82 -37.625 -18.203 1 97.12 153 ASP B CA 1
ATOM 4084 C C . ASP B 1 153 ? 4.613 -37.719 -17.266 1 97.12 153 ASP B C 1
ATOM 4086 O O . ASP B 1 153 ? 3.906 -38.719 -17.25 1 97.12 153 ASP B O 1
ATOM 4090 N N . SER B 1 154 ? 4.402 -36.719 -16.453 1 98.38 154 SER B N 1
ATOM 4091 C CA . SER B 1 154 ? 3.24 -36.656 -15.578 1 98.38 154 SER B CA 1
ATOM 4092 C C . SER B 1 154 ? 1.945 -36.844 -16.359 1 98.38 154 SER B C 1
ATOM 4094 O O . SER B 1 154 ? 1.75 -36.25 -17.406 1 98.38 154 SER B O 1
ATOM 4096 N N . LYS B 1 155 ? 1.02 -37.656 -15.805 1 98.56 155 LYS B N 1
ATOM 4097 C CA . LYS B 1 155 ? -0.208 -37.969 -16.531 1 98.56 155 LYS B CA 1
ATOM 4098 C C . LYS B 1 155 ? -1.441 -37.625 -15.695 1 98.56 155 LYS B C 1
ATOM 4100 O O . LYS B 1 155 ? -2.502 -37.312 -16.25 1 98.56 155 LYS B O 1
ATOM 4105 N N . VAL B 1 156 ? -1.292 -37.688 -14.422 1 98.81 156 VAL B N 1
ATOM 4106 C CA . VAL B 1 156 ? -2.443 -37.562 -13.531 1 98.81 156 VAL B CA 1
ATOM 4107 C C . VAL B 1 156 ? -2.338 -36.25 -12.734 1 98.81 156 VAL B C 1
ATOM 4109 O O . VAL B 1 156 ? -1.351 -36.031 -12.031 1 98.81 156 VAL B O 1
ATOM 4112 N N . LEU B 1 157 ? -3.355 -35.438 -12.867 1 98.88 157 LEU B N 1
ATOM 4113 C CA . LEU B 1 157 ? -3.434 -34.156 -12.164 1 98.88 157 LEU B CA 1
ATOM 4114 C C . LEU B 1 157 ? -4.504 -34.188 -11.078 1 98.88 157 LEU B C 1
ATOM 4116 O O . LEU B 1 157 ? -5.648 -34.562 -11.344 1 98.88 157 LEU B O 1
ATOM 4120 N N . GLY B 1 158 ? -4.133 -33.906 -9.852 1 98.81 158 GLY B N 1
ATOM 4121 C CA . GLY B 1 158 ? -5.082 -33.719 -8.766 1 98.81 158 GLY B CA 1
ATOM 4122 C C . GLY B 1 158 ? -5.387 -32.281 -8.469 1 98.81 158 GLY B C 1
ATOM 4123 O O . GLY B 1 158 ? -4.477 -31.469 -8.266 1 98.81 158 GLY B O 1
ATOM 4124 N N . ILE B 1 159 ? -6.656 -31.938 -8.453 1 98.75 159 ILE B N 1
ATOM 4125 C CA . ILE B 1 159 ? -7.133 -30.594 -8.156 1 98.75 159 ILE B CA 1
ATOM 4126 C C . ILE B 1 159 ? -7.902 -30.594 -6.836 1 98.75 159 ILE B C 1
ATOM 4128 O O . ILE B 1 159 ? -9.023 -31.109 -6.766 1 98.75 159 ILE B O 1
ATOM 4132 N N . TYR B 1 160 ? -7.27 -30.062 -5.844 1 98.31 160 TYR B N 1
ATOM 4133 C CA . TYR B 1 160 ? -7.941 -29.844 -4.566 1 98.31 160 TYR B CA 1
ATOM 4134 C C . TYR B 1 160 ? -8.438 -28.406 -4.449 1 98.31 160 TYR B C 1
ATOM 4136 O O . TYR B 1 160 ? -7.645 -27.484 -4.254 1 98.31 160 TYR B O 1
ATOM 4144 N N . GLY B 1 161 ? -9.734 -28.141 -4.547 1 96.06 161 GLY B N 1
ATOM 4145 C CA . GLY B 1 161 ? -10.32 -26.812 -4.602 1 96.06 161 GLY B CA 1
ATOM 4146 C C . GLY B 1 161 ? -10.547 -26.312 -6.016 1 96.06 161 GLY B C 1
ATOM 4147 O O . GLY B 1 161 ? -9.766 -25.516 -6.531 1 96.06 161 GLY B O 1
ATOM 4148 N N . PRO B 1 162 ? -11.641 -26.797 -6.613 1 95.56 162 PRO B N 1
ATOM 4149 C CA . PRO B 1 162 ? -11.914 -26.469 -8.016 1 95.56 162 PRO B CA 1
ATOM 4150 C C . PRO B 1 162 ? -12.523 -25.078 -8.195 1 95.56 162 PRO B C 1
ATOM 4152 O O . PRO B 1 162 ? -13.602 -24.953 -8.773 1 95.56 162 PRO B O 1
ATOM 4155 N N . GLY B 1 163 ? -11.758 -23.984 -7.789 1 89.5 163 GLY B N 1
ATOM 4156 C CA . GLY B 1 163 ? -12.148 -22.594 -7.945 1 89.5 163 GLY B CA 1
ATOM 4157 C C . GLY B 1 163 ? -11.375 -21.875 -9.031 1 89.5 163 GLY B C 1
ATOM 4158 O O . GLY B 1 163 ? -10.766 -22.516 -9.898 1 89.5 163 GLY B O 1
ATOM 4159 N N . VAL B 1 164 ? -11.445 -20.562 -8.961 1 87.19 164 VAL B N 1
ATOM 4160 C CA . VAL B 1 164 ? -10.844 -19.703 -9.984 1 87.19 164 VAL B CA 1
ATOM 4161 C C . VAL B 1 164 ? -9.336 -19.938 -10.039 1 87.19 164 VAL B C 1
ATOM 4163 O O . VAL B 1 164 ? -8.758 -20.031 -11.125 1 87.19 164 VAL B O 1
ATOM 4166 N N . MET B 1 165 ? -8.727 -20.078 -8.898 1 92.94 165 MET B N 1
ATOM 4167 C CA . MET B 1 165 ? -7.281 -20.25 -8.852 1 92.94 165 MET B CA 1
ATOM 4168 C C . MET B 1 165 ? -6.859 -21.516 -9.578 1 92.94 165 MET B C 1
ATOM 4170 O O . MET B 1 165 ? -5.902 -21.516 -10.352 1 92.94 165 MET B O 1
ATOM 4174 N N . ASN B 1 166 ? -7.582 -22.562 -9.367 1 96.56 166 ASN B N 1
ATOM 4175 C CA . ASN B 1 166 ? -7.184 -23.828 -9.992 1 96.56 166 ASN B CA 1
ATOM 4176 C C . ASN B 1 166 ? -7.684 -23.922 -11.43 1 96.56 166 ASN B C 1
ATOM 4178 O O . ASN B 1 166 ? -7.215 -24.766 -12.195 1 96.56 166 ASN B O 1
ATOM 4182 N N . LYS B 1 167 ? -8.625 -23.062 -11.828 1 95.75 167 LYS B N 1
ATOM 4183 C CA . LYS B 1 167 ? -8.945 -22.984 -13.25 1 95.75 167 LYS B CA 1
ATOM 4184 C C . LYS B 1 167 ? -7.766 -22.438 -14.047 1 95.75 167 LYS B C 1
ATOM 4186 O O . LYS B 1 167 ? -7.367 -23.031 -15.062 1 95.75 167 LYS B O 1
ATOM 4191 N N . THR B 1 168 ? -7.207 -21.359 -13.531 1 96.94 168 THR B N 1
ATOM 4192 C CA . THR B 1 168 ? -6.074 -20.781 -14.242 1 96.94 168 THR B CA 1
ATOM 4193 C C . THR B 1 168 ? -4.824 -21.641 -14.07 1 96.94 168 THR B C 1
ATOM 4195 O O . THR B 1 168 ? -4.027 -21.781 -15 1 96.94 168 THR B O 1
ATOM 4198 N N . ALA B 1 169 ? -4.641 -22.25 -12.922 1 98.38 169 ALA B N 1
ATOM 4199 C CA . ALA B 1 169 ? -3.506 -23.156 -12.742 1 98.38 169 ALA B CA 1
ATOM 4200 C C . ALA B 1 169 ? -3.588 -24.344 -13.711 1 98.38 169 ALA B C 1
ATOM 4202 O O . ALA B 1 169 ? -2.572 -24.766 -14.258 1 98.38 169 ALA B O 1
ATOM 4203 N N . LEU B 1 170 ? -4.785 -24.859 -13.891 1 98.44 170 LEU B N 1
ATOM 4204 C CA . LEU B 1 170 ? -5 -25.953 -14.82 1 98.44 170 LEU B CA 1
ATOM 4205 C C . LEU B 1 170 ? -4.516 -25.578 -16.219 1 98.44 170 LEU B C 1
ATOM 4207 O O . LEU B 1 170 ? -3.824 -26.375 -16.875 1 98.44 170 LEU B O 1
ATOM 4211 N N . GLU B 1 171 ? -4.859 -24.406 -16.625 1 98.06 171 GLU B N 1
ATOM 4212 C CA . GLU B 1 171 ? -4.402 -23.938 -17.922 1 98.06 171 GLU B CA 1
ATOM 4213 C C . GLU B 1 171 ? -2.877 -23.953 -18.016 1 98.06 171 GLU B C 1
ATOM 4215 O O . GLU B 1 171 ? -2.307 -24.328 -19.031 1 98.06 171 GLU B O 1
ATOM 4220 N N . ALA B 1 172 ? -2.268 -23.531 -16.969 1 98.62 172 ALA B N 1
ATOM 4221 C CA . ALA B 1 172 ? -0.809 -23.469 -16.938 1 98.62 172 ALA B CA 1
ATOM 4222 C C . ALA B 1 172 ? -0.203 -24.859 -16.922 1 98.62 172 ALA B C 1
ATOM 4224 O O . ALA B 1 172 ? 0.807 -25.109 -17.578 1 98.62 172 ALA B O 1
ATOM 4225 N N . PHE B 1 173 ? -0.802 -25.828 -16.156 1 98.56 173 PHE B N 1
ATOM 4226 C CA . PHE B 1 173 ? -0.306 -27.203 -16.109 1 98.56 173 PHE B CA 1
ATOM 4227 C C . PHE B 1 173 ? -0.407 -27.859 -17.484 1 98.56 173 PHE B C 1
ATOM 4229 O O . PHE B 1 173 ? 0.49 -28.594 -17.891 1 98.56 173 PHE B O 1
ATOM 4236 N N . VAL B 1 174 ? -1.483 -27.562 -18.125 1 97.44 174 VAL B N 1
ATOM 4237 C CA . VAL B 1 174 ? -1.673 -28.109 -19.469 1 97.44 174 VAL B CA 1
ATOM 4238 C C . VAL B 1 174 ? -0.576 -27.594 -20.406 1 97.44 174 VAL B C 1
ATOM 4240 O O . VAL B 1 174 ? -0.072 -28.344 -21.25 1 97.44 174 VAL B O 1
ATOM 4243 N N . CYS B 1 175 ? -0.157 -26.359 -20.219 1 96 175 CYS B N 1
ATOM 4244 C CA . CYS B 1 175 ? 0.886 -25.75 -21.047 1 96 175 CYS B CA 1
ATOM 4245 C C . CYS B 1 175 ? 2.248 -26.359 -20.734 1 96 175 CYS B C 1
ATOM 4247 O O . CYS B 1 175 ? 3.119 -26.422 -21.594 1 96 175 CYS B O 1
ATOM 4249 N N . THR B 1 176 ? 2.43 -26.859 -19.516 1 97.62 176 THR B N 1
ATOM 4250 C CA . THR B 1 176 ? 3.787 -27.156 -19.078 1 97.62 176 THR B CA 1
ATOM 4251 C C . THR B 1 176 ? 3.961 -28.656 -18.859 1 97.62 176 THR B C 1
ATOM 4253 O O . THR B 1 176 ? 5.086 -29.156 -18.781 1 97.62 176 THR B O 1
ATOM 4256 N N . CYS B 1 177 ? 2.865 -29.406 -18.719 1 97.44 177 CYS B N 1
ATOM 4257 C CA . CYS B 1 177 ? 2.842 -30.859 -18.641 1 97.44 177 CYS B CA 1
ATOM 4258 C C . CYS B 1 177 ? 1.968 -31.453 -19.734 1 97.44 177 CYS B C 1
ATOM 4260 O O . CYS B 1 177 ? 0.842 -31.875 -19.484 1 97.44 177 CYS B O 1
ATOM 4262 N N . PRO B 1 178 ? 2.494 -31.641 -20.859 1 95.5 178 PRO B N 1
ATOM 4263 C CA . PRO B 1 178 ? 1.688 -31.953 -22.047 1 95.5 178 PRO B CA 1
ATOM 4264 C C . PRO B 1 178 ? 1.104 -33.375 -22.016 1 95.5 178 PRO B C 1
ATOM 4266 O O . PRO B 1 178 ? 0.184 -33.656 -22.766 1 95.5 178 PRO B O 1
ATOM 4269 N N . CYS B 1 179 ? 1.569 -34.25 -21.125 1 97.81 179 CYS B N 1
ATOM 4270 C CA . CYS B 1 179 ? 1.127 -35.656 -21.141 1 97.81 179 CYS B CA 1
ATOM 4271 C C . CYS B 1 179 ? -0.057 -35.844 -20.203 1 97.81 179 CYS B C 1
ATOM 4273 O O . CYS B 1 179 ? -0.597 -36.969 -20.109 1 97.81 179 CYS B O 1
ATOM 4275 N N . LEU B 1 180 ? -0.507 -34.812 -19.547 1 98.5 180 LEU B N 1
ATOM 4276 C CA . LEU B 1 180 ? -1.644 -34.938 -18.641 1 98.5 180 LEU B CA 1
ATOM 4277 C C . LEU B 1 180 ? -2.883 -35.406 -19.375 1 98.5 180 LEU B C 1
ATOM 4279 O O . LEU B 1 180 ? -3.268 -34.844 -20.391 1 98.5 180 LEU B O 1
ATOM 4283 N N . ASP B 1 181 ? -3.529 -36.438 -18.875 1 98.56 181 ASP B N 1
ATOM 4284 C CA . ASP B 1 181 ? -4.715 -36.969 -19.562 1 98.56 181 ASP B CA 1
ATOM 4285 C C . ASP B 1 181 ? -5.777 -37.406 -18.547 1 98.56 181 ASP B C 1
ATOM 4287 O O . ASP B 1 181 ? -6.891 -37.781 -18.938 1 98.56 181 ASP B O 1
ATOM 4291 N N . THR B 1 182 ? -5.449 -37.469 -17.281 1 98.75 182 THR B N 1
ATOM 4292 C CA . THR B 1 182 ? -6.359 -37.812 -16.203 1 98.75 182 THR B CA 1
ATOM 4293 C C . THR B 1 182 ? -6.402 -36.688 -15.164 1 98.75 182 THR B C 1
ATOM 4295 O O . THR B 1 182 ? -5.371 -36.125 -14.82 1 98.75 182 THR B O 1
ATOM 4298 N N . ILE B 1 183 ? -7.594 -36.312 -14.734 1 98.75 183 ILE B N 1
ATOM 4299 C CA . ILE B 1 183 ? -7.734 -35.25 -13.719 1 98.75 183 ILE B CA 1
ATOM 4300 C C . ILE B 1 183 ? -8.633 -35.75 -12.594 1 98.75 183 ILE B C 1
ATOM 4302 O O . ILE B 1 183 ? -9.688 -36.344 -12.844 1 98.75 183 ILE B O 1
ATOM 4306 N N . LYS B 1 184 ? -8.117 -35.688 -11.375 1 98.75 184 LYS B N 1
ATOM 4307 C CA . LYS B 1 184 ? -8.875 -35.906 -10.156 1 98.75 184 LYS B CA 1
ATOM 4308 C C . LYS B 1 184 ? -9.281 -34.594 -9.492 1 98.75 184 LYS B C 1
ATOM 4310 O O . LYS B 1 184 ? -8.469 -33.688 -9.367 1 98.75 184 LYS B O 1
ATOM 4315 N N . ILE B 1 185 ? -10.586 -34.5 -9.102 1 98.69 185 ILE B N 1
ATOM 4316 C CA . ILE B 1 185 ? -11.094 -33.25 -8.562 1 98.69 185 ILE B CA 1
ATOM 4317 C C . ILE B 1 185 ? -11.727 -33.5 -7.191 1 98.69 185 ILE B C 1
ATOM 4319 O O . ILE B 1 185 ? -12.531 -34.438 -7.027 1 98.69 185 ILE B O 1
ATOM 4323 N N . LYS B 1 186 ? -11.328 -32.812 -6.23 1 98.12 186 LYS B N 1
ATOM 4324 C CA . LYS B 1 186 ? -12.008 -32.75 -4.941 1 98.12 186 LYS B CA 1
ATOM 4325 C C . LYS B 1 186 ? -12.375 -31.312 -4.566 1 98.12 186 LYS B C 1
ATOM 4327 O O . LYS B 1 186 ? -11.531 -30.422 -4.633 1 98.12 186 LYS B O 1
ATOM 4332 N N . GLY B 1 187 ? -13.578 -31.062 -4.27 1 94.25 187 GLY B N 1
ATOM 4333 C CA . GLY B 1 187 ? -14.086 -29.781 -3.834 1 94.25 187 GLY B CA 1
ATOM 4334 C C . GLY B 1 187 ? -15.109 -29.875 -2.721 1 94.25 187 GLY B C 1
ATOM 4335 O O . GLY B 1 187 ? -15.445 -30.984 -2.279 1 94.25 187 GLY B O 1
ATOM 4336 N N . ARG B 1 188 ? -15.602 -28.812 -2.168 1 86.62 188 ARG B N 1
ATOM 4337 C CA . ARG B 1 188 ? -16.531 -28.75 -1.041 1 86.62 188 ARG B CA 1
ATOM 4338 C C . ARG B 1 188 ? -17.969 -28.859 -1.516 1 86.62 188 ARG B C 1
ATOM 4340 O O . ARG B 1 188 ? -18.781 -29.562 -0.906 1 86.62 188 ARG B O 1
ATOM 4347 N N . SER B 1 189 ? -18.25 -28.172 -2.676 1 88.88 189 SER B N 1
ATOM 4348 C CA . SER B 1 189 ? -19.625 -28.156 -3.123 1 88.88 189 SER B CA 1
ATOM 4349 C C . SER B 1 189 ? -19.797 -28.859 -4.465 1 88.88 189 SER B C 1
ATOM 4351 O O . SER B 1 189 ? -18.906 -28.781 -5.316 1 88.88 189 SER B O 1
ATOM 4353 N N . ARG B 1 190 ? -20.969 -29.391 -4.645 1 92.69 190 ARG B N 1
ATOM 4354 C CA . ARG B 1 190 ? -21.297 -30.062 -5.902 1 92.69 190 ARG B CA 1
ATOM 4355 C C . ARG B 1 190 ? -21.297 -29.062 -7.062 1 92.69 190 ARG B C 1
ATOM 4357 O O . ARG B 1 190 ? -20.844 -29.375 -8.156 1 92.69 190 ARG B O 1
ATOM 4364 N N . GLY B 1 191 ? -21.719 -27.938 -6.746 1 91.88 191 GLY B N 1
ATOM 4365 C CA . GLY B 1 191 ? -21.781 -26.906 -7.766 1 91.88 191 GLY B CA 1
ATOM 4366 C C . GLY B 1 191 ? -20.422 -26.516 -8.305 1 91.88 191 GLY B C 1
ATOM 4367 O O . GLY B 1 191 ? -20.234 -26.406 -9.523 1 91.88 191 GLY B O 1
ATOM 4368 N N . SER B 1 192 ? -19.5 -26.328 -7.457 1 90.5 192 SER B N 1
ATOM 4369 C CA . SER B 1 192 ? -18.156 -25.953 -7.879 1 90.5 192 SER B CA 1
ATOM 4370 C C . SER B 1 192 ? -17.484 -27.078 -8.656 1 90.5 192 SER B C 1
ATOM 4372 O O . SER B 1 192 ? -16.766 -26.828 -9.625 1 90.5 192 SER B O 1
ATOM 4374 N N . ILE B 1 193 ? -17.719 -28.312 -8.227 1 96.31 193 ILE B N 1
ATOM 4375 C CA . ILE B 1 193 ? -17.141 -29.469 -8.891 1 96.31 193 ILE B CA 1
ATOM 4376 C C . ILE B 1 193 ? -17.688 -29.578 -10.305 1 96.31 193 ILE B C 1
ATOM 4378 O O . ILE B 1 193 ? -16.938 -29.734 -11.266 1 96.31 193 ILE B O 1
ATOM 4382 N N . GLU B 1 194 ? -18.969 -29.422 -10.422 1 96.81 194 GLU B N 1
ATOM 4383 C CA . GLU B 1 194 ? -19.609 -29.547 -11.727 1 96.81 194 GLU B CA 1
ATOM 4384 C C . GLU B 1 194 ? -19.172 -28.422 -12.664 1 96.81 194 GLU B C 1
ATOM 4386 O O . GLU B 1 194 ? -18.906 -28.656 -13.844 1 96.81 194 GLU B O 1
ATOM 4391 N N . SER B 1 195 ? -19.156 -27.266 -12.117 1 94.12 195 SER B N 1
ATOM 4392 C CA . SER B 1 195 ? -18.703 -26.141 -12.914 1 94.12 195 SER B CA 1
ATOM 4393 C C . SER B 1 195 ? -17.281 -26.344 -13.422 1 94.12 195 SER B C 1
ATOM 4395 O O . SER B 1 195 ? -16.969 -25.984 -14.562 1 94.12 195 SER B O 1
ATOM 4397 N N . PHE B 1 196 ? -16.484 -26.875 -12.594 1 96.38 196 PHE B N 1
ATOM 4398 C CA . PHE B 1 196 ? -15.102 -27.125 -12.961 1 96.38 196 PHE B CA 1
ATOM 4399 C C . PHE B 1 196 ? -15.016 -28.219 -14.016 1 96.38 196 PHE B C 1
ATOM 4401 O O . PHE B 1 196 ? -14.234 -28.125 -14.961 1 96.38 196 PHE B O 1
ATOM 4408 N N . ILE B 1 197 ? -15.781 -29.266 -13.844 1 97.75 197 ILE B N 1
ATOM 4409 C CA . ILE B 1 197 ? -15.812 -30.359 -14.812 1 97.75 197 ILE B CA 1
ATOM 4410 C C . ILE B 1 197 ? -16.234 -29.844 -16.172 1 97.75 197 ILE B C 1
ATOM 4412 O O . ILE B 1 197 ? -15.641 -30.188 -17.203 1 97.75 197 ILE B O 1
ATOM 4416 N N . GLU B 1 198 ? -17.188 -29 -16.188 1 97.06 198 GLU B N 1
ATOM 4417 C CA . GLU B 1 198 ? -17.641 -28.391 -17.438 1 97.06 198 GLU B CA 1
ATOM 4418 C C . GLU B 1 198 ? -16.547 -27.562 -18.078 1 97.06 198 GLU B C 1
ATOM 4420 O O . GLU B 1 198 ? -16.359 -27.609 -19.297 1 97.06 198 GLU B O 1
ATOM 4425 N N . TYR B 1 199 ? -15.891 -26.859 -17.234 1 95.81 199 TYR B N 1
ATOM 4426 C CA . TYR B 1 199 ? -14.758 -26.062 -17.703 1 95.81 199 TYR B CA 1
ATOM 4427 C C . TYR B 1 199 ? -13.703 -26.953 -18.344 1 95.81 199 TYR B C 1
ATOM 4429 O O . TYR B 1 199 ? -13.203 -26.641 -19.438 1 95.81 199 TYR B O 1
ATOM 4437 N N . VAL B 1 200 ? -13.336 -28.078 -17.734 1 97.81 200 VAL B N 1
ATOM 4438 C CA . VAL B 1 200 ? -12.32 -29 -18.219 1 97.81 200 VAL B CA 1
ATOM 4439 C C . VAL B 1 200 ? -12.758 -29.609 -19.547 1 97.81 200 VAL B C 1
ATOM 4441 O O . VAL B 1 200 ? -12 -29.594 -20.531 1 97.81 200 VAL B O 1
ATOM 4444 N N . LYS B 1 201 ? -13.938 -30.094 -19.594 1 97.5 201 LYS B N 1
ATOM 4445 C CA . LYS B 1 201 ? -14.461 -30.75 -20.781 1 97.5 201 LYS B CA 1
ATOM 4446 C C . LYS B 1 201 ? -14.516 -29.797 -21.969 1 97.5 201 LYS B C 1
ATOM 4448 O O . LYS B 1 201 ? -14.281 -30.203 -23.109 1 97.5 201 LYS B O 1
ATOM 4453 N N . GLY B 1 202 ? -14.812 -28.625 -21.688 1 96.88 202 GLY B N 1
ATOM 4454 C CA . GLY B 1 202 ? -14.969 -27.641 -22.734 1 96.88 202 GLY B CA 1
ATOM 4455 C C . GLY B 1 202 ? -13.641 -27.156 -23.297 1 96.88 202 GLY B C 1
ATOM 4456 O O . GLY B 1 202 ? -13.531 -26.875 -24.484 1 96.88 202 GLY B O 1
ATOM 4457 N N . LYS B 1 203 ? -12.648 -27.125 -22.5 1 96.25 203 LYS B N 1
ATOM 4458 C CA . LYS B 1 203 ? -11.438 -26.406 -22.906 1 96.25 203 LYS B CA 1
ATOM 4459 C C . LYS B 1 203 ? -10.273 -27.375 -23.125 1 96.25 203 LYS B C 1
ATOM 4461 O O . LYS B 1 203 ? -9.336 -27.078 -23.859 1 96.25 203 LYS B O 1
ATOM 4466 N N . PHE B 1 204 ? -10.383 -28.531 -22.453 1 97.62 204 PHE B N 1
ATOM 4467 C CA . PHE B 1 204 ? -9.211 -29.406 -22.469 1 97.62 204 PHE B CA 1
ATOM 4468 C C . PHE B 1 204 ? -9.586 -30.828 -22.828 1 97.62 204 PHE B C 1
ATOM 4470 O O . PHE B 1 204 ? -9.562 -31.719 -21.969 1 97.62 204 PHE B O 1
ATOM 4477 N N . PRO B 1 205 ? -9.703 -31.109 -24.078 1 96.19 205 PRO B N 1
ATOM 4478 C CA . PRO B 1 205 ? -10.117 -32.438 -24.531 1 96.19 205 PRO B CA 1
ATOM 4479 C C . PRO B 1 205 ? -9.078 -33.531 -24.219 1 96.19 205 PRO B C 1
ATOM 4481 O O . PRO B 1 205 ? -9.383 -34.719 -24.297 1 96.19 205 PRO B O 1
ATOM 4484 N N . GLN B 1 206 ? -7.934 -33.156 -23.859 1 96.88 206 GLN B N 1
ATOM 4485 C CA . GLN B 1 206 ? -6.883 -34.094 -23.578 1 96.88 206 GLN B CA 1
ATOM 4486 C C . GLN B 1 206 ? -7.199 -34.906 -22.312 1 96.88 206 GLN B C 1
ATOM 4488 O O . GLN B 1 206 ? -6.656 -36 -22.094 1 96.88 206 GLN B O 1
ATOM 4493 N N . PHE B 1 207 ? -8.016 -34.281 -21.469 1 98.12 207 PHE B N 1
ATOM 4494 C CA . PHE B 1 207 ? -8.383 -35.031 -20.266 1 98.12 207 PHE B CA 1
ATOM 4495 C C . PHE B 1 207 ? -9.461 -36.062 -20.562 1 98.12 207 PHE B C 1
ATOM 4497 O O . PHE B 1 207 ? -10.656 -35.781 -20.469 1 98.12 207 PHE B O 1
ATOM 4504 N N . GLN B 1 208 ? -9.023 -37.25 -20.734 1 97.12 208 GLN B N 1
ATOM 4505 C CA . GLN B 1 208 ? -9.891 -38.375 -21.109 1 97.12 208 GLN B CA 1
ATOM 4506 C C . GLN B 1 208 ? -10.594 -38.969 -19.891 1 97.12 208 GLN B C 1
ATOM 4508 O O . GLN B 1 208 ? -11.664 -39.562 -20 1 97.12 208 GLN B O 1
ATOM 4513 N N . THR B 1 209 ? -9.953 -38.812 -18.797 1 98.38 209 THR B N 1
ATOM 4514 C CA . THR B 1 209 ? -10.5 -39.344 -17.547 1 98.38 209 THR B CA 1
ATOM 4515 C C . THR B 1 209 ? -10.656 -38.219 -16.516 1 98.38 209 THR B C 1
ATOM 4517 O O . THR B 1 209 ? -9.695 -37.5 -16.219 1 98.38 209 THR B O 1
ATOM 4520 N N . ILE B 1 210 ? -11.875 -38.062 -16.062 1 98.5 210 ILE B N 1
ATOM 4521 C CA . ILE B 1 210 ? -12.188 -37.125 -14.984 1 98.5 210 ILE B CA 1
ATOM 4522 C C . ILE B 1 210 ? -12.789 -37.875 -13.805 1 98.5 210 ILE B C 1
ATOM 4524 O O . ILE B 1 210 ? -13.812 -38.531 -13.945 1 98.5 210 ILE B O 1
ATOM 4528 N N . GLU B 1 211 ? -12.133 -37.781 -12.719 1 98.25 211 GLU B N 1
ATOM 4529 C CA . GLU B 1 211 ? -12.578 -38.469 -11.508 1 98.25 211 GLU B CA 1
ATOM 4530 C C . GLU B 1 211 ? -12.867 -37.469 -10.391 1 98.25 211 GLU B C 1
ATOM 4532 O O . GLU B 1 211 ? -12.141 -36.5 -10.219 1 98.25 211 GLU B O 1
ATOM 4537 N N . VAL B 1 212 ? -13.945 -37.688 -9.703 1 98.38 212 VAL B N 1
ATOM 4538 C CA . VAL B 1 212 ? -14.25 -36.906 -8.516 1 98.38 212 VAL B CA 1
ATOM 4539 C C . VAL B 1 212 ? -13.859 -37.688 -7.266 1 98.38 212 VAL B C 1
ATOM 4541 O O . VAL B 1 212 ? -14.367 -38.812 -7.035 1 98.38 212 VAL B O 1
ATOM 4544 N N . ALA B 1 213 ? -12.914 -37.156 -6.539 1 98.19 213 ALA B N 1
ATOM 4545 C CA . ALA B 1 213 ? -12.461 -37.812 -5.312 1 98.19 213 ALA B CA 1
ATOM 4546 C C . ALA B 1 213 ? -13.305 -37.375 -4.113 1 98.19 213 ALA B C 1
ATOM 4548 O O . ALA B 1 213 ? -13.688 -36.219 -4.004 1 98.19 213 ALA B O 1
ATOM 4549 N N . ASP B 1 214 ? -13.555 -38.281 -3.199 1 97 214 ASP B N 1
ATOM 4550 C CA . ASP B 1 214 ? -14.312 -38 -1.988 1 97 214 ASP B CA 1
ATOM 4551 C C . ASP B 1 214 ? -13.406 -37.469 -0.879 1 97 214 ASP B C 1
ATOM 4553 O O . ASP B 1 214 ? -13.836 -36.688 -0.026 1 97 214 ASP B O 1
ATOM 4557 N N . THR B 1 215 ? -12.18 -37.969 -0.883 1 97.94 215 THR B N 1
ATOM 4558 C CA . THR B 1 215 ? -11.25 -37.594 0.173 1 97.94 215 THR B CA 1
ATOM 4559 C C . THR B 1 215 ? -9.953 -37.031 -0.418 1 97.94 215 THR B C 1
ATOM 4561 O O . THR B 1 215 ? -9.672 -37.25 -1.6 1 97.94 215 THR B O 1
ATOM 4564 N N . LEU B 1 216 ? -9.266 -36.312 0.438 1 98.38 216 LEU B N 1
ATOM 4565 C CA . LEU B 1 216 ? -7.957 -35.812 0.039 1 98.38 216 LEU B CA 1
ATOM 4566 C C . LEU B 1 216 ? -7.008 -36.969 -0.273 1 98.38 216 LEU B C 1
ATOM 4568 O O . LEU B 1 216 ? -6.207 -36.906 -1.208 1 98.38 216 LEU B O 1
ATOM 4572 N N . GLU B 1 217 ? -7.098 -38.094 0.476 1 98.75 217 GLU B N 1
ATOM 4573 C CA . GLU B 1 217 ? -6.273 -39.281 0.229 1 98.75 217 GLU B CA 1
ATOM 4574 C C . GLU B 1 217 ? -6.508 -39.844 -1.173 1 98.75 217 GLU B C 1
ATOM 4576 O O . GLU B 1 217 ? -5.555 -40.125 -1.9 1 98.75 217 GLU B O 1
ATOM 4581 N N . GLU B 1 218 ? -7.754 -39.938 -1.509 1 98.69 218 GLU B N 1
ATOM 4582 C CA . GLU B 1 218 ? -8.109 -40.469 -2.828 1 98.69 218 GLU B CA 1
ATOM 4583 C C . GLU B 1 218 ? -7.547 -39.562 -3.936 1 98.69 218 GLU B C 1
ATOM 4585 O O . GLU B 1 218 ? -7.125 -40.062 -4.984 1 98.69 218 GLU B O 1
ATOM 4590 N N . LEU B 1 219 ? -7.57 -38.312 -3.689 1 98.81 219 LEU B N 1
ATOM 4591 C CA . LEU B 1 219 ? -7.051 -37.375 -4.672 1 98.81 219 LEU B CA 1
ATOM 4592 C C . LEU B 1 219 ? -5.539 -37.531 -4.82 1 98.81 219 LEU B C 1
ATOM 4594 O O . LEU B 1 219 ? -5.023 -37.562 -5.941 1 98.81 219 LEU B O 1
ATOM 4598 N N . VAL B 1 220 ? -4.863 -37.625 -3.713 1 98.88 220 VAL B N 1
ATOM 4599 C CA . VAL B 1 220 ? -3.404 -37.594 -3.691 1 98.88 220 VAL B CA 1
ATOM 4600 C C . VAL B 1 220 ? -2.852 -38.906 -4.242 1 98.88 220 VAL B C 1
ATOM 4602 O O . VAL B 1 220 ? -1.903 -38.906 -5.031 1 98.88 220 VAL B O 1
ATOM 4605 N N . ARG B 1 221 ? -3.477 -40.062 -3.873 1 98.81 221 ARG B N 1
ATOM 4606 C CA . ARG B 1 221 ? -2.977 -41.375 -4.305 1 98.81 221 ARG B CA 1
ATOM 4607 C C . ARG B 1 221 ? -2.99 -41.469 -5.824 1 98.81 221 ARG B C 1
ATOM 4609 O O . ARG B 1 221 ? -4.027 -41.281 -6.461 1 98.81 221 ARG B O 1
ATOM 4616 N N . GLY B 1 222 ? -1.845 -41.688 -6.355 1 98.5 222 GLY B N 1
ATOM 4617 C CA . GLY B 1 222 ? -1.726 -41.938 -7.785 1 98.5 222 GLY B CA 1
ATOM 4618 C C . GLY B 1 222 ? -1.553 -40.656 -8.594 1 98.5 222 GLY B C 1
ATOM 4619 O O . GLY B 1 222 ? -1.333 -40.719 -9.805 1 98.5 222 GLY B O 1
ATOM 4620 N N . SER B 1 223 ? -1.662 -39.5 -8.016 1 98.88 223 SER B N 1
ATOM 4621 C CA . SER B 1 223 ? -1.519 -38.25 -8.742 1 98.88 223 SER B CA 1
ATOM 4622 C C . SER B 1 223 ? -0.049 -37.875 -8.938 1 98.88 223 SER B C 1
ATOM 4624 O O . SER B 1 223 ? 0.77 -38.094 -8.039 1 98.88 223 SER B O 1
ATOM 4626 N N . ASP B 1 224 ? 0.335 -37.406 -10.18 1 98.81 224 ASP B N 1
ATOM 4627 C CA . ASP B 1 224 ? 1.683 -36.969 -10.5 1 98.81 224 ASP B CA 1
ATOM 4628 C C . ASP B 1 224 ? 1.883 -35.5 -10.094 1 98.81 224 ASP B C 1
ATOM 4630 O O . ASP B 1 224 ? 2.951 -35.125 -9.594 1 98.81 224 ASP B O 1
ATOM 4634 N N . VAL B 1 225 ? 0.903 -34.688 -10.391 1 98.88 225 VAL B N 1
ATOM 4635 C CA . VAL B 1 225 ? 0.841 -33.281 -10.062 1 98.88 225 VAL B CA 1
ATOM 4636 C C . VAL B 1 225 ? -0.393 -33 -9.203 1 98.88 225 VAL B C 1
ATOM 4638 O O . VAL B 1 225 ? -1.494 -33.438 -9.523 1 98.88 225 VAL B O 1
ATOM 4641 N N . ILE B 1 226 ? -0.236 -32.312 -8.07 1 98.88 226 ILE B N 1
ATOM 4642 C CA . ILE B 1 226 ? -1.345 -31.969 -7.184 1 98.88 226 ILE B CA 1
ATOM 4643 C C . ILE B 1 226 ? -1.359 -30.453 -6.938 1 98.88 226 ILE B C 1
ATOM 4645 O O . ILE B 1 226 ? -0.342 -29.875 -6.551 1 98.88 226 ILE B O 1
ATOM 4649 N N . SER B 1 227 ? -2.424 -29.812 -7.23 1 98.81 227 SER B N 1
ATOM 4650 C CA . SER B 1 227 ? -2.615 -28.406 -6.93 1 98.81 227 SER B CA 1
ATOM 4651 C C . SER B 1 227 ? -3.656 -28.203 -5.832 1 98.81 227 SER B C 1
ATOM 4653 O O . SER B 1 227 ? -4.812 -28.609 -5.988 1 98.81 227 SER B O 1
ATOM 4655 N N . MET B 1 228 ? -3.223 -27.641 -4.754 1 98.31 228 MET B N 1
ATOM 4656 C CA . MET B 1 228 ? -4.129 -27.406 -3.635 1 98.31 228 MET B CA 1
ATOM 4657 C C . MET B 1 228 ? -4.367 -25.906 -3.441 1 98.31 228 MET B C 1
ATOM 4659 O O . MET B 1 228 ? -3.447 -25.172 -3.082 1 98.31 228 MET B O 1
ATOM 4663 N N . ALA B 1 229 ? -5.562 -25.453 -3.721 1 95.19 229 ALA B N 1
ATOM 4664 C CA . ALA B 1 229 ? -5.926 -24.047 -3.627 1 95.19 229 ALA B CA 1
ATOM 4665 C C . ALA B 1 229 ? -7.273 -23.875 -2.932 1 95.19 229 ALA B C 1
ATOM 4667 O O . ALA B 1 229 ? -8.242 -23.422 -3.545 1 95.19 229 ALA B O 1
ATOM 4668 N N . THR B 1 230 ? -7.316 -24.188 -1.676 1 90.06 230 THR B N 1
ATOM 4669 C CA . THR B 1 230 ? -8.523 -24.031 -0.874 1 90.06 230 THR B CA 1
ATOM 4670 C C . THR B 1 230 ? -8.305 -23 0.229 1 90.06 230 THR B C 1
ATOM 4672 O O . THR B 1 230 ? -7.188 -22.844 0.729 1 90.06 230 THR B O 1
ATOM 4675 N N . SER B 1 231 ? -9.375 -22.266 0.544 1 84.06 231 SER B N 1
ATOM 4676 C CA . SER B 1 231 ? -9.336 -21.375 1.696 1 84.06 231 SER B CA 1
ATOM 4677 C C . SER B 1 231 ? -9.578 -22.141 2.994 1 84.06 231 SER B C 1
ATOM 4679 O O . SER B 1 231 ? -10.336 -23.109 3.018 1 84.06 231 SER B O 1
ATOM 4681 N N . CYS B 1 232 ? -8.867 -21.766 4.031 1 88.44 232 CYS B N 1
ATOM 4682 C CA . CYS B 1 232 ? -9.039 -22.375 5.348 1 88.44 232 CYS B CA 1
ATOM 4683 C C . CYS B 1 232 ? -9.031 -21.312 6.441 1 88.44 232 CYS B C 1
ATOM 4685 O O . CYS B 1 232 ? -8.469 -20.219 6.258 1 88.44 232 CYS B O 1
ATOM 4687 N N . PRO B 1 233 ? -9.734 -21.625 7.562 1 87.5 233 PRO B N 1
ATOM 4688 C CA . PRO B 1 233 ? -9.555 -20.734 8.719 1 87.5 233 PRO B CA 1
ATOM 4689 C C . PRO B 1 233 ? -8.117 -20.719 9.227 1 87.5 233 PRO B C 1
ATOM 4691 O O . PRO B 1 233 ? -7.383 -21.703 9.047 1 87.5 233 PRO B O 1
ATOM 4694 N N . GLU B 1 234 ? -7.852 -19.594 9.82 1 88.31 234 GLU B N 1
ATOM 4695 C CA . GLU B 1 234 ? -6.52 -19.5 10.406 1 88.31 234 GLU B CA 1
ATOM 4696 C C . GLU B 1 234 ? -6.297 -20.562 11.469 1 88.31 234 GLU B C 1
ATOM 4698 O O . GLU B 1 234 ? -7.23 -20.938 12.188 1 88.31 234 GLU B O 1
ATOM 4703 N N . GLY B 1 235 ? -5.078 -20.953 11.57 1 94.25 235 GLY B N 1
ATOM 4704 C CA . GLY B 1 235 ? -4.711 -22.016 12.5 1 94.25 235 GLY B CA 1
ATOM 4705 C C . GLY B 1 235 ? -4.336 -23.312 11.805 1 94.25 235 GLY B C 1
ATOM 4706 O O . GLY B 1 235 ? -5.16 -23.906 11.109 1 94.25 235 GLY B O 1
ATOM 4707 N N . SER B 1 236 ? -3.166 -23.812 12.078 1 96.5 236 SER B N 1
ATOM 4708 C CA . SER B 1 236 ? -2.617 -24.953 11.344 1 96.5 236 SER B CA 1
ATOM 4709 C C . SER B 1 236 ? -3.459 -26.203 11.555 1 96.5 236 SER B C 1
ATOM 4711 O O . SER B 1 236 ? -3.426 -27.125 10.742 1 96.5 236 SER B O 1
ATOM 4713 N N . GLU B 1 237 ? -4.25 -26.234 12.648 1 96.31 237 GLU B N 1
ATOM 4714 C CA . GLU B 1 237 ? -5.133 -27.359 12.891 1 96.31 237 GLU B CA 1
ATOM 4715 C C . GLU B 1 237 ? -6.223 -27.469 11.828 1 96.31 237 GLU B C 1
ATOM 4717 O O . GLU B 1 237 ? -6.809 -28.531 11.625 1 96.31 237 GLU B O 1
ATOM 4722 N N . ASN B 1 238 ? -6.445 -26.359 11.148 1 95.88 238 ASN B N 1
ATOM 4723 C CA . ASN B 1 238 ? -7.496 -26.297 10.141 1 95.88 238 ASN B CA 1
ATOM 4724 C C . ASN B 1 238 ? -6.949 -26.562 8.742 1 95.88 238 ASN B C 1
ATOM 4726 O O . ASN B 1 238 ? -7.715 -26.672 7.777 1 95.88 238 ASN B O 1
ATOM 4730 N N . TYR B 1 239 ? -5.68 -26.688 8.578 1 97.69 239 TYR B N 1
ATOM 4731 C CA . TYR B 1 239 ? -5.078 -26.875 7.266 1 97.69 239 TYR B CA 1
ATOM 4732 C C . TYR B 1 239 ? -5.102 -28.328 6.848 1 97.69 239 TYR B C 1
ATOM 4734 O O . TYR B 1 239 ? -4.785 -29.219 7.648 1 97.69 239 TYR B O 1
ATOM 4742 N N . PRO B 1 240 ? -5.535 -28.609 5.637 1 97.81 240 PRO B N 1
ATOM 4743 C CA . PRO B 1 240 ? -5.566 -30 5.191 1 97.81 240 PRO B CA 1
ATOM 4744 C C . PRO B 1 240 ? -4.215 -30.688 5.332 1 97.81 240 PRO B C 1
ATOM 4746 O O . PRO B 1 240 ? -3.209 -30.203 4.805 1 97.81 240 PRO B O 1
ATOM 4749 N N . MET B 1 241 ? -4.211 -31.844 5.965 1 98.38 241 MET B N 1
ATOM 4750 C CA . MET B 1 241 ? -2.998 -32.625 6.211 1 98.38 241 MET B CA 1
ATOM 4751 C C . MET B 1 241 ? -2.814 -33.688 5.145 1 98.38 241 MET B C 1
ATOM 4753 O O . MET B 1 241 ? -3.697 -34.531 4.941 1 98.38 241 MET B O 1
ATOM 4757 N N . VAL B 1 242 ? -1.745 -33.625 4.445 1 98.81 242 VAL B N 1
ATOM 4758 C CA . VAL B 1 242 ? -1.374 -34.688 3.504 1 98.81 242 VAL B CA 1
ATOM 4759 C C . VAL B 1 242 ? -0.416 -35.656 4.176 1 98.81 242 VAL B C 1
ATOM 4761 O O . VAL B 1 242 ? 0.632 -35.281 4.688 1 98.81 242 VAL B O 1
ATOM 4764 N N . LYS B 1 243 ? -0.737 -36.906 4.082 1 98.56 243 LYS B N 1
ATOM 4765 C CA . LYS B 1 243 ? 0.123 -37.906 4.699 1 98.56 243 LYS B CA 1
ATOM 4766 C C . LYS B 1 243 ? 1.137 -38.469 3.695 1 98.56 243 LYS B C 1
ATOM 4768 O O . LYS B 1 243 ? 0.812 -38.656 2.523 1 98.56 243 LYS B O 1
ATOM 4773 N N . GLU B 1 244 ? 2.305 -38.688 4.188 1 98.38 244 GLU B N 1
ATOM 4774 C CA . GLU B 1 244 ? 3.398 -39.188 3.357 1 98.38 244 GLU B CA 1
ATOM 4775 C C . GLU B 1 244 ? 3.008 -40.469 2.637 1 98.38 244 GLU B C 1
ATOM 4777 O O . GLU B 1 244 ? 3.324 -40.656 1.46 1 98.38 244 GLU B O 1
ATOM 4782 N N . GLU B 1 245 ? 2.303 -41.344 3.322 1 98.31 245 GLU B N 1
ATOM 4783 C CA . GLU B 1 245 ? 1.996 -42.688 2.775 1 98.31 245 GLU B CA 1
ATOM 4784 C C . GLU B 1 245 ? 1.03 -42.562 1.6 1 98.31 245 GLU B C 1
ATOM 4786 O O . GLU B 1 245 ? 0.841 -43.531 0.86 1 98.31 245 GLU B O 1
ATOM 4791 N N . TRP B 1 246 ? 0.381 -41.375 1.473 1 98.81 246 TRP B N 1
ATOM 4792 C CA . TRP B 1 246 ? -0.534 -41.188 0.352 1 98.81 246 TRP B CA 1
ATOM 4793 C C . TRP B 1 246 ? 0.231 -40.844 -0.92 1 98.81 246 TRP B C 1
ATOM 4795 O O . TRP B 1 246 ? -0.3 -40.969 -2.025 1 98.81 246 TRP B O 1
ATOM 4805 N N . ILE B 1 247 ? 1.418 -40.344 -0.803 1 98.88 247 ILE B N 1
ATOM 4806 C CA . ILE B 1 247 ? 2.139 -39.656 -1.878 1 98.88 247 ILE B CA 1
ATOM 4807 C C . ILE B 1 247 ? 2.957 -40.688 -2.668 1 98.88 247 ILE B C 1
ATOM 4809 O O . ILE B 1 247 ? 3.787 -41.406 -2.098 1 98.88 247 ILE B O 1
ATOM 4813 N N . LYS B 1 248 ? 2.785 -40.812 -3.912 1 98.31 248 LYS B N 1
ATOM 4814 C CA . LYS B 1 248 ? 3.617 -41.688 -4.715 1 98.31 248 LYS B CA 1
ATOM 4815 C C . LYS B 1 248 ? 4.977 -41.062 -5.004 1 98.31 248 LYS B C 1
ATOM 4817 O O . LYS B 1 248 ? 5.105 -39.844 -5.039 1 98.31 248 LYS B O 1
ATOM 4822 N N . PRO B 1 249 ? 5.98 -41.844 -5.258 1 98.31 249 PRO B N 1
ATOM 4823 C CA . PRO B 1 249 ? 7.27 -41.281 -5.68 1 98.31 249 PRO B CA 1
ATOM 4824 C C . PRO B 1 249 ? 7.156 -40.406 -6.93 1 98.31 249 PRO B C 1
ATOM 4826 O O . PRO B 1 249 ? 6.41 -40.75 -7.855 1 98.31 249 PRO B O 1
ATOM 4829 N N . GLY B 1 250 ? 7.852 -39.312 -6.914 1 98.56 250 GLY B N 1
ATOM 4830 C CA . GLY B 1 250 ? 7.922 -38.438 -8.094 1 98.56 250 GLY B CA 1
ATOM 4831 C C . GLY B 1 250 ? 6.859 -37.375 -8.102 1 98.56 250 GLY B C 1
ATOM 4832 O O . GLY B 1 250 ? 6.883 -36.469 -8.961 1 98.56 250 GLY B O 1
ATOM 4833 N N . ALA B 1 251 ? 6.004 -37.281 -7.09 1 98.88 251 ALA B N 1
ATOM 4834 C CA . ALA B 1 251 ? 4.879 -36.375 -7.059 1 98.88 251 ALA B CA 1
ATOM 4835 C C . ALA B 1 251 ? 5.367 -34.906 -6.918 1 98.88 251 ALA B C 1
ATOM 4837 O O . ALA B 1 251 ? 6.348 -34.656 -6.219 1 98.88 251 ALA B O 1
ATOM 4838 N N . PHE B 1 252 ? 4.715 -34.031 -7.656 1 98.88 252 PHE B N 1
ATOM 4839 C CA . PHE B 1 252 ? 4.914 -32.594 -7.555 1 98.88 252 PHE B CA 1
ATOM 4840 C C . PHE B 1 252 ? 3.68 -31.922 -6.969 1 98.88 252 PHE B C 1
ATOM 4842 O O . PHE B 1 252 ? 2.57 -32.094 -7.477 1 98.88 252 PHE B O 1
ATOM 4849 N N . PHE B 1 253 ? 3.867 -31.125 -5.887 1 98.94 253 PHE B N 1
ATOM 4850 C CA . PHE B 1 253 ? 2.789 -30.359 -5.266 1 98.94 253 PHE B CA 1
ATOM 4851 C C . PHE B 1 253 ? 2.934 -28.875 -5.562 1 98.94 253 PHE B C 1
ATOM 4853 O O . PHE B 1 253 ? 3.996 -28.281 -5.336 1 98.94 253 PHE B O 1
ATOM 4860 N N . SER B 1 254 ? 1.922 -28.297 -6.133 1 98.81 254 SER B N 1
ATOM 4861 C CA . SER B 1 254 ? 1.757 -26.859 -6.223 1 98.81 254 SER B CA 1
ATOM 4862 C C . SER B 1 254 ? 0.858 -26.328 -5.109 1 98.81 254 SER B C 1
ATOM 4864 O O . SER B 1 254 ? -0.33 -26.656 -5.059 1 98.81 254 SER B O 1
ATOM 4866 N N . LEU B 1 255 ? 1.419 -25.469 -4.246 1 98.69 255 LEU B N 1
ATOM 4867 C CA . LEU B 1 255 ? 0.75 -25.188 -2.984 1 98.69 255 LEU B CA 1
ATOM 4868 C C . LEU B 1 255 ? 0.62 -23.672 -2.773 1 98.69 255 LEU B C 1
ATOM 4870 O O . LEU B 1 255 ? 1.348 -23.094 -1.967 1 98.69 255 LEU B O 1
ATOM 4874 N N . PRO B 1 256 ? -0.384 -23.062 -3.4 1 97.69 256 PRO B N 1
ATOM 4875 C CA . PRO B 1 256 ? -0.589 -21.625 -3.256 1 97.69 256 PRO B CA 1
ATOM 4876 C C . PRO B 1 256 ? -1.481 -21.266 -2.066 1 97.69 256 PRO B C 1
ATOM 4878 O O . PRO B 1 256 ? -1.741 -20.094 -1.814 1 97.69 256 PRO B O 1
ATOM 4881 N N . ALA B 1 257 ? -2.008 -22.266 -1.368 1 96.06 257 ALA B N 1
ATOM 4882 C CA . ALA B 1 257 ? -2.943 -22.062 -0.265 1 96.06 257 ALA B CA 1
ATOM 4883 C C . ALA B 1 257 ? -2.697 -23.078 0.855 1 96.06 257 ALA B C 1
ATOM 4885 O O . ALA B 1 257 ? -1.604 -23.625 0.969 1 96.06 257 ALA B O 1
ATOM 4886 N N . CYS B 1 258 ? -3.664 -23.234 1.726 1 95.69 258 CYS B N 1
ATOM 4887 C CA . CYS B 1 258 ? -3.484 -23.969 2.965 1 95.69 258 CYS B CA 1
ATOM 4888 C C . CYS B 1 258 ? -3.205 -25.438 2.68 1 95.69 258 CYS B C 1
ATOM 4890 O O . CYS B 1 258 ? -3.924 -26.078 1.906 1 95.69 258 CYS B O 1
ATOM 4892 N N . ALA B 1 259 ? -2.211 -25.938 3.215 1 98.19 259 ALA B N 1
ATOM 4893 C CA . ALA B 1 259 ? -1.788 -27.344 3.219 1 98.19 259 ALA B CA 1
ATOM 4894 C C . ALA B 1 259 ? -0.805 -27.609 4.355 1 98.19 259 ALA B C 1
ATOM 4896 O O . ALA B 1 259 ? -0.121 -26.703 4.824 1 98.19 259 ALA B O 1
ATOM 4897 N N . ASN B 1 260 ? -0.802 -28.75 4.754 1 98.62 260 ASN B N 1
ATOM 4898 C CA . ASN B 1 260 ? 0.126 -29.125 5.82 1 98.62 260 ASN B CA 1
ATOM 4899 C C . ASN B 1 260 ? 0.729 -30.5 5.586 1 98.62 260 ASN B C 1
ATOM 4901 O O . ASN B 1 260 ? 0.148 -31.328 4.883 1 98.62 260 ASN B O 1
ATOM 4905 N N . PHE B 1 261 ? 1.918 -30.672 6.062 1 98.69 261 PHE B N 1
ATOM 4906 C CA . PHE B 1 261 ? 2.693 -31.906 6.008 1 98.69 261 PHE B CA 1
ATOM 4907 C C . PHE B 1 261 ? 3.426 -32.125 7.324 1 98.69 261 PHE B C 1
ATOM 4909 O O . PHE B 1 261 ? 3.66 -31.203 8.086 1 98.69 261 PHE B O 1
ATOM 4916 N N . GLU B 1 262 ? 3.809 -33.375 7.555 1 98.06 262 GLU B N 1
ATOM 4917 C CA . GLU B 1 262 ? 4.562 -33.688 8.766 1 98.06 262 GLU B CA 1
ATOM 4918 C C . GLU B 1 262 ? 5.988 -33.156 8.688 1 98.06 262 GLU B C 1
ATOM 4920 O O . GLU B 1 262 ? 6.605 -33.188 7.621 1 98.06 262 GLU B O 1
ATOM 4925 N N . ASP B 1 263 ? 6.535 -32.812 9.891 1 97.94 263 ASP B N 1
ATOM 4926 C CA . ASP B 1 263 ? 7.859 -32.219 9.961 1 97.94 263 ASP B CA 1
ATOM 4927 C C . ASP B 1 263 ? 8.93 -33.156 9.406 1 97.94 263 ASP B C 1
ATOM 4929 O O . ASP B 1 263 ? 9.805 -32.719 8.648 1 97.94 263 ASP B O 1
ATOM 4933 N N . ASP B 1 264 ? 8.828 -34.312 9.781 1 98.06 264 ASP B N 1
ATOM 4934 C CA . ASP B 1 264 ? 9.836 -35.281 9.336 1 98.06 264 ASP B CA 1
ATOM 4935 C C . ASP B 1 264 ? 9.82 -35.438 7.816 1 98.06 264 ASP B C 1
ATOM 4937 O O . ASP B 1 264 ? 10.867 -35.562 7.191 1 98.06 264 ASP B O 1
ATOM 4941 N N . PHE B 1 265 ? 8.688 -35.469 7.234 1 98.62 265 PHE B N 1
ATOM 4942 C CA . PHE B 1 265 ? 8.547 -35.531 5.789 1 98.62 265 PHE B CA 1
ATOM 4943 C C . PHE B 1 265 ? 9.188 -34.312 5.113 1 98.62 265 PHE B C 1
ATOM 4945 O O . PHE B 1 265 ? 9.945 -34.469 4.152 1 98.62 265 PHE B O 1
ATOM 4952 N N . LEU B 1 266 ? 8.914 -33.125 5.605 1 98.62 266 LEU B N 1
ATOM 4953 C CA . LEU B 1 266 ? 9.469 -31.906 5.059 1 98.62 266 LEU B CA 1
ATOM 4954 C C . LEU B 1 266 ? 10.992 -31.891 5.156 1 98.62 266 LEU B C 1
ATOM 4956 O O . LEU B 1 266 ? 11.672 -31.453 4.234 1 98.62 266 LEU B O 1
ATOM 4960 N N . LEU B 1 267 ? 11.492 -32.406 6.227 1 97.81 267 LEU B N 1
ATOM 4961 C CA . LEU B 1 267 ? 12.914 -32.312 6.531 1 97.81 267 LEU B CA 1
ATOM 4962 C C . LEU B 1 267 ? 13.703 -33.375 5.738 1 97.81 267 LEU B C 1
ATOM 4964 O O . LEU B 1 267 ? 14.797 -33.094 5.254 1 97.81 267 LEU B O 1
ATOM 4968 N N . ASN B 1 268 ? 13.094 -34.5 5.57 1 97.19 268 ASN B N 1
ATOM 4969 C CA . ASN B 1 268 ? 13.961 -35.625 5.188 1 97.19 268 ASN B CA 1
ATOM 4970 C C . ASN B 1 268 ? 13.492 -36.281 3.891 1 97.19 268 ASN B C 1
ATOM 4972 O O . ASN B 1 268 ? 14.242 -37.031 3.268 1 97.19 268 ASN B O 1
ATOM 4976 N N . LYS B 1 269 ? 12.297 -36 3.498 1 97.56 269 LYS B N 1
ATOM 4977 C CA . LYS B 1 269 ? 11.758 -36.844 2.428 1 97.56 269 LYS B CA 1
ATOM 4978 C C . LYS B 1 269 ? 11.359 -35.969 1.223 1 97.56 269 LYS B C 1
ATOM 4980 O O . LYS B 1 269 ? 11.258 -36.5 0.103 1 97.56 269 LYS B O 1
ATOM 4985 N N . ALA B 1 270 ? 11.07 -34.75 1.426 1 98.44 270 ALA B N 1
ATOM 4986 C CA . ALA B 1 270 ? 10.594 -33.875 0.344 1 98.44 270 ALA B CA 1
ATOM 4987 C C . ALA B 1 270 ? 11.625 -32.812 0.013 1 98.44 270 ALA B C 1
ATOM 4989 O O . ALA B 1 270 ? 12.367 -32.344 0.89 1 98.44 270 ALA B O 1
ATOM 4990 N N . LYS B 1 271 ? 11.727 -32.469 -1.297 1 98.5 271 LYS B N 1
ATOM 4991 C CA . LYS B 1 271 ? 12.344 -31.203 -1.688 1 98.5 271 LYS B CA 1
ATOM 4992 C C . LYS B 1 271 ? 11.398 -30.031 -1.449 1 98.5 271 LYS B C 1
ATOM 4994 O O . LYS B 1 271 ? 10.242 -30.062 -1.863 1 98.5 271 LYS B O 1
ATOM 4999 N N . THR B 1 272 ? 11.867 -28.984 -0.698 1 98.88 272 THR B N 1
ATOM 5000 C CA . THR B 1 272 ? 11.039 -27.812 -0.388 1 98.88 272 THR B CA 1
ATOM 5001 C C . THR B 1 272 ? 11.484 -26.609 -1.206 1 98.88 272 THR B C 1
ATOM 5003 O O . THR B 1 272 ? 12.641 -26.188 -1.131 1 98.88 272 THR B O 1
ATOM 5006 N N . VAL B 1 273 ? 10.578 -26.094 -2.057 1 98.94 273 VAL B N 1
ATOM 5007 C CA . VAL B 1 273 ? 10.836 -24.984 -2.951 1 98.94 273 VAL B CA 1
ATOM 5008 C C . VAL B 1 273 ? 9.852 -23.844 -2.66 1 98.94 273 VAL B C 1
ATOM 5010 O O . VAL B 1 273 ? 8.672 -24.094 -2.4 1 98.94 273 VAL B O 1
ATOM 5013 N N . VAL B 1 274 ? 10.344 -22.625 -2.637 1 98.88 274 VAL B N 1
ATOM 5014 C CA . VAL B 1 274 ? 9.5 -21.453 -2.438 1 98.88 274 VAL B CA 1
ATOM 5015 C C . VAL B 1 274 ? 9.609 -20.531 -3.645 1 98.88 274 VAL B C 1
ATOM 5017 O O . VAL B 1 274 ? 10.578 -20.594 -4.402 1 98.88 274 VAL B O 1
ATOM 5020 N N . ASP B 1 275 ? 8.57 -19.719 -3.791 1 98.75 275 ASP B N 1
ATOM 5021 C CA . ASP B 1 275 ? 8.617 -18.75 -4.871 1 98.75 275 ASP B CA 1
ATOM 5022 C C . ASP B 1 275 ? 9.648 -17.656 -4.582 1 98.75 275 ASP B C 1
ATOM 5024 O O . ASP B 1 275 ? 10.336 -17.188 -5.488 1 98.75 275 ASP B O 1
ATOM 5028 N N . ASN B 1 276 ? 9.734 -17.266 -3.342 1 98.62 276 ASN B N 1
ATOM 5029 C CA . ASN B 1 276 ? 10.742 -16.297 -2.904 1 98.62 276 ASN B CA 1
ATOM 5030 C C . ASN B 1 276 ? 10.961 -16.359 -1.395 1 98.62 276 ASN B C 1
ATOM 5032 O O . ASN B 1 276 ? 10.094 -15.953 -0.62 1 98.62 276 ASN B O 1
ATOM 5036 N N . PHE B 1 277 ? 12.109 -16.812 -0.999 1 98.56 277 PHE B N 1
ATOM 5037 C CA . PHE B 1 277 ? 12.414 -16.938 0.422 1 98.56 277 PHE B CA 1
ATOM 5038 C C . PHE B 1 277 ? 12.188 -15.617 1.147 1 98.56 277 PHE B C 1
ATOM 5040 O O . PHE B 1 277 ? 11.672 -15.602 2.266 1 98.56 277 PHE B O 1
ATOM 5047 N N . GLY B 1 278 ? 12.586 -14.508 0.497 1 98.06 278 GLY B N 1
ATOM 5048 C CA . GLY B 1 278 ? 12.477 -13.188 1.095 1 98.06 278 GLY B CA 1
ATOM 5049 C C . GLY B 1 278 ? 11.062 -12.82 1.487 1 98.06 278 GLY B C 1
ATOM 5050 O O . GLY B 1 278 ? 10.844 -12.102 2.465 1 98.06 278 GLY B O 1
ATOM 5051 N N . LEU B 1 279 ? 10.102 -13.242 0.733 1 98.31 279 LEU B N 1
ATOM 5052 C CA . LEU B 1 279 ? 8.695 -13.008 1.04 1 98.31 279 LEU B CA 1
ATOM 5053 C C . LEU B 1 279 ? 8.32 -13.648 2.371 1 98.31 279 LEU B C 1
ATOM 5055 O O . LEU B 1 279 ? 7.629 -13.031 3.188 1 98.31 279 LEU B O 1
ATOM 5059 N N . TYR B 1 280 ? 8.727 -14.875 2.578 1 98.31 280 TYR B N 1
ATOM 5060 C CA . TYR B 1 280 ? 8.383 -15.602 3.791 1 98.31 280 TYR B CA 1
ATOM 5061 C C . TYR B 1 280 ? 9.109 -15.023 5 1 98.31 280 TYR B C 1
ATOM 5063 O O . TYR B 1 280 ? 8.578 -15.031 6.113 1 98.31 280 TYR B O 1
ATOM 5071 N N . GLU B 1 281 ? 10.352 -14.547 4.766 1 97.75 281 GLU B N 1
ATOM 5072 C CA . GLU B 1 281 ? 11.039 -13.797 5.816 1 97.75 281 GLU B CA 1
ATOM 5073 C C . GLU B 1 281 ? 10.258 -12.547 6.207 1 97.75 281 GLU B C 1
ATOM 5075 O O . GLU B 1 281 ? 10.156 -12.211 7.387 1 97.75 281 GLU B O 1
ATOM 5080 N N . ALA B 1 282 ? 9.742 -11.898 5.199 1 96.56 282 ALA B N 1
ATOM 5081 C CA . ALA B 1 282 ? 8.93 -10.719 5.469 1 96.56 282 ALA B CA 1
ATOM 5082 C C . ALA B 1 282 ? 7.715 -11.078 6.324 1 96.56 282 ALA B C 1
ATOM 5084 O O . ALA B 1 282 ? 7.383 -10.359 7.273 1 96.56 282 ALA B O 1
ATOM 5085 N N . TRP B 1 283 ? 7.074 -12.156 6.02 1 96.12 283 TRP B N 1
ATOM 5086 C CA . TRP B 1 283 ? 5.918 -12.586 6.797 1 96.12 283 TRP B CA 1
ATOM 5087 C C . TRP B 1 283 ? 6.32 -12.93 8.227 1 96.12 283 TRP B C 1
ATOM 5089 O O . TRP B 1 283 ? 5.574 -12.656 9.172 1 96.12 283 TRP B O 1
ATOM 5099 N N . THR B 1 284 ? 7.492 -13.547 8.383 1 95.31 284 THR B N 1
ATOM 5100 C CA . THR B 1 284 ? 7.996 -13.836 9.719 1 95.31 284 THR B CA 1
ATOM 5101 C C . THR B 1 284 ? 8.148 -12.555 10.531 1 95.31 284 THR B C 1
ATOM 5103 O O . THR B 1 284 ? 7.898 -12.539 11.734 1 95.31 284 THR B O 1
ATOM 5106 N N . GLU B 1 285 ? 8.547 -11.5 9.883 1 91.06 285 GLU B N 1
ATOM 5107 C CA . GLU B 1 285 ? 8.742 -10.211 10.539 1 91.06 285 GLU B CA 1
ATOM 5108 C C . GLU B 1 285 ? 7.406 -9.547 10.852 1 91.06 285 GLU B C 1
ATOM 5110 O O . GLU B 1 285 ? 7.273 -8.844 11.852 1 91.06 285 GLU B O 1
ATOM 5115 N N . GLU B 1 286 ? 6.461 -9.773 10.031 1 90.94 286 GLU B N 1
ATOM 5116 C CA . GLU B 1 286 ? 5.211 -9.016 10.078 1 90.94 286 GLU B CA 1
ATOM 5117 C C . GLU B 1 286 ? 4.18 -9.703 10.969 1 90.94 286 GLU B C 1
ATOM 5119 O O . GLU B 1 286 ? 3.236 -9.062 11.438 1 90.94 286 GLU B O 1
ATOM 5124 N N . TYR B 1 287 ? 4.309 -11.016 11.141 1 92 287 TYR B N 1
ATOM 5125 C CA . TYR B 1 287 ? 3.314 -11.773 11.891 1 92 287 TYR B CA 1
ATOM 5126 C C . TYR B 1 287 ? 3.947 -12.469 13.094 1 92 287 TYR B C 1
ATOM 5128 O O . TYR B 1 287 ? 5.152 -12.727 13.102 1 92 287 TYR B O 1
ATOM 5136 N N . PRO B 1 288 ? 3.154 -12.82 14.109 1 92.19 288 PRO B N 1
ATOM 5137 C CA . PRO B 1 288 ? 3.701 -13.508 15.289 1 92.19 288 PRO B CA 1
ATOM 5138 C C . PRO B 1 288 ? 4.234 -14.898 14.961 1 92.19 288 PRO B C 1
ATOM 5140 O O . PRO B 1 288 ? 3.695 -15.578 14.078 1 92.19 288 PRO B O 1
ATOM 5143 N N . HIS B 1 289 ? 5.211 -15.352 15.656 1 96.12 289 HIS B N 1
ATOM 5144 C CA . HIS B 1 289 ? 5.758 -16.703 15.539 1 96.12 289 HIS B CA 1
ATOM 5145 C C . HIS B 1 289 ? 4.926 -17.703 16.328 1 96.12 289 HIS B C 1
ATOM 5147 O O . HIS B 1 289 ? 4.551 -17.438 17.484 1 96.12 289 HIS B O 1
ATOM 5153 N N . PRO B 1 290 ? 4.711 -18.938 15.789 1 97.31 290 PRO B N 1
ATOM 5154 C CA . PRO B 1 290 ? 4.996 -19.344 14.406 1 97.31 290 PRO B CA 1
ATOM 5155 C C . PRO B 1 290 ? 4.035 -18.719 13.398 1 97.31 290 PRO B C 1
ATOM 5157 O O . PRO B 1 290 ? 2.818 -18.766 13.594 1 97.31 290 PRO B O 1
ATOM 5160 N N . SER B 1 291 ? 4.559 -18.125 12.383 1 97.25 291 SER B N 1
ATOM 5161 C CA . SER B 1 291 ? 3.787 -17.359 11.406 1 97.25 291 SER B CA 1
ATOM 5162 C C . SER B 1 291 ? 2.834 -18.266 10.633 1 97.25 291 SER B C 1
ATOM 5164 O O . SER B 1 291 ? 1.823 -17.812 10.102 1 97.25 291 SER B O 1
ATOM 5166 N N . PHE B 1 292 ? 3.137 -19.578 10.586 1 98 292 PHE B N 1
ATOM 5167 C CA . PHE B 1 292 ? 2.322 -20.562 9.859 1 98 292 PHE B CA 1
ATOM 5168 C C . PHE B 1 292 ? 0.921 -20.641 10.453 1 98 292 PHE B C 1
ATOM 5170 O O . PHE B 1 292 ? -0.02 -21.062 9.781 1 98 292 PHE B O 1
ATOM 5177 N N . GLU B 1 293 ? 0.697 -20.156 11.656 1 96.75 293 GLU B N 1
ATOM 5178 C CA . GLU B 1 293 ? -0.612 -20.156 12.305 1 96.75 293 GLU B CA 1
ATOM 5179 C C . GLU B 1 293 ? -1.5 -19.047 11.734 1 96.75 293 GLU B C 1
ATOM 5181 O O . GLU B 1 293 ? -2.725 -19.109 11.859 1 96.75 293 GLU B O 1
ATOM 5186 N N . THR B 1 294 ? -0.873 -18.078 11.078 1 93.5 294 THR B N 1
ATOM 5187 C CA . THR B 1 294 ? -1.604 -16.922 10.562 1 93.5 294 THR B CA 1
ATOM 5188 C C . THR B 1 294 ? -1.609 -16.922 9.039 1 93.5 294 THR B C 1
ATOM 5190 O O . THR B 1 294 ? -2.629 -16.609 8.414 1 93.5 294 THR B O 1
ATOM 5193 N N . VAL B 1 295 ? -0.495 -17.219 8.477 1 94.62 295 VAL B N 1
ATOM 5194 C CA . VAL B 1 295 ? -0.346 -17.281 7.023 1 94.62 295 VAL B CA 1
ATOM 5195 C C . VAL B 1 295 ? -0.358 -18.734 6.555 1 94.62 295 VAL B C 1
ATOM 5197 O O . VAL B 1 295 ? 0.661 -19.422 6.629 1 94.62 295 VAL B O 1
ATOM 5200 N N . PRO B 1 296 ? -1.414 -19.125 5.965 1 94.56 296 PRO B N 1
ATOM 5201 C CA . PRO B 1 296 ? -1.597 -20.547 5.695 1 94.56 296 PRO B CA 1
ATOM 5202 C C . PRO B 1 296 ? -0.955 -20.984 4.383 1 94.56 296 PRO B C 1
ATOM 5204 O O . PRO B 1 296 ? -1.588 -21.688 3.586 1 94.56 296 PRO B O 1
ATOM 5207 N N . ILE B 1 297 ? 0.257 -20.672 4.137 1 97.69 297 ILE B N 1
ATOM 5208 C CA . ILE B 1 297 ? 1.07 -21.109 3.008 1 97.69 297 ILE B CA 1
ATOM 5209 C C . ILE B 1 297 ? 2.242 -21.953 3.506 1 97.69 297 ILE B C 1
ATOM 5211 O O . ILE B 1 297 ? 2.992 -21.516 4.387 1 97.69 297 ILE B O 1
ATOM 5215 N N . ILE B 1 298 ? 2.461 -23.016 2.971 1 98.69 298 ILE B N 1
ATOM 5216 C CA . ILE B 1 298 ? 3.311 -24.062 3.539 1 98.69 298 ILE B CA 1
ATOM 5217 C C . ILE B 1 298 ? 4.742 -23.547 3.67 1 98.69 298 ILE B C 1
ATOM 5219 O O . ILE B 1 298 ? 5.469 -23.922 4.59 1 98.69 298 ILE B O 1
ATOM 5223 N N . GLY B 1 299 ? 5.148 -22.656 2.818 1 98.75 299 GLY B N 1
ATOM 5224 C CA . GLY B 1 299 ? 6.473 -22.062 2.922 1 98.75 299 GLY B CA 1
ATOM 5225 C C . GLY B 1 299 ? 6.703 -21.344 4.238 1 98.75 299 GLY B C 1
ATOM 5226 O O . GLY B 1 299 ? 7.844 -21.234 4.695 1 98.75 299 GLY B O 1
ATOM 5227 N N . THR B 1 300 ? 5.652 -20.828 4.812 1 98.62 300 THR B N 1
ATOM 5228 C CA . THR B 1 300 ? 5.766 -20.203 6.121 1 98.62 300 THR B CA 1
ATOM 5229 C C . THR B 1 300 ? 6.199 -21.219 7.176 1 98.62 300 THR B C 1
ATOM 5231 O O . THR B 1 300 ? 6.98 -20.891 8.07 1 98.62 300 THR B O 1
ATOM 5234 N N . LYS B 1 301 ? 5.711 -22.406 7.031 1 98.62 301 LYS B N 1
ATOM 5235 C CA . LYS B 1 301 ? 6.133 -23.469 7.926 1 98.62 301 LYS B CA 1
ATOM 5236 C C . LYS B 1 301 ? 7.613 -23.797 7.734 1 98.62 301 LYS B C 1
ATOM 5238 O O . LYS B 1 301 ? 8.344 -23.984 8.711 1 98.62 301 LYS B O 1
ATOM 5243 N N . PHE B 1 302 ? 8.039 -23.891 6.434 1 98.88 302 PHE B N 1
ATOM 5244 C CA . PHE B 1 302 ? 9.461 -24.094 6.168 1 98.88 302 PHE B CA 1
ATOM 5245 C C . PHE B 1 302 ? 10.305 -23.078 6.918 1 98.88 302 PHE B C 1
ATOM 5247 O O . PHE B 1 302 ? 11.258 -23.438 7.605 1 98.88 302 PHE B O 1
ATOM 5254 N N . VAL B 1 303 ? 9.953 -21.844 6.816 1 98.62 303 VAL B N 1
ATOM 5255 C CA . VAL B 1 303 ? 10.766 -20.75 7.332 1 98.62 303 VAL B CA 1
ATOM 5256 C C . VAL B 1 303 ? 10.664 -20.703 8.859 1 98.62 303 VAL B C 1
ATOM 5258 O O . VAL B 1 303 ? 11.648 -20.391 9.539 1 98.62 303 VAL B O 1
ATOM 5261 N N . ASP B 1 304 ? 9.438 -20.969 9.391 1 98.62 304 ASP B N 1
ATOM 5262 C CA . ASP B 1 304 ? 9.336 -21.125 10.836 1 98.62 304 ASP B CA 1
ATOM 5263 C C . ASP B 1 304 ? 10.305 -22.172 11.352 1 98.62 304 ASP B C 1
ATOM 5265 O O . ASP B 1 304 ? 10.992 -21.969 12.352 1 98.62 304 ASP B O 1
ATOM 5269 N N . MET B 1 305 ? 10.375 -23.312 10.688 1 98.69 305 MET B N 1
ATOM 5270 C CA . MET B 1 305 ? 11.273 -24.391 11.07 1 98.69 305 MET B CA 1
ATOM 5271 C C . MET B 1 305 ? 12.734 -23.953 10.969 1 98.69 305 MET B C 1
ATOM 5273 O O . MET B 1 305 ? 13.562 -24.344 11.797 1 98.69 305 MET B O 1
ATOM 5277 N N . TYR B 1 306 ? 13.039 -23.188 9.961 1 98.56 306 TYR B N 1
ATOM 5278 C CA . TYR B 1 306 ? 14.375 -22.609 9.828 1 98.56 306 TYR B CA 1
ATOM 5279 C C . TYR B 1 306 ? 14.719 -21.734 11.023 1 98.56 306 TYR B C 1
ATOM 5281 O O . TYR B 1 306 ? 15.781 -21.875 11.625 1 98.56 306 TYR B O 1
ATOM 5289 N N . HIS B 1 307 ? 13.812 -20.844 11.367 1 98 307 HIS B N 1
ATOM 5290 C CA . HIS B 1 307 ? 14.039 -19.906 12.461 1 98 307 HIS B CA 1
ATOM 5291 C C . HIS B 1 307 ? 14.133 -20.641 13.797 1 98 307 HIS B C 1
ATOM 5293 O O . HIS B 1 307 ? 14.805 -20.172 14.719 1 98 307 HIS B O 1
ATOM 5299 N N . ASP B 1 308 ? 13.523 -21.766 13.875 1 98.19 308 ASP B N 1
ATOM 5300 C CA . ASP B 1 308 ? 13.562 -22.578 15.086 1 98.19 308 ASP B CA 1
ATOM 5301 C C . ASP B 1 308 ? 14.812 -23.453 15.117 1 98.19 308 ASP B C 1
ATOM 5303 O O . ASP B 1 308 ? 15.023 -24.219 16.062 1 98.19 308 ASP B O 1
ATOM 5307 N N . GLY B 1 309 ? 15.562 -23.422 14.094 1 98.06 309 GLY B N 1
ATOM 5308 C CA . GLY B 1 309 ? 16.781 -24.219 14.016 1 98.06 309 GLY B CA 1
ATOM 5309 C C . GLY B 1 309 ? 16.531 -25.656 13.633 1 98.06 309 GLY B C 1
ATOM 5310 O O . GLY B 1 309 ? 17.422 -26.5 13.766 1 98.06 309 GLY B O 1
ATOM 5311 N N . ILE B 1 310 ? 15.391 -25.953 13.156 1 98.19 310 ILE B N 1
ATOM 5312 C CA . ILE B 1 310 ? 15 -27.312 12.828 1 98.19 310 ILE B CA 1
ATOM 5313 C C . ILE B 1 310 ? 15.375 -27.625 11.383 1 98.19 310 ILE B C 1
ATOM 5315 O O . ILE B 1 310 ? 15.859 -28.719 11.078 1 98.19 310 ILE B O 1
ATOM 5319 N N . MET B 1 311 ? 15.164 -26.766 10.484 1 98.12 311 MET B N 1
ATOM 5320 C CA . MET B 1 311 ? 15.43 -26.922 9.055 1 98.12 311 MET B CA 1
ATOM 5321 C C . MET B 1 311 ? 16.547 -25.984 8.609 1 98.12 311 MET B C 1
ATOM 5323 O O . MET B 1 311 ? 16.516 -24.781 8.891 1 98.12 311 MET B O 1
ATOM 5327 N N . PRO B 1 312 ? 17.609 -26.516 8.039 1 98.19 312 PRO B N 1
ATOM 5328 C CA . PRO B 1 312 ? 18.656 -25.625 7.539 1 98.19 312 PRO B CA 1
ATOM 5329 C C . PRO B 1 312 ? 18.203 -24.781 6.355 1 98.19 312 PRO B C 1
ATOM 5331 O O . PRO B 1 312 ? 17.359 -25.219 5.57 1 98.19 312 PRO B O 1
ATOM 5334 N N . ARG B 1 313 ? 18.766 -23.641 6.18 1 97.88 313 ARG B N 1
ATOM 5335 C CA . ARG B 1 313 ? 18.406 -22.703 5.121 1 97.88 313 ARG B CA 1
ATOM 5336 C C . ARG B 1 313 ? 18.547 -23.359 3.746 1 97.88 313 ARG B C 1
ATOM 5338 O O . ARG B 1 313 ? 17.734 -23.125 2.854 1 97.88 313 ARG B O 1
ATOM 5345 N N . LYS B 1 314 ? 19.531 -24.156 3.564 1 97 314 LYS B N 1
ATOM 5346 C CA . LYS B 1 314 ? 19.844 -24.75 2.268 1 97 314 LYS B CA 1
ATOM 5347 C C . LYS B 1 314 ? 18.75 -25.703 1.821 1 97 314 LYS B C 1
ATOM 5349 O O . LYS B 1 314 ? 18.672 -26.078 0.649 1 97 314 LYS B O 1
ATOM 5354 N N . LYS B 1 315 ? 17.875 -26.141 2.781 1 97.69 315 LYS B N 1
ATOM 5355 C CA . LYS B 1 315 ? 16.781 -27.062 2.496 1 97.69 315 LYS B CA 1
ATOM 5356 C C . LYS B 1 315 ? 15.594 -26.344 1.873 1 97.69 315 LYS B C 1
ATOM 5358 O O . LYS B 1 315 ? 14.68 -26.984 1.345 1 97.69 315 LYS B O 1
ATOM 5363 N N . ILE B 1 316 ? 15.562 -25.031 1.886 1 98.69 316 ILE B N 1
ATOM 5364 C CA . ILE B 1 316 ? 14.5 -24.203 1.317 1 98.69 316 ILE B CA 1
ATOM 5365 C C . ILE B 1 316 ? 15.008 -23.516 0.054 1 98.69 316 ILE B C 1
ATOM 5367 O O . ILE B 1 316 ? 15.711 -22.5 0.132 1 98.69 316 ILE B O 1
ATOM 5371 N N . GLU B 1 317 ? 14.625 -24.047 -1.067 1 98.56 317 GLU B N 1
ATOM 5372 C CA . GLU B 1 317 ? 15.188 -23.594 -2.332 1 98.56 317 GLU B CA 1
ATOM 5373 C C . GLU B 1 317 ? 14.25 -22.609 -3.029 1 98.56 317 GLU B C 1
ATOM 5375 O O . GLU B 1 317 ? 13.031 -22.766 -2.979 1 98.56 317 GLU B O 1
ATOM 5380 N N . ASP B 1 318 ? 14.82 -21.625 -3.693 1 98.75 318 ASP B N 1
ATOM 5381 C CA . ASP B 1 318 ? 14.055 -20.656 -4.461 1 98.75 318 ASP B CA 1
ATOM 5382 C C . ASP B 1 318 ? 13.867 -21.109 -5.906 1 98.75 318 ASP B C 1
ATOM 5384 O O . ASP B 1 318 ? 14.828 -21.5 -6.566 1 98.75 318 ASP B O 1
ATOM 5388 N N . ILE B 1 319 ? 12.656 -21 -6.395 1 98.94 319 ILE B N 1
ATOM 5389 C CA . ILE B 1 319 ? 12.359 -21.391 -7.766 1 98.94 319 ILE B CA 1
ATOM 5390 C C . ILE B 1 319 ? 13.219 -20.594 -8.734 1 98.94 319 ILE B C 1
ATOM 5392 O O . ILE B 1 319 ? 13.641 -21.109 -9.773 1 98.94 319 ILE B O 1
ATOM 5396 N N . GLY B 1 320 ? 13.461 -19.281 -8.414 1 98.88 320 GLY B N 1
ATOM 5397 C CA . GLY B 1 320 ? 14.32 -18.469 -9.258 1 98.88 320 GLY B CA 1
ATOM 5398 C C . GLY B 1 320 ? 15.727 -19.016 -9.391 1 98.88 320 GLY B C 1
ATOM 5399 O O . GLY B 1 320 ? 16.328 -18.953 -10.461 1 98.88 320 GLY B O 1
ATOM 5400 N N . ASP B 1 321 ? 16.266 -19.516 -8.281 1 98.75 321 ASP B N 1
ATOM 5401 C CA . ASP B 1 321 ? 17.609 -20.094 -8.312 1 98.75 321 ASP B CA 1
ATOM 5402 C C . ASP B 1 321 ? 17.625 -21.375 -9.164 1 98.75 321 ASP B C 1
ATOM 5404 O O . ASP B 1 321 ? 18.625 -21.656 -9.836 1 98.75 321 ASP B O 1
ATOM 5408 N N . ILE B 1 322 ? 16.562 -22.109 -9.102 1 98.81 322 ILE B N 1
ATOM 5409 C CA . ILE B 1 322 ? 16.453 -23.297 -9.914 1 98.81 322 ILE B CA 1
ATOM 5410 C C . ILE B 1 322 ? 16.391 -22.922 -11.391 1 98.81 322 ILE B C 1
ATOM 5412 O O . ILE B 1 322 ? 17.094 -23.5 -12.219 1 98.81 322 ILE B O 1
ATOM 5416 N N . ILE B 1 323 ? 15.625 -21.906 -11.703 1 98.75 323 ILE B N 1
ATOM 5417 C CA . ILE B 1 323 ? 15.453 -21.438 -13.078 1 98.75 323 ILE B CA 1
ATOM 5418 C C . ILE B 1 323 ? 16.797 -20.938 -13.617 1 98.75 323 ILE B C 1
ATOM 5420 O O . ILE B 1 323 ? 17.125 -21.188 -14.781 1 98.75 323 ILE B O 1
ATOM 5424 N N . ASN B 1 324 ? 17.562 -20.312 -12.766 1 98.44 324 ASN B N 1
ATOM 5425 C CA . ASN B 1 324 ? 18.844 -19.766 -13.18 1 98.44 324 ASN B CA 1
ATOM 5426 C C . ASN B 1 324 ? 19.953 -20.812 -13.109 1 98.44 324 ASN B C 1
ATOM 5428 O O . ASN B 1 324 ? 21.125 -20.5 -13.383 1 98.44 324 ASN B O 1
ATOM 5432 N N . GLY B 1 325 ? 19.688 -21.984 -12.648 1 98 325 GLY B N 1
ATOM 5433 C CA . GLY B 1 325 ? 20.656 -23.078 -12.617 1 98 325 GLY B CA 1
ATOM 5434 C C . GLY B 1 325 ? 21.594 -23.016 -11.422 1 98 325 GLY B C 1
ATOM 5435 O O . GLY B 1 325 ? 22.609 -23.719 -11.391 1 98 325 GLY B O 1
ATOM 5436 N N . LYS B 1 326 ? 21.328 -22.203 -10.469 1 97.69 326 LYS B N 1
ATOM 5437 C CA . LYS B 1 326 ? 22.141 -22.125 -9.266 1 97.69 326 LYS B CA 1
ATOM 5438 C C . LYS B 1 326 ? 21.984 -23.375 -8.406 1 97.69 326 LYS B C 1
ATOM 5440 O O . LYS B 1 326 ? 22.906 -23.766 -7.699 1 97.69 326 LYS B O 1
ATOM 5445 N N . VAL B 1 327 ? 20.766 -23.922 -8.352 1 96.81 327 VAL B N 1
ATOM 5446 C CA . VAL B 1 327 ? 20.453 -25.172 -7.68 1 96.81 327 VAL B CA 1
ATOM 5447 C C . VAL B 1 327 ? 19.656 -26.078 -8.617 1 96.81 327 VAL B C 1
ATOM 5449 O O . VAL B 1 327 ? 18.938 -25.594 -9.492 1 96.81 327 VAL B O 1
ATOM 5452 N N . PRO B 1 328 ? 19.797 -27.312 -8.477 1 96.38 328 PRO B N 1
ATOM 5453 C CA . PRO B 1 328 ? 19.109 -28.219 -9.398 1 96.38 328 PRO B CA 1
ATOM 5454 C C . PRO B 1 328 ? 17.594 -28.266 -9.148 1 96.38 328 PRO B C 1
ATOM 5456 O O . PRO B 1 328 ? 17.156 -28.141 -8.008 1 96.38 328 PRO B O 1
ATOM 5459 N N . GLY B 1 329 ? 16.875 -28.422 -10.242 1 96.44 329 GLY B N 1
ATOM 5460 C CA . GLY B 1 329 ? 15.461 -28.75 -10.102 1 96.44 329 GLY B CA 1
ATOM 5461 C C . GLY B 1 329 ? 15.227 -30.141 -9.57 1 96.44 329 GLY B C 1
ATOM 5462 O O . GLY B 1 329 ? 15.742 -30.516 -8.516 1 96.44 329 GLY B O 1
ATOM 5463 N N . ARG B 1 330 ? 14.469 -30.859 -10.266 1 97.44 330 ARG B N 1
ATOM 5464 C CA . ARG B 1 330 ? 14.25 -32.25 -9.906 1 97.44 330 ARG B CA 1
ATOM 5465 C C . ARG B 1 330 ? 15.531 -33.062 -10.094 1 97.44 330 ARG B C 1
ATOM 5467 O O . ARG B 1 330 ? 16.172 -33 -11.141 1 97.44 330 ARG B O 1
ATOM 5474 N N . LYS B 1 331 ? 15.891 -33.844 -9.109 1 96.06 331 LYS B N 1
ATOM 5475 C CA . LYS B 1 331 ? 17.141 -34.594 -9.141 1 96.06 331 LYS B CA 1
ATOM 5476 C C . LYS B 1 331 ? 16.938 -35.969 -9.758 1 96.06 331 LYS B C 1
ATOM 5478 O O . LYS B 1 331 ? 17.859 -36.531 -10.367 1 96.06 331 LYS B O 1
ATOM 5483 N N . ASP B 1 332 ? 15.836 -36.562 -9.461 1 95.75 332 ASP B N 1
ATOM 5484 C CA . ASP B 1 332 ? 15.516 -37.875 -10 1 95.75 332 ASP B CA 1
ATOM 5485 C C . ASP B 1 332 ? 14 -38.094 -10.062 1 95.75 332 ASP B C 1
ATOM 5487 O O . ASP B 1 332 ? 13.234 -37.281 -9.578 1 95.75 332 ASP B O 1
ATOM 5491 N N . ASP B 1 333 ? 13.57 -39.188 -10.57 1 96.5 333 ASP B N 1
ATOM 5492 C CA . ASP B 1 333 ? 12.164 -39.438 -10.891 1 96.5 333 ASP B CA 1
ATOM 5493 C C . ASP B 1 333 ? 11.359 -39.75 -9.633 1 96.5 333 ASP B C 1
ATOM 5495 O O . ASP B 1 333 ? 10.133 -39.719 -9.656 1 96.5 333 ASP B O 1
ATOM 5499 N N . ASP B 1 334 ? 12.039 -40.031 -8.57 1 97.88 334 ASP B N 1
ATOM 5500 C CA . ASP B 1 334 ? 11.328 -40.438 -7.363 1 97.88 334 ASP B CA 1
ATOM 5501 C C . ASP B 1 334 ? 11.188 -39.25 -6.391 1 97.88 334 ASP B C 1
ATOM 5503 O O . ASP B 1 334 ? 10.422 -39.344 -5.43 1 97.88 334 ASP B O 1
ATOM 5507 N N . GLU B 1 335 ? 11.922 -38.188 -6.664 1 98.31 335 GLU B N 1
ATOM 5508 C CA . GLU B 1 335 ? 11.922 -37.062 -5.738 1 98.31 335 GLU B CA 1
ATOM 5509 C C . GLU B 1 335 ? 10.523 -36.469 -5.602 1 98.31 335 GLU B C 1
ATOM 5511 O O . GLU B 1 335 ? 9.844 -36.219 -6.605 1 98.31 335 GLU B O 1
ATOM 5516 N N . ILE B 1 336 ? 10.055 -36.281 -4.387 1 98.81 336 ILE B N 1
ATOM 5517 C CA . ILE B 1 336 ? 8.805 -35.562 -4.098 1 98.81 336 ILE B CA 1
ATOM 5518 C C . ILE B 1 336 ? 9.094 -34.094 -3.838 1 98.81 336 ILE B C 1
ATOM 5520 O O . ILE B 1 336 ? 9.961 -33.75 -3.035 1 98.81 336 ILE B O 1
ATOM 5524 N N . ILE B 1 337 ? 8.398 -33.25 -4.57 1 98.94 337 ILE B N 1
ATOM 5525 C CA . ILE B 1 337 ? 8.734 -31.828 -4.504 1 98.94 337 ILE B CA 1
ATOM 5526 C C . ILE B 1 337 ? 7.496 -31.016 -4.117 1 98.94 337 ILE B C 1
ATOM 5528 O O . ILE B 1 337 ? 6.422 -31.203 -4.699 1 98.94 337 ILE B O 1
ATOM 5532 N N . LEU B 1 338 ? 7.625 -30.172 -3.105 1 98.94 338 LEU B N 1
ATOM 5533 C CA . LEU B 1 338 ? 6.613 -29.219 -2.656 1 98.94 338 LEU B CA 1
ATOM 5534 C C . LEU B 1 338 ? 6.992 -27.797 -3.053 1 98.94 338 LEU B C 1
ATOM 5536 O O . LEU B 1 338 ? 8.039 -27.281 -2.643 1 98.94 338 LEU B O 1
ATOM 5540 N N . PHE B 1 339 ? 6.184 -27.203 -3.869 1 98.94 339 PHE B N 1
ATOM 5541 C CA . PHE B 1 339 ? 6.402 -25.812 -4.289 1 98.94 339 PHE B CA 1
ATOM 5542 C C . PHE B 1 339 ? 5.414 -24.875 -3.605 1 98.94 339 PHE B C 1
ATOM 5544 O O . PHE B 1 339 ? 4.223 -24.891 -3.924 1 98.94 339 PHE B O 1
ATOM 5551 N N . SER B 1 340 ? 5.934 -24.109 -2.662 1 98.88 340 SER B N 1
ATOM 5552 C CA . SER B 1 340 ? 5.129 -23.125 -1.945 1 98.88 340 SER B CA 1
ATOM 5553 C C . SER B 1 340 ? 5.02 -21.812 -2.734 1 98.88 340 SER B C 1
ATOM 5555 O O . SER B 1 340 ? 6.027 -21.281 -3.205 1 98.88 340 SER B O 1
ATOM 5557 N N . ILE B 1 341 ? 3.799 -21.375 -2.852 1 98.62 341 ILE B N 1
ATOM 5558 C CA . ILE B 1 341 ? 3.551 -20.172 -3.641 1 98.62 341 ILE B CA 1
ATOM 5559 C C . ILE B 1 341 ? 2.838 -19.125 -2.781 1 98.62 341 ILE B C 1
ATOM 5561 O O . ILE B 1 341 ? 1.677 -19.312 -2.408 1 98.62 341 ILE B O 1
ATOM 5565 N N . GLY B 1 342 ? 3.535 -18.047 -2.545 1 97.5 342 GLY B N 1
ATOM 5566 C CA . GLY B 1 342 ? 2.971 -17 -1.696 1 97.5 342 GLY B CA 1
ATOM 5567 C C . GLY B 1 342 ? 2.311 -15.883 -2.48 1 97.5 342 GLY B C 1
ATOM 5568 O O . GLY B 1 342 ? 1.406 -15.211 -1.975 1 97.5 342 GLY B O 1
ATOM 5569 N N . GLY B 1 343 ? 2.762 -15.68 -3.713 1 97.38 343 GLY B N 1
ATOM 5570 C CA . GLY B 1 343 ? 2.258 -14.57 -4.508 1 97.38 343 GLY B CA 1
ATOM 5571 C C . GLY B 1 343 ? 2.934 -13.25 -4.188 1 97.38 343 GLY B C 1
ATOM 5572 O O . GLY B 1 343 ? 3.119 -12.906 -3.02 1 97.38 343 GLY B O 1
ATOM 5573 N N . MET B 1 344 ? 3.279 -12.539 -5.168 1 98.56 344 MET B N 1
ATOM 5574 C CA . MET B 1 344 ? 4.027 -11.297 -4.996 1 98.56 344 MET B CA 1
ATOM 5575 C C . MET B 1 344 ? 3.551 -10.234 -5.98 1 98.56 344 MET B C 1
ATOM 5577 O O . MET B 1 344 ? 3.111 -10.555 -7.082 1 98.56 344 MET B O 1
ATOM 5581 N N . PRO B 1 345 ? 3.701 -8.945 -5.605 1 98.75 345 PRO B N 1
ATOM 5582 C CA . PRO B 1 345 ? 3.258 -7.867 -6.496 1 98.75 345 PRO B CA 1
ATOM 5583 C C . PRO B 1 345 ? 4.086 -7.781 -7.773 1 98.75 345 PRO B C 1
ATOM 5585 O O . PRO B 1 345 ? 3.6 -7.281 -8.797 1 98.75 345 PRO B O 1
ATOM 5588 N N . VAL B 1 346 ? 5.32 -8.266 -7.785 1 98.88 346 VAL B N 1
ATOM 5589 C CA . VAL B 1 346 ? 6.156 -8.211 -8.984 1 98.88 346 VAL B CA 1
ATOM 5590 C C . VAL B 1 346 ? 5.508 -9.023 -10.102 1 98.88 346 VAL B C 1
ATOM 5592 O O . VAL B 1 346 ? 5.734 -8.75 -11.281 1 98.88 346 VAL B O 1
ATOM 5595 N N . GLU B 1 347 ? 4.703 -10.055 -9.727 1 98.94 347 GLU B N 1
ATOM 5596 C CA . GLU B 1 347 ? 3.992 -10.852 -10.711 1 98.94 347 GLU B CA 1
ATOM 5597 C C . GLU B 1 347 ? 3.021 -10 -11.523 1 98.94 347 GLU B C 1
ATOM 5599 O O . GLU B 1 347 ? 2.959 -10.109 -12.75 1 98.94 347 GLU B O 1
ATOM 5604 N N . ASP B 1 348 ? 2.314 -9.094 -10.883 1 98.94 348 ASP B N 1
ATOM 5605 C CA . ASP B 1 348 ? 1.375 -8.195 -11.539 1 98.94 348 ASP B CA 1
ATOM 5606 C C . ASP B 1 348 ? 2.109 -7.16 -12.391 1 98.94 348 ASP B C 1
ATOM 5608 O O . ASP B 1 348 ? 1.673 -6.832 -13.5 1 98.94 348 ASP B O 1
ATOM 5612 N N . VAL B 1 349 ? 3.223 -6.652 -11.883 1 98.94 349 VAL B N 1
ATOM 5613 C CA . VAL B 1 349 ? 4.004 -5.664 -12.617 1 98.94 349 VAL B CA 1
ATOM 5614 C C . VAL B 1 349 ? 4.52 -6.281 -13.914 1 98.94 349 VAL B C 1
ATOM 5616 O O . VAL B 1 349 ? 4.465 -5.648 -14.977 1 98.94 349 VAL B O 1
ATOM 5619 N N . ALA B 1 350 ? 4.969 -7.516 -13.852 1 98.94 350 ALA B N 1
ATOM 5620 C CA . ALA B 1 350 ? 5.504 -8.188 -15.031 1 98.94 350 ALA B CA 1
ATOM 5621 C C . ALA B 1 350 ? 4.434 -8.344 -16.109 1 98.94 350 ALA B C 1
ATOM 5623 O O . ALA B 1 350 ? 4.586 -7.828 -17.219 1 98.94 350 ALA B O 1
ATOM 5624 N N . TRP B 1 351 ? 3.338 -8.977 -15.758 1 98.94 351 TRP B N 1
ATOM 5625 C CA . TRP B 1 351 ? 2.295 -9.25 -16.75 1 98.94 351 TRP B CA 1
ATOM 5626 C C . TRP B 1 351 ? 1.625 -7.957 -17.203 1 98.94 351 TRP B C 1
ATOM 5628 O O . TRP B 1 351 ? 1.364 -7.777 -18.391 1 98.94 351 TRP B O 1
ATOM 5638 N N . GLY B 1 352 ? 1.365 -7.039 -16.266 1 98.94 352 GLY B N 1
ATOM 5639 C CA . GLY B 1 352 ? 0.78 -5.75 -16.594 1 98.94 352 GLY B CA 1
ATOM 5640 C C . GLY B 1 352 ? 1.631 -4.938 -17.562 1 98.94 352 GLY B C 1
ATOM 5641 O O . GLY B 1 352 ? 1.105 -4.281 -18.453 1 98.94 352 GLY B O 1
ATOM 5642 N N . THR B 1 353 ? 2.955 -4.961 -17.375 1 98.94 353 THR B N 1
ATOM 5643 C CA . THR B 1 353 ? 3.867 -4.223 -18.25 1 98.94 353 THR B CA 1
ATOM 5644 C C . THR B 1 353 ? 3.797 -4.742 -19.672 1 98.94 353 THR B C 1
ATOM 5646 O O . THR B 1 353 ? 3.754 -3.957 -20.625 1 98.94 353 THR B O 1
ATOM 5649 N N . GLU B 1 354 ? 3.773 -6.039 -19.828 1 98.88 354 GLU B N 1
ATOM 5650 C CA . GLU B 1 354 ? 3.682 -6.617 -21.172 1 98.88 354 GLU B CA 1
ATOM 5651 C C . GLU B 1 354 ? 2.383 -6.203 -21.859 1 98.88 354 GLU B C 1
ATOM 5653 O O . GLU B 1 354 ? 2.389 -5.836 -23.031 1 98.88 354 GLU B O 1
ATOM 5658 N N . LEU B 1 355 ? 1.299 -6.25 -21.141 1 98.94 355 LEU B N 1
ATOM 5659 C CA . LEU B 1 355 ? 0.006 -5.891 -21.719 1 98.94 355 LEU B CA 1
ATOM 5660 C C . LEU B 1 355 ? -0.051 -4.398 -22.031 1 98.94 355 LEU B C 1
ATOM 5662 O O . LEU B 1 355 ? -0.633 -3.998 -23.047 1 98.94 355 LEU B O 1
ATOM 5666 N N . TYR B 1 356 ? 0.537 -3.568 -21.203 1 98.94 356 TYR B N 1
ATOM 5667 C CA . TYR B 1 356 ? 0.625 -2.131 -21.438 1 98.94 356 TYR B CA 1
ATOM 5668 C C . TYR B 1 356 ? 1.367 -1.838 -22.734 1 98.94 356 TYR B C 1
ATOM 5670 O O . TYR B 1 356 ? 0.917 -1.023 -23.547 1 98.94 356 TYR B O 1
ATOM 5678 N N . ARG B 1 357 ? 2.477 -2.52 -22.906 1 98.88 357 ARG B N 1
ATOM 5679 C CA . ARG B 1 357 ? 3.268 -2.301 -24.109 1 98.88 357 ARG B CA 1
ATOM 5680 C C . ARG B 1 357 ? 2.502 -2.744 -25.359 1 98.88 357 ARG B C 1
ATOM 5682 O O . ARG B 1 357 ? 2.566 -2.09 -26.391 1 98.88 357 ARG B O 1
ATOM 5689 N N . LYS B 1 358 ? 1.788 -3.85 -25.25 1 98.88 358 LYS B N 1
ATOM 5690 C CA . LYS B 1 358 ? 0.923 -4.266 -26.344 1 98.88 358 LYS B CA 1
ATOM 5691 C C . LYS B 1 358 ? -0.141 -3.213 -26.641 1 98.88 358 LYS B C 1
ATOM 5693 O O . LYS B 1 358 ? -0.482 -2.973 -27.797 1 98.88 358 LYS B O 1
ATOM 5698 N N . ALA B 1 359 ? -0.7 -2.648 -25.578 1 98.94 359 ALA B N 1
ATOM 5699 C CA . ALA B 1 359 ? -1.706 -1.602 -25.734 1 98.94 359 ALA B CA 1
ATOM 5700 C C . ALA B 1 359 ? -1.145 -0.417 -26.516 1 98.94 359 ALA B C 1
ATOM 5702 O O . ALA B 1 359 ? -1.811 0.122 -27.406 1 98.94 359 ALA B O 1
ATOM 5703 N N . LEU B 1 360 ? 0.06 0.031 -26.172 1 98.81 360 LEU B N 1
ATOM 5704 C CA . LEU B 1 360 ? 0.71 1.124 -26.891 1 98.81 360 LEU B CA 1
ATOM 5705 C C . LEU B 1 360 ? 0.905 0.772 -28.359 1 98.81 360 LEU B C 1
ATOM 5707 O O . LEU B 1 360 ? 0.612 1.585 -29.234 1 98.81 360 LEU B O 1
ATOM 5711 N N . ASP B 1 361 ? 1.401 -0.438 -28.578 1 98.69 361 ASP B N 1
ATOM 5712 C CA . ASP B 1 361 ? 1.689 -0.896 -29.938 1 98.69 361 ASP B CA 1
ATOM 5713 C C . ASP B 1 361 ? 0.415 -0.964 -30.781 1 98.69 361 ASP B C 1
ATOM 5715 O O . ASP B 1 361 ? 0.433 -0.654 -31.969 1 98.69 361 ASP B O 1
ATOM 5719 N N . GLN B 1 362 ? -0.693 -1.348 -30.141 1 98.69 362 GLN B N 1
ATOM 5720 C CA . GLN B 1 362 ? -1.926 -1.602 -30.875 1 98.69 362 GLN B CA 1
ATOM 5721 C C . GLN B 1 362 ? -2.861 -0.399 -30.812 1 98.69 362 GLN B C 1
ATOM 5723 O O . GLN B 1 362 ? -3.906 -0.384 -31.469 1 98.69 362 GLN B O 1
ATOM 5728 N N . GLY B 1 363 ? -2.531 0.572 -30.062 1 98.62 363 GLY B N 1
ATOM 5729 C CA . GLY B 1 363 ? -3.354 1.763 -29.938 1 98.62 363 GLY B CA 1
ATOM 5730 C C . GLY B 1 363 ? -4.656 1.508 -29.203 1 98.62 363 GLY B C 1
ATOM 5731 O O . GLY B 1 363 ? -5.707 2.016 -29.594 1 98.62 363 GLY B O 1
ATOM 5732 N N . ILE B 1 364 ? -4.641 0.626 -28.234 1 98.75 364 ILE B N 1
ATOM 5733 C CA . ILE B 1 364 ? -5.816 0.278 -27.453 1 98.75 364 ILE B CA 1
ATOM 5734 C C . ILE B 1 364 ? -5.77 1.001 -26.109 1 98.75 364 ILE B C 1
ATOM 5736 O O . ILE B 1 364 ? -4.711 1.108 -25.484 1 98.75 364 ILE B O 1
ATOM 5740 N N . GLY B 1 365 ? -6.895 1.457 -25.609 1 98.75 365 GLY B N 1
ATOM 5741 C CA . GLY B 1 365 ? -7.004 2.096 -24.312 1 98.75 365 GLY B CA 1
ATOM 5742 C C . GLY B 1 365 ? -7.504 3.523 -24.391 1 98.75 365 GLY B C 1
ATOM 5743 O O . GLY B 1 365 ? -7.656 4.078 -25.484 1 98.75 365 GLY B O 1
ATOM 5744 N N . THR B 1 366 ? -7.844 4.125 -23.297 1 98.81 366 THR B N 1
ATOM 5745 C CA . THR B 1 366 ? -8.297 5.504 -23.172 1 98.81 366 THR B CA 1
ATOM 5746 C C . THR B 1 366 ? -7.184 6.387 -22.609 1 98.81 366 THR B C 1
ATOM 5748 O O . THR B 1 366 ? -6.672 6.137 -21.516 1 98.81 366 THR B O 1
ATOM 5751 N N . LYS B 1 367 ? -6.766 7.391 -23.406 1 98.62 367 LYS B N 1
ATOM 5752 C CA . LYS B 1 367 ? -5.75 8.328 -22.938 1 98.62 367 LYS B CA 1
ATOM 5753 C C . LYS B 1 367 ? -6.336 9.297 -21.922 1 98.62 367 LYS B C 1
ATOM 5755 O O . LYS B 1 367 ? -7.359 9.938 -22.172 1 98.62 367 LYS B O 1
ATOM 5760 N N . LEU B 1 368 ? -5.816 9.367 -20.719 1 98.88 368 LEU B N 1
ATOM 5761 C CA . LEU B 1 368 ? -6.219 10.273 -19.656 1 98.88 368 LEU B CA 1
ATOM 5762 C C . LEU B 1 368 ? -5.129 11.305 -19.375 1 98.88 368 LEU B C 1
ATOM 5764 O O . LEU B 1 368 ? -3.943 10.969 -19.359 1 98.88 368 LEU B O 1
ATOM 5768 N N . ASN B 1 369 ? -5.523 12.508 -19.203 1 98.81 369 ASN B N 1
ATOM 5769 C CA . ASN B 1 369 ? -4.594 13.578 -18.875 1 98.81 369 ASN B CA 1
ATOM 5770 C C . ASN B 1 369 ? -4.539 13.828 -17.375 1 98.81 369 ASN B C 1
ATOM 5772 O O . ASN B 1 369 ? -5.578 14 -16.734 1 98.81 369 ASN B O 1
ATOM 5776 N N . LEU B 1 370 ? -3.338 13.75 -16.828 1 98.69 370 LEU B N 1
ATOM 5777 C CA . LEU B 1 370 ? -3.168 14.117 -15.43 1 98.69 370 LEU B CA 1
ATOM 5778 C C . LEU B 1 370 ? -3.039 15.625 -15.273 1 98.69 370 LEU B C 1
ATOM 5780 O O . LEU B 1 370 ? -3.734 16.234 -14.453 1 98.69 370 LEU B O 1
ATOM 5784 N N . TRP B 1 371 ? -2.156 16.219 -16.047 1 98.5 371 TRP B N 1
ATOM 5785 C CA . TRP B 1 371 ? -1.999 17.656 -16.188 1 98.5 371 TRP B CA 1
ATOM 5786 C C . TRP B 1 371 ? -1.197 18.016 -17.438 1 98.5 371 TRP B C 1
ATOM 5788 O O . TRP B 1 371 ? -0.41 17.203 -17.922 1 98.5 371 TRP B O 1
ATOM 5798 N N . ASP B 1 372 ? -1.457 19.203 -17.984 1 97.5 372 ASP B N 1
ATOM 5799 C CA . ASP B 1 372 ? -0.579 19.75 -19.016 1 97.5 372 ASP B CA 1
ATOM 5800 C C . ASP B 1 372 ? 0.708 20.297 -18.406 1 97.5 372 ASP B C 1
ATOM 5802 O O . ASP B 1 372 ? 1.787 20.156 -18.984 1 97.5 372 ASP B O 1
ATOM 5806 N N . SER B 1 373 ? 0.568 20.875 -17.297 1 95.88 373 SER B N 1
ATOM 5807 C CA . SER B 1 373 ? 1.626 21.328 -16.391 1 95.88 373 SER B CA 1
ATOM 5808 C C . SER B 1 373 ? 1.168 21.281 -14.938 1 95.88 373 SER B C 1
ATOM 5810 O O . SER B 1 373 ? 0.06 21.719 -14.617 1 95.88 373 SER B O 1
ATOM 5812 N N . PRO B 1 374 ? 2.012 20.719 -14.164 1 95.19 374 PRO B N 1
ATOM 5813 C CA . PRO B 1 374 ? 1.566 20.641 -12.766 1 95.19 374 PRO B CA 1
ATOM 5814 C C . PRO B 1 374 ? 1.438 22.016 -12.117 1 95.19 374 PRO B C 1
ATOM 5816 O O . PRO B 1 374 ? 2.275 22.891 -12.344 1 95.19 374 PRO B O 1
ATOM 5819 N N . ARG B 1 375 ? 0.427 22.234 -11.32 1 91.25 375 ARG B N 1
ATOM 5820 C CA . ARG B 1 375 ? 0.187 23.516 -10.648 1 91.25 375 ARG B CA 1
ATOM 5821 C C . ARG B 1 375 ? 1.235 23.781 -9.57 1 91.25 375 ARG B C 1
ATOM 5823 O O . ARG B 1 375 ? 1.56 24.922 -9.281 1 91.25 375 ARG B O 1
ATOM 5830 N N . MET B 1 376 ? 1.693 22.688 -8.938 1 82.69 376 MET B N 1
ATOM 5831 C CA . MET B 1 376 ? 2.74 22.844 -7.93 1 82.69 376 MET B CA 1
ATOM 5832 C C . MET B 1 376 ? 3.986 22.047 -8.328 1 82.69 376 MET B C 1
ATOM 5834 O O . MET B 1 376 ? 3.949 20.828 -8.422 1 82.69 376 MET B O 1
ATOM 5838 N N . ALA B 1 377 ? 4.922 22.609 -8.977 1 76.69 377 ALA B N 1
ATOM 5839 C CA . ALA B 1 377 ? 6.207 21.984 -9.273 1 76.69 377 ALA B CA 1
ATOM 5840 C C . ALA B 1 377 ? 7.348 22.703 -8.562 1 76.69 377 ALA B C 1
ATOM 5842 O O . ALA B 1 377 ? 7.266 23.906 -8.312 1 76.69 377 ALA B O 1
#

Secondary structure (DSSP, 8-state):
-----EEEEEE-HHHHHHHTTT-HHHHHHHHHHHHHHHHHT-EEEBSTTS-B--EEE---SS-SSTTS----TT-EEEEEEEEE-TTT-EEEEEEEEE-GGGGGGT--SEEEEEEEE-TTT--EEEEEE-HHHHHHHHHHHHHHHHHHHS-TT--EEEEES-SHHHHHHHHHHHHH-TT--EEEEE-S-HHHHHHHHHHHHHH-TT--EEEE-SSHHHHHTT-SEEEE-----SSGGGSPBPPGGGPPTT-EEEESS--B--HHHHHHTEEEEES-HHHHHHHHHHSPSSGGGTS--HHHHHHHHHHTTSS-GGGEEEHHHHHTTSS-S--STT-EEEEE----HHHHHHHHHHHHHHHHHHT-SEEEEEESS-S--/-----EEEEEE-HHHHHHTTTT-HHHHHHHHHHHHHHHHHT-EEEBSTTS-B--EEE---SS-SSTTS----TT-EEEEEEEEE-TTT-EEEEEEEEE-GGGGGGT--SEEEEEEEE-TTT--EEEEEE-HHHHHHHHHHHHHHHHHHHS-TT--EEEEES-SHHHHHHHHHHHHH-TT--EEEEE-S-HHHHHHHHHHHHHH-TT--EEEE-SSHHHHHTT-SEEEE-----SSGGGSPBPPGGGPPTT-EEEESS--B--HHHHHHTEEEEES-HHHHHHHHHHSPSSGGGTS--HHHHHHHHHHTTSS-GGGEEEHHHHHTTSS-S--STT-EEEEE----HHHHHHHHHHHHHHHHHHT-SEEEEEESS-S--

Radius of gyration: 27.38 Å; Cα contacts (8 Å, |Δi|>4): 1846; chains: 2; bounding box: 55×86×63 Å

Solvent-accessible surface area (backbone atoms only — not comparable to full-atom values): 37433 Å² total; per-residue (Å²): 129,75,79,39,52,40,59,29,35,37,32,30,43,68,56,37,51,74,58,46,50,77,39,48,68,62,37,23,53,48,48,46,52,50,31,42,33,55,55,73,58,43,52,27,17,11,47,96,85,32,26,30,61,52,30,40,29,59,49,47,82,70,64,97,47,91,81,50,66,51,42,52,74,72,36,33,34,40,37,18,41,23,33,35,30,80,92,67,58,36,23,26,35,38,38,32,16,27,17,59,68,25,50,84,48,56,31,31,39,51,31,37,38,32,37,33,24,41,67,71,48,22,43,59,49,30,42,32,51,22,52,61,47,49,46,37,45,60,7,14,48,49,12,40,48,39,55,54,49,36,55,75,76,32,33,29,36,16,35,36,26,50,44,72,62,44,52,33,23,47,54,15,37,52,70,46,29,75,51,42,29,34,36,29,38,31,57,93,46,71,64,44,42,50,54,39,50,51,51,42,63,73,73,39,76,60,49,76,40,80,43,78,33,93,44,71,58,60,30,42,42,76,25,30,35,34,39,34,51,39,90,60,64,75,32,61,90,56,30,54,72,53,57,71,92,38,54,43,74,22,21,21,35,36,27,60,20,35,44,38,68,55,68,67,46,58,72,74,62,35,51,41,32,25,62,46,63,55,38,46,51,35,44,51,73,74,38,66,86,63,27,31,40,70,43,53,30,45,44,30,44,54,50,42,33,32,77,70,69,73,36,62,70,86,59,59,36,38,48,16,32,32,75,67,62,77,38,80,55,64,86,54,75,54,51,28,37,40,35,19,34,80,74,55,34,49,52,51,41,48,55,49,46,54,42,49,52,49,23,64,76,69,69,55,62,46,82,42,62,47,35,72,56,62,91,70,92,128,74,78,40,51,40,58,29,34,37,32,29,43,67,54,39,52,76,58,45,50,78,40,47,68,63,37,22,53,48,48,45,53,50,32,42,33,54,55,73,57,43,54,27,16,12,45,96,84,34,28,29,61,50,32,39,29,59,47,47,82,70,64,96,46,90,81,51,68,50,42,52,74,71,34,34,35,41,39,17,42,22,33,36,30,81,93,65,58,34,23,25,35,39,40,34,16,28,17,59,70,24,50,83,49,57,30,32,39,51,31,37,38,34,39,34,24,40,66,71,50,21,44,59,49,30,42,31,52,22,51,60,44,47,46,36,45,58,6,12,48,51,13,41,48,39,56,55,49,36,54,75,75,31,33,28,36,16,36,38,26,48,44,71,64,44,53,34,24,48,55,16,37,52,71,45,30,75,51,42,28,33,38,30,38,31,57,92,45,71,65,43,43,51,52,38,50,52,51,42,63,72,74,39,75,60,49,76,40,79,43,78,33,92,43,71,59,60,30,41,43,75,26,31,34,36,39,34,50,41,91,60,64,76,33,61,90,56,31,55,73,53,56,70,92,39,55,44,73,22,21,21,36,35,29,61,20,36,43,39,66,54,68,65,46,57,72,74,62,36,49,41,31,25,63,46,63,57,38,46,53,36,44,51,74,74,37,66,85,64,27,31,42,69,43,50,30,44,44,30,44,54,49,42,33,32,76,70,70,72,36,62,69,86,60,60,36,38,49,16,34,32,74,67,62,76,39,80,57,63,86,53,76,54,51,29,37,42,36,19,35,79,74,54,35,48,51,51,40,50,56,49,49,56,42,50,52,48,22,65,75,67,69,55,62,47,84,42,63,48,35,72,57,63,92,71,90

InterPro domains:
  IPR003462 Ornithine cyclodeaminase/mu-crystallin [PF02423] (22-361)
  IPR003462 Ornithine cyclodeaminase/mu-crystallin [PIRSF001439] (4-371)
  IPR003462 Ornithine cyclodeaminase/mu-crystallin [PTHR13812] (9-367)
  IPR023401 Ornithine cyclodeaminase, N-terminal [G3DSA:3.30.1780.10] (11-366)
  IPR036291 NAD(P)-binding domain superfamily [SSF51735] (5-374)

Foldseek 3Di:
DPQQWAKAFEAEPVNLVVLPLLVLLVLLVLLLVQLLQVVVVQKAWDDPLRQAQFDKAAADQDDPDPPGDHDDDQFIKTKTWMAGDDPLRKTKIKIKGAQCCVVVVVDDRMWIKMWIARPPPRGTHYIYGCPSNQLSLLLSVLLLLCLAAFDLQFAEEFEAALDSNVLNVVVSCCVRRVNHAAYEYEHDDPVSVVVSVVSCVVPPVSNPYYHYDPDPLRRQAPGREYEHDDEFDFALVTAAEDEPVSHFFRHEYDWAFAYDYDPCCLAPAAQAEEQHLVHLVNQPVVADPLSCRPGRWCVSVVVSCCVVVNHPPVSYHHSSCCSVVVDPHHDDRRHYYYYTYHDHVSSSSSSVSSSSVSCVVVVDGDMDTPDSHDPPD/DPQQWAKAFEAEPVNLVVLPLLVLLVLLVLLLVQLLQVVVVQKAWDDPLRQAQFDKAAADQDDPDPPGDHDDDQFIKTKTWMAGDDPLRKTKIKIKGAQCCVVVVVDDRMWIKMWIARPPPRGTHYIYGCPSNQLQLLLSVLLLLCLAAFDLQFAEEFEAALDSNVLNVVVSCCSRRVNHAAYEYEHDDPVSVVVSVVSCVVPPVSNPYYHYDPDPLRRQAPGREYEHDDEFDFALVTAAEDEPVSHFFRHEYDWAFAYDYDPCCLAPAAQAEEQHLSHLVNQPVVADPLSCRPGRWVVSVVVSCCVVVNHPPVSYHHSSCCSVVVDPHHDDRRHYYYYTYHDHVSSSSSSVSSSSVSCVVVVHGDMDTPDSHDPPD

Sequence (754 aa):
MSNSKVDFLYLNEEEMVKLGVTDMKGCVESMEEMFRLLSRGDYAMGGSNGNSHGCMVSFPDISPFPNMPVNGPDRRFMAMPAYLGGEYDMAGMKWYGSNVENKDKGLPRSILMLMLNDKETGAPRSLMSANLLSAYRTGAVPGVGAKHLARRDSKVLGIYGPGVMNKTALEAFVCTCPCLDTIKIKGRSRGSIESFIEYVKGKFPQFQTIEVADTLEELVRGSDVISMATSCPEGSENYPMVKEEWIKPGAFFSLPACANFEDDFLLNKAKTVVDNFGLYEAWTEEYPHPSFETVPIIGTKFVDMYHDGIMPRKKIEDIGDIINGKVPGRKDDDEIILFSIGGMPVEDVAWGTELYRKALDQGIGTKLNLWDSPRMAMSNSKVDFLYLNEEEMVKLGVTDMKGCVESMEEMFRLLSRGDYAMGGSNGNSHGCMVSFPDISPFPNMPVNGPDRRFMAMPAYLGGEYDMAGMKWYGSNVENKDKGLPRSILMLMLNDKETGAPRSLMSANLLSAYRTGAVPGVGAKHLARRDSKVLGIYGPGVMNKTALEAFVCTCPCLDTIKIKGRSRGSIESFIEYVKGKFPQFQTIEVADTLEELVRGSDVISMATSCPEGSENYPMVKEEWIKPGAFFSLPACANFEDDFLLNKAKTVVDNFGLYEAWTEEYPHPSFETVPIIGTKFVDMYHDGIMPRKKIEDIGDIINGKVPGRKDDDEIILFSIGGMPVEDVAWGTELYRKALDQGIGTKLNLWDSPRMA

Organism: Anaerostipes caccae (strain DSM 14662 / CCUG 47493 / JCM 13470 / NCIMB 13811 / L1-92) (NCBI:txid411490)

Nearest PDB structures (foldseek):
  4mp6-assembly1_A  TM=9.048E-01  e=1.681E-29  Staphylococcus aureus subsp. aureus MW2
  4m54-assembly1_A-2  TM=9.263E-01  e=2.765E-28  Staphylococcus aureus subsp. aureus MW2
  6t3e-assembly1_A  TM=8.690E-01  e=4.361E-29  Thermococcus litoralis DSM 5473
  7cxv-assembly1_B-2  TM=8.856E-01  e=3.460E-23  Saccharothrix mutabilis subsp. capreolus
  7rbp-assembly1_A  TM=8.069E-01  e=2.280E-23  Medicago truncatula

pLDDT: mean 96.86, std 4.68, range [40.44, 98.94]